Protein AF-E0I5P3-F1 (afdb_monomer_lite)

Secondary structure (DSSP, 8-state):
---------PPP---TTPPP-HHHHHHHHHHHHHHHHHHHHHHB-SEEEEE--EEE-STTEEEE--EEEE-TT-PEEEESSEEEETTEEEE-BTTBEEEE--SGGGTTEEEEEEEE--EEEEETTEEEE-PEEEEEETTT----TTEEEEEEEEEEEE-SSTT--EEEEEEE-TT--B--B-GGGSPP--TTTS----GGG--S----GGGS----GGG-SS----GGGSPPPPGGG--S----GGGS----GGG--S----GGGS----GGG--S----GGGS----GGG-----HHHHHHHHHHHH-EESSSS------S--SS---EEEEEEEEETT--EEEEEEEEESSEEEEEE-TTGGGSS--EEEESSGGG--TTTTTPPTT--EEEEEE-SS-GGG-SBTTS-GGGS-TTTTTS-SEEEEEEEEEE-TTS---HHHHHHHHHHHHHHHSS---EEEEE-S--SSTTHHHHHHHHHTT--HHHHHHHHHHH-HHHHHH-HHHHHHHHHHH-GGGSSSHHHHHHHHHHTT--HHHHHHHHHHHSTTTS-HHHHHHHHTTTS--HHHHHHHHHHHHTT--HHHHHHHHHHH-GGGGG-HHHHHHHHHHHSGGGTSSHHHHHHHHHHTT--HHHHHHHHHHH-TTS-HHHHHHHHHHHHHTTSS----

Organism: NCBI:txid717606

Foldseek 3Di:
DPPPDDDDQDAQDDDPPDDDDPVSVVSNVSSVQQVQLVVQLLWKDWFFADFQAWDDDPQFKIWTAWGWTAFNSRDIQGRWFWAAEPNDIFGADPRTTMDGQLDPVNEQFKWWWKKFWDWDDPDVPDIDTHIYIYTHGPVPDDDDRRIFTRWIWGWHWDDDDSVDTGIDIDTDRPSGDHMDTDPVSPDDCDPVNDPPDDPVNCPDDDDDPVNPPPPDVVNPPDDDDDPVNDPDDDPVPCPDDDDDPVPDPDDDPVVCPDDDDDPVNDPDDDPVVCPDDDDDPVPDDDDPPVNVADDPPQVLQLVVQLVQKDFPPDDDLDDDDPDPDDGQWIWTKKWWAKPVGWIKIWIKIFGLFQWPDKDWPLVVPFPKDKDKFSALLPDAQVSQPDDPPIGTPFIAGHNDPPLRGGGSNDDLVPDDPSVHSRGGIMMIIHMDIDDPPDPPDSVNVVCVSCVRCVSPPNIHMDTDTHNPDDPAQPLVQLLVCVVVVDALLRCLLVSCVSPVPCVAPPVLSSLVSSCVSHVLQPVDLLSSLSSNLSNVRDPVSSLVNSCVVCVPPDDPVVSVLSNCLSDPDPQLVVLLVVCVVVVHALQRSLQVSCVSDVSCVQPLLSSLSNCCSRRVVQNVDLLSVLNSSVSNVDDLVNSLVNSCNNCSVDDSVVSNVSSCVNVCVVVDDPPD

Sequence (672 aa):
MANNVIPTMLKQRYYANQLLNVEDFNRERDFHIAGRELLSRFFVQNGILQGLDVSQGSQNNILISPGAAIDERGSLILLTDRAQLAGNMVLAQSGSVSIDLSEAAYANKIWLLVIQSHDAQVADHALQSCPILTLLDTSSATPDSTQIPLSQITVTSTGTAPDIITITIRLDESVRQASSLQAGRMPELSASQIPALDASKMTSGVLDAARIPVLDVNKMTAGALDVNRIPALDASKIASGVLDAACIPALDANKIASGLLDAAQVPTLDASKIATGTLDIGRLPSIPASQITDLPTSELITYWAANAAIYSNGGAFAASPLAAGERACVIGLLKIVSDQGSTYFSMGMGFPSTVVSFASDQMSKSAMSFHVYSDRTRYNLSLEGGEAGETATSVQFVGLDASLCFSLLIPESELPEECQGKIWSLVTFGMQKVSAAESVSPVGITDIIRNIRDAISPFSYIAHAFPSNVGALNAGLAQRLKAAGQSAQQAAPVLAGHDPQQTAHSTDAFLKTLTQVFPETTSAPSQVAWSLSAANVPPAQASSAIGAFYLDKITMSDFLRFMAGAYPIPAVTARITELQLAGSKAADAALPIKQSNPQFNALPDQLGVVLRVHFDETSNTPPLMAHALHAAEYTKDEVQSALALLFPTTPNETLVDVVSSEYDTQGGEIRQ

Structure (mmCIF, N/CA/C/O backbone):
data_AF-E0I5P3-F1
#
_entry.id   AF-E0I5P3-F1
#
loop_
_atom_site.group_PDB
_atom_site.id
_atom_site.type_symbol
_atom_site.label_atom_id
_atom_site.label_alt_id
_atom_site.label_comp_id
_atom_site.label_asym_id
_atom_site.label_entity_id
_atom_site.label_seq_id
_atom_site.pdbx_PDB_ins_code
_atom_site.Cartn_x
_atom_site.Cartn_y
_atom_site.Cartn_z
_atom_site.occupancy
_atom_site.B_iso_or_equiv
_atom_site.auth_seq_id
_atom_site.auth_comp_id
_atom_site.auth_asym_id
_atom_site.auth_atom_id
_atom_site.pdbx_PDB_model_num
ATOM 1 N N . MET A 1 1 ? -22.468 -3.891 77.692 1.00 35.28 1 MET A N 1
ATOM 2 C CA . MET A 1 1 ? -22.368 -5.364 77.772 1.00 35.28 1 MET A CA 1
ATOM 3 C C . MET A 1 1 ? -23.775 -5.910 77.966 1.00 35.28 1 MET A C 1
ATOM 5 O O . MET A 1 1 ? -24.247 -5.951 79.092 1.00 35.28 1 MET A O 1
ATOM 9 N N . ALA A 1 2 ? -24.491 -6.213 76.882 1.00 40.59 2 ALA A N 1
ATOM 10 C CA . ALA A 1 2 ? -25.819 -6.810 76.991 1.00 40.59 2 ALA A CA 1
ATOM 11 C C . ALA A 1 2 ? -25.655 -8.284 77.385 1.00 40.59 2 ALA A C 1
ATOM 13 O O . ALA A 1 2 ? -24.901 -9.015 76.743 1.00 40.59 2 ALA A O 1
ATOM 14 N N . ASN A 1 3 ? -26.304 -8.686 78.476 1.00 43.06 3 ASN A N 1
ATOM 15 C CA . ASN A 1 3 ? -26.269 -10.039 79.019 1.00 43.06 3 ASN A CA 1
ATOM 16 C C . ASN A 1 3 ? -26.552 -11.079 77.928 1.00 43.06 3 ASN A C 1
ATOM 18 O O . ASN A 1 3 ? -27.680 -11.229 77.465 1.00 43.06 3 ASN A O 1
ATOM 22 N N . ASN A 1 4 ? -25.511 -11.826 77.565 1.00 52.25 4 ASN A N 1
ATOM 23 C CA . ASN A 1 4 ? -25.501 -12.927 76.602 1.00 52.25 4 ASN A CA 1
ATOM 24 C C . ASN A 1 4 ? -26.144 -14.198 77.209 1.00 52.25 4 ASN A C 1
ATOM 26 O O . ASN A 1 4 ? -25.645 -15.308 77.039 1.00 52.25 4 ASN A O 1
ATOM 30 N N . VAL A 1 5 ? -27.196 -14.024 78.014 1.00 61.03 5 VAL A N 1
ATOM 31 C CA . VAL A 1 5 ? -27.882 -15.106 78.721 1.00 61.03 5 VAL A CA 1
ATOM 32 C C . VAL A 1 5 ? -28.985 -15.614 77.805 1.00 61.03 5 VAL A C 1
ATOM 34 O O . VAL A 1 5 ? -29.955 -14.907 77.540 1.00 61.03 5 VAL A O 1
ATOM 37 N N . ILE A 1 6 ? -28.818 -16.836 77.301 1.00 68.81 6 ILE A N 1
ATOM 38 C CA . ILE A 1 6 ? -29.873 -17.546 76.576 1.00 68.81 6 ILE A CA 1
ATOM 39 C C . ILE A 1 6 ? -31.041 -17.742 77.559 1.00 68.81 6 ILE A C 1
ATOM 41 O O . ILE A 1 6 ? -30.833 -18.353 78.610 1.00 68.81 6 ILE A O 1
ATOM 45 N N . PRO A 1 7 ? -32.244 -17.213 77.274 1.00 70.56 7 PRO A N 1
ATOM 46 C CA . PRO A 1 7 ? -33.376 -17.335 78.180 1.00 70.56 7 PRO A CA 1
ATOM 47 C C . PRO A 1 7 ? -33.865 -18.786 78.240 1.00 70.56 7 PRO A C 1
ATOM 49 O O . PRO A 1 7 ? -33.916 -19.487 77.227 1.00 70.56 7 PRO A O 1
ATOM 52 N N . THR A 1 8 ? -34.271 -19.232 79.428 1.00 79.50 8 THR A N 1
ATOM 53 C CA . THR A 1 8 ? -34.952 -20.520 79.592 1.00 79.50 8 THR A CA 1
ATOM 54 C C . THR A 1 8 ? -36.371 -20.410 79.036 1.00 79.50 8 THR A C 1
ATOM 56 O O . THR A 1 8 ? -37.188 -19.673 79.581 1.00 79.50 8 THR A O 1
ATOM 59 N N . MET A 1 9 ? -36.674 -21.153 77.970 1.00 80.62 9 MET A N 1
ATOM 60 C CA . MET A 1 9 ? -38.001 -21.195 77.342 1.00 80.62 9 MET A CA 1
ATOM 61 C C . MET A 1 9 ? -38.670 -22.544 77.629 1.00 80.62 9 MET A C 1
ATOM 63 O O . MET A 1 9 ? -38.164 -23.591 77.224 1.00 80.62 9 MET A O 1
ATOM 67 N N . LEU A 1 10 ? -39.797 -22.536 78.345 1.00 85.94 10 LEU A N 1
ATOM 68 C CA . LEU A 1 10 ? -40.541 -23.746 78.709 1.00 85.94 10 LEU A CA 1
ATOM 69 C C . LEU A 1 10 ? -41.562 -24.092 77.622 1.00 85.94 10 LEU A C 1
ATOM 71 O O . LEU A 1 10 ? -42.454 -23.297 77.357 1.00 85.94 10 LEU A O 1
ATOM 75 N N . LYS A 1 11 ? -41.463 -25.286 77.027 1.00 90.00 11 LYS A N 1
ATOM 76 C CA . LYS A 1 11 ? -42.403 -25.770 76.002 1.00 90.00 11 LYS A CA 1
ATOM 77 C C . LYS A 1 11 ? -43.520 -26.623 76.608 1.00 90.00 11 LYS A C 1
ATOM 79 O O . LYS A 1 11 ? -43.239 -27.472 77.458 1.00 90.00 11 LYS A O 1
ATOM 84 N N . GLN A 1 12 ? -44.758 -26.466 76.132 1.00 92.44 12 GLN A N 1
ATOM 85 C CA . GLN A 1 12 ? -45.869 -27.313 76.560 1.00 92.44 12 GLN A CA 1
ATOM 86 C C . GLN A 1 12 ? -45.784 -28.698 75.903 1.00 92.44 12 GLN A C 1
ATOM 88 O O . GLN A 1 12 ? -45.592 -28.841 74.695 1.00 92.44 12 GLN A O 1
ATOM 93 N N . ARG A 1 13 ? -45.941 -29.758 76.704 1.00 93.06 13 ARG A N 1
ATOM 94 C CA . ARG A 1 13 ? -46.007 -31.135 76.201 1.00 93.06 13 ARG A CA 1
ATOM 95 C C . ARG A 1 13 ? -47.446 -31.629 76.228 1.00 93.06 13 ARG A C 1
ATOM 97 O O . ARG A 1 13 ? -47.986 -31.858 77.304 1.00 93.06 13 ARG A O 1
ATOM 104 N N . TYR A 1 14 ? -48.009 -31.855 75.045 1.00 93.94 14 TYR A N 1
ATOM 105 C CA . TYR A 1 14 ? -49.319 -32.481 74.885 1.00 93.94 14 TYR A CA 1
ATOM 106 C C . TYR A 1 14 ? -49.207 -34.010 74.876 1.00 93.94 14 TYR A C 1
ATOM 108 O O . TYR A 1 14 ? -48.281 -34.572 74.283 1.00 93.94 14 TYR A O 1
ATOM 116 N N . TYR A 1 15 ? -50.148 -34.691 75.526 1.00 93.94 15 TYR A N 1
ATOM 117 C CA . TYR A 1 15 ? -50.265 -36.152 75.526 1.00 93.94 15 TYR A CA 1
ATOM 118 C C . TYR A 1 15 ? -51.722 -36.592 75.355 1.00 93.94 15 TYR A C 1
ATOM 120 O O . TYR A 1 15 ? -52.658 -35.822 75.571 1.00 93.94 15 TYR A O 1
ATOM 128 N N . ALA A 1 16 ? -51.917 -37.839 74.921 1.00 94.88 16 ALA A N 1
ATOM 129 C CA . ALA A 1 16 ? -53.247 -38.381 74.669 1.00 94.88 16 ALA A CA 1
ATOM 130 C C . ALA A 1 16 ? -54.111 -38.332 75.941 1.00 94.88 16 ALA A C 1
ATOM 132 O O . ALA A 1 16 ? -53.656 -38.719 77.017 1.00 94.88 16 ALA A O 1
ATOM 133 N N . ASN A 1 17 ? -55.360 -37.881 75.794 1.00 93.75 17 ASN A N 1
ATOM 134 C CA . ASN A 1 17 ? -56.350 -37.726 76.869 1.00 93.75 17 ASN A CA 1
ATOM 135 C C . ASN A 1 17 ? -55.993 -36.698 77.961 1.00 93.75 17 ASN A C 1
ATOM 137 O O . ASN A 1 17 ? -56.552 -36.749 79.056 1.00 93.75 17 ASN A O 1
ATOM 141 N N . GLN A 1 18 ? -55.089 -35.754 77.687 1.00 93.62 18 GLN A N 1
ATOM 142 C CA . GLN A 1 18 ? -54.841 -34.627 78.585 1.00 93.62 18 GLN A CA 1
ATOM 143 C C . GLN A 1 18 ? -56.079 -33.722 78.698 1.00 93.62 18 GLN A C 1
ATOM 145 O O . GLN A 1 18 ? -56.655 -33.321 77.686 1.00 93.62 18 GLN A O 1
ATOM 150 N N . LEU A 1 19 ? -56.449 -33.345 79.925 1.00 94.62 19 LEU A N 1
ATOM 151 C CA . LEU A 1 19 ? -57.398 -32.255 80.158 1.00 94.62 19 LEU A CA 1
ATOM 152 C C . LEU A 1 19 ? -56.709 -30.919 79.852 1.00 94.62 19 LEU A C 1
ATOM 154 O O . LEU A 1 19 ? -55.716 -30.584 80.496 1.00 94.62 19 LEU A O 1
ATOM 158 N N . LEU A 1 20 ? -57.229 -30.180 78.872 1.00 94.94 20 LEU A N 1
ATOM 159 C CA . LEU A 1 20 ? -56.638 -28.925 78.407 1.00 94.94 20 LEU A CA 1
ATOM 160 C C . LEU A 1 20 ? -57.064 -27.757 79.301 1.00 94.94 20 LEU A C 1
ATOM 162 O O . LEU A 1 20 ? -58.251 -27.444 79.390 1.00 94.94 20 LEU A O 1
ATOM 166 N N . ASN A 1 21 ? -56.090 -27.092 79.923 1.00 94.00 21 ASN A N 1
ATOM 167 C CA . ASN A 1 21 ? -56.300 -25.868 80.692 1.00 94.00 21 ASN A CA 1
ATOM 168 C C . ASN A 1 21 ? -55.816 -24.643 79.911 1.00 94.00 21 ASN A C 1
ATOM 170 O O . ASN A 1 21 ? -54.926 -24.741 79.069 1.00 94.00 21 ASN A O 1
ATOM 174 N N . VAL A 1 22 ? -56.339 -23.461 80.246 1.00 90.19 22 VAL A N 1
ATOM 175 C CA . VAL A 1 22 ? -55.893 -22.180 79.657 1.00 90.19 22 VAL A CA 1
ATOM 176 C C . VAL A 1 22 ? -54.375 -22.001 79.788 1.00 90.19 22 VAL A C 1
ATOM 178 O O . VAL A 1 22 ? -53.714 -21.546 78.859 1.00 90.19 22 VAL A O 1
ATOM 181 N N . GLU A 1 23 ? -53.812 -22.441 80.912 1.00 90.12 23 GLU A N 1
ATOM 182 C CA . GLU A 1 23 ? -52.378 -22.364 81.185 1.00 90.12 23 GLU A CA 1
ATOM 183 C C . GLU A 1 23 ? -51.521 -23.191 80.211 1.00 90.12 23 GLU A C 1
ATOM 185 O O . GLU A 1 23 ? -50.398 -22.799 79.900 1.00 90.12 23 GLU A O 1
ATOM 190 N N . ASP A 1 24 ? -52.046 -24.301 79.676 1.00 91.06 24 ASP A N 1
ATOM 191 C CA . ASP A 1 24 ? -51.332 -25.112 78.683 1.00 91.06 24 ASP A CA 1
ATOM 192 C C . ASP A 1 24 ? -51.140 -24.323 77.375 1.00 91.06 24 ASP A C 1
ATOM 194 O O . ASP A 1 24 ? -50.062 -24.347 76.777 1.00 91.06 24 ASP A O 1
ATOM 198 N N . PHE A 1 25 ? -52.160 -23.559 76.971 1.00 89.81 25 PHE A N 1
ATOM 199 C CA . PHE A 1 25 ? -52.111 -22.699 75.788 1.00 89.81 25 PHE A CA 1
ATOM 200 C C . PHE A 1 25 ? -51.286 -21.432 76.014 1.00 89.81 25 PHE A C 1
ATOM 202 O O . PHE A 1 25 ? -50.556 -21.029 75.111 1.00 89.81 25 PHE A O 1
ATOM 209 N N . ASN A 1 26 ? -51.358 -20.825 77.205 1.00 89.06 26 ASN A N 1
ATOM 210 C CA . ASN A 1 26 ? -50.503 -19.689 77.563 1.00 89.06 26 ASN A CA 1
ATOM 211 C C . ASN A 1 26 ? -49.030 -20.084 77.485 1.00 89.06 26 ASN A C 1
ATOM 213 O O . ASN A 1 26 ? -48.253 -19.401 76.830 1.00 89.06 26 ASN A O 1
ATOM 217 N N . ARG A 1 27 ? -48.660 -21.235 78.059 1.00 90.12 27 ARG A N 1
ATOM 218 C CA . ARG A 1 27 ? -47.280 -21.727 78.014 1.00 90.12 27 ARG A CA 1
ATOM 219 C C . ARG A 1 27 ? -46.803 -21.997 76.590 1.00 90.12 27 ARG A C 1
ATOM 221 O O . ARG A 1 27 ? -45.677 -21.642 76.255 1.00 90.12 27 ARG A O 1
ATOM 228 N N . GLU A 1 28 ? -47.645 -22.590 75.742 1.00 91.44 28 GLU A N 1
ATOM 229 C CA . GLU A 1 28 ? -47.293 -22.813 74.334 1.00 91.44 28 GLU A CA 1
ATOM 230 C C . GLU A 1 28 ? -47.172 -21.492 73.555 1.00 91.44 28 GLU A C 1
ATOM 232 O O . GLU A 1 28 ? -46.229 -21.305 72.785 1.00 91.44 28 GLU A O 1
ATOM 237 N N . ARG A 1 29 ? -48.075 -20.533 73.789 1.00 88.62 29 ARG A N 1
ATOM 238 C CA . ARG A 1 29 ? -47.998 -19.186 73.206 1.00 88.62 29 ARG A CA 1
ATOM 239 C C . ARG A 1 29 ? -46.713 -18.477 73.629 1.00 88.62 29 ARG A C 1
ATOM 241 O O . ARG A 1 29 ? -45.997 -17.963 72.773 1.00 88.62 29 ARG A O 1
ATOM 248 N N . ASP A 1 30 ? -46.414 -18.466 74.922 1.00 88.69 30 ASP A N 1
ATOM 249 C CA . ASP A 1 30 ? -45.259 -17.775 75.489 1.00 88.69 30 ASP A CA 1
ATOM 250 C C . ASP A 1 30 ? -43.949 -18.421 75.008 1.00 88.69 30 ASP A C 1
ATOM 252 O O . ASP A 1 30 ? -42.998 -17.711 74.684 1.00 88.69 30 ASP A O 1
ATOM 256 N N . PHE A 1 31 ? -43.917 -19.752 74.843 1.00 90.31 31 PHE A N 1
ATOM 257 C CA . PHE A 1 31 ? -42.815 -20.460 74.186 1.00 90.31 31 PHE A CA 1
ATOM 258 C C . PHE A 1 31 ? -42.570 -19.944 72.760 1.00 90.31 31 PHE A C 1
ATOM 260 O O . PHE A 1 31 ? -41.432 -19.648 72.390 1.00 90.31 31 PHE A O 1
ATOM 267 N N . HIS A 1 32 ? -43.629 -19.804 71.958 1.00 90.38 32 HIS A N 1
ATOM 268 C CA . HIS A 1 32 ? -43.516 -19.299 70.590 1.00 90.38 32 HIS A CA 1
ATOM 269 C C . HIS A 1 32 ? -43.125 -17.816 70.525 1.00 90.38 32 HIS A C 1
ATOM 271 O O . HIS A 1 32 ? -42.325 -17.441 69.664 1.00 90.38 32 HIS A O 1
ATOM 277 N N . ILE A 1 33 ? -43.651 -16.981 71.426 1.00 87.88 33 ILE A N 1
ATOM 278 C CA . ILE A 1 33 ? -43.295 -15.558 71.522 1.00 87.88 33 ILE A CA 1
ATOM 279 C C . ILE A 1 33 ? -41.819 -15.416 71.896 1.00 87.88 33 ILE A C 1
ATOM 281 O O . ILE A 1 33 ? -41.066 -14.808 71.136 1.00 87.88 33 ILE A O 1
ATOM 285 N N . ALA A 1 34 ? -41.389 -16.048 72.991 1.00 87.81 34 ALA A N 1
ATOM 286 C CA . ALA A 1 34 ? -40.010 -15.981 73.467 1.00 87.81 34 ALA A CA 1
ATOM 287 C C . ALA A 1 34 ? -39.019 -16.531 72.429 1.00 87.81 34 ALA A C 1
ATOM 289 O O . ALA A 1 34 ? -37.944 -15.964 72.233 1.00 87.81 34 ALA A O 1
ATOM 290 N N . GLY A 1 35 ? -39.392 -17.600 71.714 1.00 88.31 35 GLY A N 1
ATOM 291 C CA . GLY A 1 35 ? -38.584 -18.150 70.627 1.00 88.31 35 GLY A CA 1
ATOM 292 C C . GLY A 1 35 ? -38.392 -17.163 69.473 1.00 88.31 35 GLY A C 1
ATOM 293 O O . GLY A 1 35 ? -37.273 -16.993 68.988 1.00 88.31 35 GLY A O 1
ATOM 294 N N . ARG A 1 36 ? -39.462 -16.478 69.050 1.00 88.56 36 ARG A N 1
ATOM 295 C CA . ARG A 1 36 ? -39.398 -15.457 67.992 1.00 88.56 36 ARG A CA 1
ATOM 296 C C . ARG A 1 36 ? -38.585 -14.241 68.430 1.00 88.56 36 ARG A C 1
ATOM 298 O O . ARG A 1 36 ? -37.727 -13.793 67.680 1.00 88.56 36 ARG A O 1
ATOM 305 N N . GLU A 1 37 ? -38.833 -13.735 69.631 1.00 88.81 37 GLU A N 1
ATOM 306 C CA . GLU A 1 37 ? -38.111 -12.601 70.213 1.00 88.81 37 GLU A CA 1
ATOM 307 C C . GLU A 1 37 ? -36.611 -12.879 70.312 1.00 88.81 37 GLU A C 1
ATOM 309 O O . GLU A 1 37 ? -35.794 -12.070 69.872 1.00 88.81 37 GLU A O 1
ATOM 314 N N . LEU A 1 38 ? -36.236 -14.069 70.792 1.00 86.31 38 LEU A N 1
ATOM 315 C CA . LEU A 1 38 ? -34.843 -14.493 70.858 1.00 86.31 38 LEU A CA 1
ATOM 316 C C . LEU A 1 38 ? -34.177 -14.481 69.476 1.00 86.31 38 LEU A C 1
ATOM 318 O O . LEU A 1 38 ? -33.084 -13.933 69.337 1.00 86.31 38 LEU A O 1
ATOM 322 N N . LEU A 1 39 ? -34.826 -15.056 68.457 1.00 86.50 39 LEU A N 1
ATOM 323 C CA . LEU A 1 39 ? -34.305 -15.065 67.086 1.00 86.50 39 LEU A CA 1
ATOM 324 C C . LEU A 1 39 ? -34.120 -13.647 66.548 1.00 86.50 39 LEU A C 1
ATOM 326 O O . LEU A 1 39 ? -33.058 -13.330 66.013 1.00 86.50 39 LEU A O 1
ATOM 330 N N . SER A 1 40 ? -35.112 -12.780 66.731 1.00 87.50 40 SER A N 1
ATOM 331 C CA . SER A 1 40 ? -35.027 -11.397 66.277 1.00 87.50 40 SER A CA 1
ATOM 332 C C . SER A 1 40 ? -33.854 -10.650 66.915 1.00 87.50 40 SER A C 1
ATOM 334 O O . SER A 1 40 ? -33.072 -10.024 66.201 1.00 87.50 40 SER A O 1
ATOM 336 N N . ARG A 1 41 ? -33.657 -10.787 68.235 1.00 83.62 41 ARG A N 1
ATOM 337 C CA . ARG A 1 41 ? -32.530 -10.167 68.961 1.00 83.62 41 ARG A CA 1
ATOM 338 C C . ARG A 1 41 ? -31.160 -10.645 68.490 1.00 83.62 41 ARG A C 1
ATOM 340 O O . ARG A 1 41 ? -30.180 -9.935 68.693 1.00 83.62 41 ARG A O 1
ATOM 347 N N . PHE A 1 42 ? -31.060 -11.853 67.932 1.00 82.88 42 PHE A N 1
ATOM 348 C CA . PHE A 1 42 ? -29.789 -12.393 67.444 1.00 82.88 42 PHE A CA 1
ATOM 349 C C . PHE A 1 42 ? -29.370 -11.817 66.092 1.00 82.88 42 PHE A C 1
ATOM 351 O O . PHE A 1 42 ? -28.176 -11.743 65.819 1.00 82.88 42 PHE A O 1
ATOM 358 N N . PHE A 1 43 ? -30.321 -11.435 65.239 1.00 82.69 43 PHE A N 1
ATOM 359 C CA . PHE A 1 43 ? -30.017 -10.992 63.876 1.00 82.69 43 PHE A CA 1
ATOM 360 C C . PHE A 1 43 ? -30.158 -9.490 63.684 1.00 82.69 43 PHE A C 1
ATOM 362 O O . PHE A 1 43 ? -29.460 -8.919 62.849 1.00 82.69 43 PHE A O 1
ATOM 369 N N . VAL A 1 44 ? -31.036 -8.850 64.449 1.00 87.12 44 VAL A N 1
ATOM 370 C CA . VAL A 1 44 ? -31.497 -7.490 64.197 1.00 87.12 44 VAL A CA 1
ATOM 371 C C . VAL A 1 44 ? -31.257 -6.636 65.443 1.00 87.12 44 VAL A C 1
ATOM 373 O O . VAL A 1 44 ? -31.478 -7.076 66.571 1.00 87.12 44 VAL A O 1
ATOM 376 N N . GLN A 1 45 ? -30.731 -5.427 65.258 1.00 87.69 45 GLN A N 1
ATOM 377 C CA . GLN A 1 45 ? -30.611 -4.430 66.324 1.00 87.69 45 GLN A CA 1
ATOM 378 C C . GLN A 1 45 ? -31.959 -3.742 66.558 1.00 87.69 45 GLN A C 1
ATOM 380 O O . GLN A 1 45 ? -32.765 -3.619 65.634 1.00 87.69 45 GLN A O 1
ATOM 385 N N . ASN A 1 46 ? -32.198 -3.271 67.781 1.00 88.69 46 ASN A N 1
ATOM 386 C CA . ASN A 1 46 ? -33.379 -2.469 68.083 1.00 88.69 46 ASN A CA 1
ATOM 387 C C . ASN A 1 46 ? -33.451 -1.221 67.183 1.00 88.69 46 ASN A C 1
ATOM 389 O O . ASN A 1 46 ? -32.430 -0.687 66.743 1.00 88.69 46 ASN A O 1
ATOM 393 N N . GLY A 1 47 ? -34.665 -0.776 66.879 1.00 90.56 47 GLY A N 1
ATOM 394 C CA . GLY A 1 47 ? -34.902 0.389 66.036 1.00 90.56 47 GLY A CA 1
ATOM 395 C C . GLY A 1 47 ? -36.066 0.217 65.070 1.00 90.56 47 GLY A C 1
ATOM 396 O O . GLY A 1 47 ? -36.814 -0.760 65.103 1.00 90.56 47 GLY A O 1
ATOM 397 N N . ILE A 1 48 ? -36.215 1.198 64.192 1.00 92.19 48 ILE A N 1
ATOM 398 C CA . ILE A 1 48 ? -37.273 1.274 63.189 1.00 92.19 48 ILE A CA 1
ATOM 399 C C . ILE A 1 48 ? -36.915 0.358 62.015 1.00 92.19 48 ILE A C 1
ATOM 401 O O . ILE A 1 48 ? -35.840 0.484 61.430 1.00 92.19 48 ILE A O 1
ATOM 405 N N . LEU A 1 49 ? -37.818 -0.562 61.673 1.00 90.50 49 LEU A N 1
ATOM 406 C CA . LEU A 1 49 ? -37.687 -1.442 60.509 1.00 90.50 49 LEU A CA 1
ATOM 407 C C . LEU A 1 49 ? -38.181 -0.734 59.245 1.00 90.50 49 LEU A C 1
ATOM 409 O O . LEU A 1 49 ? -37.533 -0.802 58.204 1.00 90.50 49 LEU A O 1
ATOM 413 N N . GLN A 1 50 ? -39.333 -0.064 59.337 1.00 90.94 50 GLN A N 1
ATOM 414 C CA . GLN A 1 50 ? -39.954 0.656 58.226 1.00 90.94 50 GLN A CA 1
ATOM 415 C C . GLN A 1 50 ? -41.025 1.633 58.737 1.00 90.94 50 GLN A C 1
ATOM 417 O O . GLN A 1 50 ? -41.760 1.297 59.665 1.00 90.94 50 GLN A O 1
ATOM 422 N N . GLY A 1 51 ? -41.173 2.792 58.088 1.00 89.56 51 GLY A N 1
ATOM 423 C CA . GLY A 1 51 ? -42.223 3.773 58.402 1.00 89.56 51 GLY A CA 1
ATOM 424 C C . GLY A 1 51 ? -42.019 4.444 59.762 1.00 89.56 51 GLY A C 1
ATOM 425 O O . GLY A 1 51 ? -40.879 4.665 60.169 1.00 89.56 51 GLY A O 1
ATOM 426 N N . LEU A 1 52 ? -43.112 4.744 60.477 1.00 90.56 52 LEU A N 1
ATOM 427 C CA . LEU A 1 52 ? -43.092 5.486 61.752 1.00 90.56 52 LEU A CA 1
ATOM 428 C C . LEU A 1 52 ? -42.481 6.890 61.619 1.00 90.56 52 LEU A C 1
ATOM 430 O O . LEU A 1 52 ? -41.759 7.362 62.498 1.00 90.56 52 LEU A O 1
ATOM 434 N N . ASP A 1 53 ? -42.732 7.536 60.487 1.00 89.50 53 ASP A N 1
ATOM 435 C CA . ASP A 1 53 ? -42.294 8.900 60.217 1.00 89.50 53 ASP A CA 1
ATOM 436 C C . ASP A 1 53 ? -43.203 9.878 60.960 1.00 89.50 53 ASP A C 1
ATOM 438 O O . ASP A 1 53 ? -44.429 9.727 60.954 1.00 89.50 53 ASP A O 1
ATOM 442 N N . VAL A 1 54 ? -42.603 10.883 61.597 1.00 89.19 54 VAL A N 1
ATOM 443 C CA . VAL A 1 54 ? -43.323 11.911 62.352 1.00 89.19 54 VAL A CA 1
ATOM 444 C C . VAL A 1 54 ? -43.356 13.177 61.512 1.00 89.19 54 VAL A C 1
ATOM 446 O O . VAL A 1 54 ? -42.320 13.709 61.137 1.00 89.19 54 VAL A O 1
ATOM 449 N N . SER A 1 55 ? -44.549 13.678 61.224 1.00 88.25 55 SER A N 1
ATOM 450 C CA . SER A 1 55 ? -44.758 14.901 60.448 1.00 88.25 55 SER A CA 1
ATOM 451 C C . SER A 1 55 ? -45.669 15.865 61.199 1.00 88.25 55 SER A C 1
ATOM 453 O O . SER A 1 55 ? -46.448 15.465 62.063 1.00 88.25 55 SER A O 1
ATOM 455 N N . GLN A 1 56 ? -45.564 17.158 60.902 1.00 83.25 56 GLN A N 1
ATOM 456 C CA . GLN A 1 56 ? -46.450 18.154 61.496 1.00 83.25 56 GLN A CA 1
ATOM 457 C C . GLN A 1 56 ? -47.805 18.141 60.771 1.00 83.25 56 GLN A C 1
ATOM 459 O O . GLN A 1 56 ? -47.855 18.202 59.543 1.00 83.25 56 GLN A O 1
ATOM 464 N N . GLY A 1 57 ? -48.895 18.047 61.535 1.00 79.62 57 GLY A N 1
ATOM 465 C CA . GLY A 1 57 ? -50.270 18.109 61.040 1.00 79.62 57 GLY A CA 1
ATOM 466 C C . GLY A 1 57 ? -50.825 19.537 61.032 1.00 79.62 57 GLY A C 1
ATOM 467 O O . GLY A 1 57 ? -50.137 20.492 60.674 1.00 79.62 57 GLY A O 1
ATOM 468 N N . SER A 1 58 ? -52.090 19.700 61.438 1.00 74.81 58 SER A N 1
ATOM 469 C CA . SER A 1 58 ? -52.668 21.019 61.746 1.00 74.81 58 SER A CA 1
ATOM 470 C C . SER A 1 58 ? -51.874 21.725 62.861 1.00 74.81 58 SER A C 1
ATOM 472 O O . SER A 1 58 ? -51.059 21.094 63.525 1.00 74.81 58 SER A O 1
ATOM 474 N N . GLN A 1 59 ? -52.096 23.031 63.072 1.00 68.31 59 GLN A N 1
ATOM 475 C CA . GLN A 1 59 ? -51.225 23.920 63.873 1.00 68.31 59 GLN A CA 1
ATOM 476 C C . GLN A 1 59 ? -50.726 23.352 65.223 1.00 68.31 59 GLN A C 1
ATOM 478 O O . GLN A 1 59 ? -49.604 23.670 65.608 1.00 68.31 59 GLN A O 1
ATOM 483 N N . ASN A 1 60 ? -51.487 22.473 65.888 1.00 78.62 60 ASN A N 1
ATOM 484 C CA . ASN A 1 60 ? -51.151 21.916 67.203 1.00 78.62 60 ASN A CA 1
ATOM 485 C C . ASN A 1 60 ? -50.944 20.386 67.219 1.00 78.62 60 ASN A C 1
ATOM 487 O O . ASN A 1 60 ? -50.734 19.821 68.291 1.00 78.62 60 ASN A O 1
ATOM 491 N N . ASN A 1 61 ? -50.981 19.713 66.063 1.00 84.62 61 ASN A N 1
ATOM 492 C CA . ASN A 1 61 ? -50.953 18.251 65.986 1.00 84.62 61 ASN A CA 1
ATOM 493 C C . ASN A 1 61 ? -49.691 17.724 65.299 1.00 84.62 61 ASN A C 1
ATOM 495 O O . ASN A 1 61 ? -49.171 18.320 64.354 1.00 84.62 61 ASN A O 1
ATOM 499 N N . ILE A 1 62 ? -49.258 16.537 65.715 1.00 88.44 62 ILE A N 1
ATOM 500 C CA . ILE A 1 62 ? -48.264 15.723 65.004 1.00 88.44 62 ILE A CA 1
ATOM 501 C C . ILE A 1 62 ? -48.921 14.456 64.464 1.00 88.44 62 ILE A C 1
ATOM 503 O O . ILE A 1 62 ? -49.829 13.907 65.085 1.00 88.44 62 ILE A O 1
ATOM 507 N N . LEU A 1 63 ? -48.460 13.998 63.307 1.00 88.94 63 LEU A N 1
ATOM 508 C CA . LEU A 1 63 ? -48.955 12.827 62.597 1.00 88.94 63 LEU A CA 1
ATOM 509 C C . LEU A 1 63 ? -47.845 11.784 62.512 1.00 88.94 63 LEU A C 1
ATOM 511 O O . LEU A 1 63 ? -46.732 12.105 62.101 1.00 88.94 63 LEU A O 1
ATOM 515 N N . ILE A 1 64 ? -48.164 10.540 62.853 1.00 91.19 64 ILE A N 1
ATOM 516 C CA . ILE A 1 64 ? -47.235 9.409 62.790 1.00 91.19 64 ILE A CA 1
ATOM 517 C C . ILE A 1 64 ? -47.718 8.442 61.714 1.00 91.19 64 ILE A C 1
ATOM 519 O O . ILE A 1 64 ? -48.868 7.991 61.766 1.00 91.19 64 ILE A O 1
ATOM 523 N N . SER A 1 65 ? -46.854 8.128 60.747 1.00 91.56 65 SER A N 1
ATOM 524 C CA . SER A 1 65 ? -47.168 7.161 59.693 1.00 91.56 65 SER A CA 1
ATOM 525 C C . SER A 1 65 ? -47.177 5.719 60.231 1.00 91.56 65 SER A C 1
ATOM 527 O O . SER A 1 65 ? -46.461 5.410 61.189 1.00 91.56 65 SER A O 1
ATOM 529 N N . PRO A 1 66 ? -47.959 4.800 59.636 1.00 91.06 66 PRO A N 1
ATOM 530 C CA . PRO A 1 66 ? -47.934 3.391 59.995 1.00 91.06 66 PRO A CA 1
ATOM 531 C C . PRO A 1 66 ? -46.549 2.810 59.736 1.00 91.06 66 PRO A C 1
ATOM 533 O O . PRO A 1 66 ? -45.840 3.214 58.811 1.00 91.06 66 PRO A O 1
ATOM 536 N N . GLY A 1 67 ? -46.157 1.835 60.539 1.00 91.69 67 GLY A N 1
ATOM 537 C CA . GLY A 1 67 ? -44.839 1.247 60.415 1.00 91.69 67 GLY A CA 1
ATOM 538 C C . GLY A 1 67 ? -44.550 0.194 61.463 1.00 91.69 67 GLY A C 1
ATOM 539 O O . GLY A 1 67 ? -45.400 -0.178 62.275 1.00 91.69 67 GLY A O 1
ATOM 540 N N . ALA A 1 68 ? -43.321 -0.298 61.412 1.00 91.69 68 ALA A N 1
ATOM 541 C CA . ALA A 1 68 ? -42.831 -1.357 62.264 1.00 91.69 68 ALA A CA 1
ATOM 542 C C . ALA A 1 68 ? -41.497 -0.962 62.897 1.00 91.69 68 ALA A C 1
ATOM 544 O O . ALA A 1 68 ? -40.604 -0.428 62.235 1.00 91.69 68 ALA A O 1
ATOM 545 N N . ALA A 1 69 ? -41.346 -1.286 64.173 1.00 92.31 69 ALA A N 1
ATOM 546 C CA . ALA A 1 69 ? -40.091 -1.191 64.902 1.00 92.31 69 ALA A CA 1
ATOM 547 C C . ALA A 1 69 ? -39.858 -2.466 65.706 1.00 92.31 69 ALA A C 1
ATOM 549 O O . ALA A 1 69 ? -40.757 -3.290 65.875 1.00 92.31 69 ALA A O 1
ATOM 550 N N . ILE A 1 70 ? -38.639 -2.631 66.195 1.00 92.25 70 ILE A N 1
ATOM 551 C CA . ILE A 1 70 ? -38.266 -3.733 67.066 1.00 92.25 70 ILE A CA 1
ATOM 552 C C . ILE A 1 70 ? -37.530 -3.203 68.290 1.00 92.25 70 ILE A C 1
ATOM 554 O O . ILE A 1 70 ? -36.642 -2.361 68.162 1.00 92.25 70 ILE A O 1
ATOM 558 N N . ASP A 1 71 ? -37.922 -3.659 69.475 1.00 90.00 71 ASP A N 1
ATOM 559 C CA . ASP A 1 71 ? -37.303 -3.234 70.734 1.00 90.00 71 ASP A CA 1
ATOM 560 C C . ASP A 1 71 ? -36.062 -4.075 71.106 1.00 90.00 71 ASP A C 1
ATOM 562 O O . ASP A 1 71 ? -35.681 -5.010 70.396 1.00 90.00 71 ASP A O 1
ATOM 566 N N . GLU A 1 72 ? -35.398 -3.768 72.229 1.00 87.00 72 GLU A N 1
ATOM 567 C CA . GLU A 1 72 ? -34.223 -4.539 72.685 1.00 87.00 72 GLU A CA 1
ATOM 568 C C . GLU A 1 72 ? -34.548 -5.981 73.104 1.00 87.00 72 GLU A C 1
ATOM 570 O O . GLU A 1 72 ? -33.649 -6.833 73.187 1.00 87.00 72 GLU A O 1
ATOM 575 N N . ARG A 1 73 ? -35.826 -6.275 73.374 1.00 85.81 73 ARG A N 1
ATOM 576 C CA . ARG A 1 73 ? -36.326 -7.625 73.655 1.00 85.81 73 ARG A CA 1
ATOM 577 C C . ARG A 1 73 ? -36.637 -8.391 72.371 1.00 85.81 73 ARG A C 1
ATOM 579 O O . ARG A 1 73 ? -36.902 -9.583 72.451 1.00 85.81 73 ARG A O 1
ATOM 586 N N . GLY A 1 74 ? -36.533 -7.773 71.196 1.00 86.81 74 GLY A N 1
ATOM 587 C CA . GLY A 1 74 ? -36.891 -8.399 69.924 1.00 86.81 74 GLY A CA 1
ATOM 588 C C . GLY A 1 74 ? -38.397 -8.479 69.695 1.00 86.81 74 GLY A C 1
ATOM 589 O O . GLY A 1 74 ? -38.829 -9.190 68.781 1.00 86.81 74 GLY A O 1
ATOM 590 N N . SER A 1 75 ? -39.189 -7.787 70.515 1.00 89.44 75 SER A N 1
ATOM 591 C CA . SER A 1 75 ? -40.632 -7.697 70.352 1.00 89.44 75 SER A CA 1
ATOM 592 C C . SER A 1 75 ? -40.936 -6.739 69.203 1.00 89.44 75 SER A C 1
ATOM 594 O O . SER A 1 75 ? -40.378 -5.643 69.101 1.00 89.44 75 SER A O 1
ATOM 596 N N . LEU A 1 76 ? -41.817 -7.176 68.305 1.00 90.12 76 LEU A N 1
ATOM 597 C CA . LEU A 1 76 ? -42.227 -6.393 67.147 1.00 90.12 76 LEU A CA 1
ATOM 598 C C . LEU A 1 76 ? -43.282 -5.368 67.571 1.00 90.12 76 LEU A C 1
ATOM 600 O O . LEU A 1 76 ? -44.323 -5.726 68.118 1.00 90.12 76 LEU A O 1
ATOM 604 N N . ILE A 1 77 ? -43.017 -4.102 67.284 1.00 91.75 77 ILE A N 1
ATOM 605 C CA . ILE A 1 77 ? -43.921 -2.979 67.497 1.00 91.75 77 ILE A CA 1
ATOM 606 C C . ILE A 1 77 ? -44.579 -2.672 66.154 1.00 91.75 77 ILE A C 1
ATOM 608 O O . ILE A 1 77 ? -43.887 -2.294 65.211 1.00 91.75 77 ILE A O 1
ATOM 612 N N . LEU A 1 78 ? -45.898 -2.835 66.058 1.00 90.94 78 LEU A N 1
ATOM 613 C CA . LEU A 1 78 ? -46.658 -2.590 64.832 1.00 90.94 78 LEU A CA 1
ATOM 614 C C . LEU A 1 78 ? -47.642 -1.444 65.038 1.00 90.94 78 LEU A C 1
ATOM 616 O O . LEU A 1 78 ? -48.654 -1.601 65.716 1.00 90.94 78 LEU A O 1
ATOM 620 N N . LEU A 1 79 ? -47.373 -0.307 64.401 1.00 90.06 79 LEU A N 1
ATOM 621 C CA . LEU A 1 79 ? -48.327 0.788 64.308 1.00 90.06 79 LEU A CA 1
ATOM 622 C C . LEU A 1 79 ? -49.083 0.659 62.988 1.00 90.06 79 LEU A C 1
ATOM 624 O O . LEU A 1 79 ? -48.507 0.854 61.920 1.00 90.06 79 LEU A O 1
ATOM 628 N N . THR A 1 80 ? -50.365 0.308 63.059 1.00 86.38 80 THR A N 1
ATOM 629 C CA . THR A 1 80 ? -51.223 0.152 61.874 1.00 86.38 80 THR A CA 1
ATOM 630 C C . THR A 1 80 ? -52.354 1.171 61.894 1.00 86.38 80 THR A C 1
ATOM 632 O O . THR A 1 80 ? -52.252 2.208 61.249 1.00 86.38 80 THR A O 1
ATOM 635 N N . ASP A 1 81 ? -53.406 0.910 62.665 1.00 85.12 81 ASP A N 1
ATOM 636 C CA . ASP A 1 81 ? -54.625 1.721 62.709 1.00 85.12 81 ASP A CA 1
ATOM 637 C C . ASP A 1 81 ? -54.933 2.307 64.095 1.00 85.12 81 ASP A C 1
ATOM 639 O O . ASP A 1 81 ? -55.893 3.064 64.238 1.00 85.12 81 ASP A O 1
ATOM 643 N N . ARG A 1 82 ? -54.147 1.968 65.123 1.00 86.62 82 ARG A N 1
ATOM 644 C CA . ARG A 1 82 ? -54.398 2.366 66.513 1.00 86.62 82 ARG A CA 1
ATOM 645 C C . ARG A 1 82 ? -53.128 2.427 67.352 1.00 86.62 82 ARG A C 1
ATOM 647 O O . ARG A 1 82 ? -52.180 1.686 67.105 1.00 86.62 82 ARG A O 1
ATOM 654 N N . ALA A 1 83 ? -53.154 3.270 68.374 1.00 89.44 83 ALA A N 1
ATOM 655 C CA . ALA A 1 83 ? -52.148 3.351 69.426 1.00 89.44 83 ALA A CA 1
ATOM 656 C C . ALA A 1 83 ? -52.796 3.764 70.752 1.00 89.44 83 ALA A C 1
ATOM 658 O O . ALA A 1 83 ? -53.919 4.264 70.767 1.00 89.44 83 ALA A O 1
ATOM 659 N N . GLN A 1 84 ? -52.093 3.593 71.868 1.00 88.94 84 GLN A N 1
ATOM 660 C CA . GLN A 1 84 ? -52.521 4.103 73.170 1.00 88.94 84 GLN A CA 1
ATOM 661 C C . GLN A 1 84 ? -51.666 5.308 73.577 1.00 88.94 8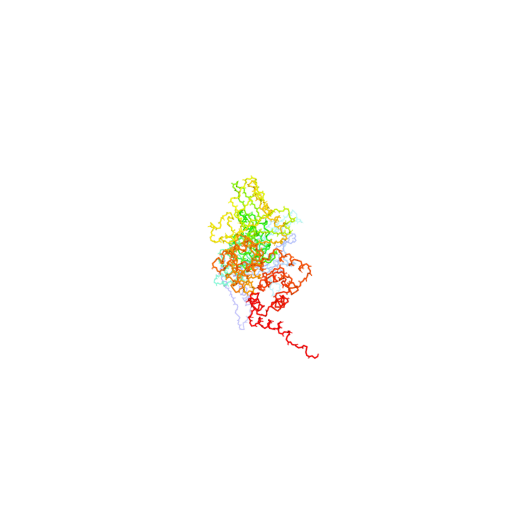4 GLN A C 1
ATOM 663 O O . GLN A 1 84 ? -50.443 5.228 73.552 1.00 88.94 84 GLN A O 1
ATOM 668 N N . LEU A 1 85 ? -52.299 6.410 73.981 1.00 85.81 85 LEU A N 1
ATOM 669 C CA . LEU A 1 85 ? -51.649 7.631 74.463 1.00 85.81 85 LEU A CA 1
ATOM 670 C C . LEU A 1 85 ? -52.254 8.014 75.820 1.00 85.81 85 LEU A C 1
ATOM 672 O O . LEU A 1 85 ? -53.470 8.157 75.933 1.00 85.81 85 LEU A O 1
ATOM 676 N N . ALA A 1 86 ? -51.421 8.161 76.856 1.00 78.69 86 ALA A N 1
ATOM 677 C CA . ALA A 1 86 ? -51.853 8.523 78.217 1.00 78.69 86 ALA A CA 1
ATOM 678 C C . ALA A 1 86 ? -53.013 7.658 78.775 1.00 78.69 86 ALA A C 1
ATOM 680 O O . ALA A 1 86 ? -53.864 8.134 79.522 1.00 78.69 86 ALA A O 1
ATOM 681 N N . GLY A 1 87 ? -53.063 6.376 78.393 1.00 77.06 87 GLY A N 1
ATOM 682 C CA . GLY A 1 87 ? -54.115 5.434 78.792 1.00 77.06 87 GLY A CA 1
ATOM 683 C C . GLY A 1 87 ? -55.328 5.379 77.853 1.00 77.06 87 GLY A C 1
ATOM 684 O O . GLY A 1 87 ? -56.053 4.386 77.884 1.00 77.06 87 GLY A O 1
ATOM 685 N N . ASN A 1 88 ? -55.502 6.359 76.962 1.00 82.81 88 ASN A N 1
ATOM 686 C CA . ASN A 1 88 ? -56.611 6.429 76.008 1.00 82.81 88 ASN A CA 1
ATOM 687 C C . ASN A 1 88 ? -56.228 5.840 74.643 1.00 82.81 88 ASN A C 1
ATOM 689 O O . ASN A 1 88 ? -55.099 5.991 74.182 1.00 82.81 88 ASN A O 1
ATOM 693 N N . MET A 1 89 ? -57.177 5.182 73.974 1.00 81.94 89 MET A N 1
ATOM 694 C CA . MET A 1 89 ? -56.968 4.634 72.631 1.00 81.94 89 MET A CA 1
ATOM 695 C C . MET A 1 89 ? -57.151 5.725 71.567 1.00 81.94 89 MET A C 1
ATOM 697 O O . MET A 1 89 ? -58.182 6.393 71.526 1.00 81.94 89 MET A O 1
ATOM 701 N N . VAL A 1 90 ? -56.161 5.870 70.690 1.00 84.69 90 VAL A N 1
ATOM 702 C CA . VAL A 1 90 ? -56.139 6.804 69.562 1.00 84.69 90 VAL A CA 1
ATOM 703 C C . VAL A 1 90 ? -56.198 6.000 68.267 1.00 84.69 90 VAL A C 1
ATOM 705 O O . VAL A 1 90 ? -55.347 5.145 68.020 1.00 84.69 90 VAL A O 1
ATOM 708 N N . LEU A 1 91 ? -57.206 6.268 67.439 1.00 83.81 91 LEU A N 1
ATOM 709 C CA . LEU A 1 91 ? -57.366 5.644 66.124 1.00 83.81 91 LEU A CA 1
ATOM 710 C C . LEU A 1 91 ? -56.690 6.494 65.044 1.00 83.81 91 LEU A C 1
ATOM 712 O O . LEU A 1 91 ? -56.750 7.725 65.080 1.00 83.81 91 LEU A O 1
ATOM 716 N N . ALA A 1 92 ? -56.072 5.835 64.069 1.00 82.31 92 ALA A N 1
ATOM 717 C CA . ALA A 1 92 ? -55.484 6.486 62.912 1.00 82.31 92 ALA A CA 1
ATOM 718 C C . ALA A 1 92 ? -56.579 7.129 62.048 1.00 82.31 92 ALA A C 1
ATOM 720 O O . ALA A 1 92 ? -57.573 6.494 61.692 1.00 82.31 92 ALA A O 1
ATOM 721 N N . GLN A 1 93 ? -56.378 8.390 61.675 1.00 76.25 93 GLN A N 1
ATOM 722 C CA . GLN A 1 93 ? -57.248 9.138 60.772 1.00 76.25 93 GLN A CA 1
ATOM 723 C C . GLN A 1 93 ? -56.497 9.365 59.461 1.00 76.25 93 GLN A C 1
ATOM 725 O O . GLN A 1 93 ? -55.335 9.765 59.468 1.00 76.25 93 GLN A O 1
ATOM 730 N N . SER A 1 94 ? -57.131 9.061 58.324 1.00 73.75 94 SER A N 1
ATOM 731 C CA . SER A 1 94 ? -56.499 9.144 56.993 1.00 73.75 94 SER A CA 1
ATOM 732 C C . SER A 1 94 ? -55.165 8.387 56.882 1.00 73.75 94 SER A C 1
ATOM 734 O O . SER A 1 94 ? -54.283 8.784 56.126 1.00 73.75 94 SER A O 1
ATOM 736 N N . GLY A 1 95 ? -55.018 7.292 57.635 1.00 78.94 95 GLY A N 1
ATOM 737 C CA . GLY A 1 95 ? -53.825 6.450 57.611 1.00 78.94 95 GLY A CA 1
ATOM 738 C C . GLY A 1 95 ? -52.682 6.894 58.524 1.00 78.94 95 GLY A C 1
ATOM 739 O O . GLY A 1 95 ? -51.654 6.245 58.465 1.00 78.94 95 GLY A O 1
ATOM 740 N N . SER A 1 96 ? -52.842 7.913 59.378 1.00 84.81 96 SER A N 1
ATOM 741 C CA . SER A 1 96 ? -51.821 8.320 60.363 1.00 84.81 96 SER A CA 1
ATOM 742 C C . SER A 1 96 ? -52.417 8.499 61.759 1.00 84.81 96 SER A C 1
ATOM 744 O O . SER A 1 96 ? -53.572 8.897 61.907 1.00 84.81 96 SER A O 1
ATOM 746 N N . VAL A 1 97 ? -51.630 8.237 62.803 1.00 86.44 97 VAL A N 1
ATOM 747 C CA . VAL A 1 97 ? -52.036 8.506 64.193 1.00 86.44 97 VAL A CA 1
ATOM 748 C C . VAL A 1 97 ? -51.714 9.956 64.540 1.00 86.44 97 VAL A C 1
ATOM 750 O O . VAL A 1 97 ? -50.570 10.381 64.396 1.00 86.44 97 VAL A O 1
ATOM 753 N N . SER A 1 98 ? -52.721 10.715 64.979 1.00 86.62 98 SER A N 1
ATOM 754 C CA . SER A 1 98 ? -52.577 12.127 65.350 1.00 86.62 98 SER A CA 1
ATOM 755 C C . SER A 1 98 ? -52.446 12.285 66.863 1.00 86.62 98 SER A C 1
ATOM 757 O O . SER A 1 98 ? -53.274 11.759 67.602 1.00 86.62 98 SER A O 1
ATOM 759 N N . ILE A 1 99 ? -51.461 13.059 67.318 1.00 86.06 99 ILE A N 1
ATOM 760 C CA . ILE A 1 99 ? -51.316 13.480 68.719 1.00 86.06 99 ILE A CA 1
ATOM 761 C C . ILE A 1 99 ? -51.549 14.988 68.790 1.00 86.06 99 ILE A C 1
ATOM 763 O O . ILE A 1 99 ? -50.913 15.738 68.049 1.00 86.06 99 ILE A O 1
ATOM 767 N N . ASP A 1 100 ? -52.457 15.410 69.666 1.00 84.00 100 ASP A N 1
ATOM 768 C CA . ASP A 1 100 ? -52.738 16.819 69.952 1.00 84.00 100 ASP A CA 1
ATOM 769 C C . ASP A 1 100 ? -51.829 17.312 71.087 1.00 84.00 100 ASP A C 1
ATOM 771 O O . ASP A 1 100 ? -51.745 16.686 72.144 1.00 84.00 100 ASP A O 1
ATOM 775 N N . LEU A 1 101 ? -51.120 18.415 70.849 1.00 81.56 101 LEU A N 1
ATOM 776 C CA . LEU A 1 101 ? -50.190 19.042 71.792 1.00 81.56 101 LEU A CA 1
ATOM 777 C C . LEU A 1 101 ? -50.740 20.366 72.355 1.00 81.56 101 LEU A C 1
ATOM 779 O O . LEU A 1 101 ? -49.971 21.181 72.865 1.00 81.56 101 LEU A O 1
ATOM 783 N N . SER A 1 102 ? -52.052 20.604 72.252 1.00 74.88 102 SER A N 1
ATOM 784 C CA . SER A 1 102 ? -52.714 21.843 72.685 1.00 74.88 102 SER A CA 1
ATOM 785 C C . SER A 1 102 ? -52.812 22.037 74.203 1.00 74.88 102 SER A C 1
ATOM 787 O O . SER A 1 102 ? -53.034 23.161 74.660 1.00 74.88 102 SER A O 1
ATOM 789 N N . GLU A 1 103 ? -52.614 20.989 75.008 1.00 74.81 103 GLU A N 1
ATOM 790 C CA . GLU A 1 103 ? -52.657 21.108 76.467 1.00 74.81 103 GLU A CA 1
ATOM 791 C C . GLU A 1 103 ? -51.473 21.920 77.018 1.00 74.81 103 GLU A C 1
ATOM 793 O O . GLU A 1 103 ? -50.315 21.722 76.644 1.00 74.81 103 GLU A O 1
ATOM 798 N N . ALA A 1 104 ? -51.742 22.787 78.003 1.00 68.88 104 ALA A N 1
ATOM 799 C CA . ALA A 1 104 ? -50.726 23.635 78.639 1.00 68.88 104 ALA A CA 1
ATOM 800 C C . ALA A 1 104 ? -49.554 22.844 79.256 1.00 68.88 104 ALA A C 1
ATOM 802 O O . ALA A 1 104 ? -48.469 23.395 79.437 1.00 68.88 104 ALA A O 1
ATOM 803 N N . ALA A 1 105 ? -49.753 21.555 79.554 1.00 73.81 105 ALA A N 1
ATOM 804 C CA . ALA A 1 105 ? -48.719 20.662 80.066 1.00 73.81 105 ALA A CA 1
ATOM 805 C C . ALA A 1 105 ? -47.558 20.448 79.078 1.00 73.81 105 ALA A C 1
ATOM 807 O O . ALA A 1 105 ? -46.428 20.231 79.521 1.00 73.81 105 ALA A O 1
ATOM 808 N N . TYR A 1 106 ? -47.814 20.541 77.767 1.00 78.19 106 TYR A N 1
ATOM 809 C CA . TYR A 1 106 ? -46.819 20.305 76.717 1.00 78.19 106 TYR A CA 1
ATOM 810 C C . TYR A 1 106 ? -46.039 21.561 76.311 1.00 78.19 106 TYR A C 1
ATOM 812 O O . TYR A 1 106 ? -44.989 21.447 75.676 1.00 78.19 106 TYR A O 1
ATOM 820 N N . ALA A 1 107 ? -46.518 22.748 76.687 1.00 78.88 107 ALA A N 1
ATOM 821 C CA . ALA A 1 107 ? -45.969 24.027 76.256 1.00 78.88 107 ALA A CA 1
ATOM 822 C C . ALA A 1 107 ? -44.564 24.322 76.821 1.00 78.88 107 ALA A C 1
ATOM 824 O O . ALA A 1 107 ? -44.271 24.066 77.988 1.00 78.88 107 ALA A O 1
ATOM 825 N N . ASN A 1 108 ? -43.717 24.948 75.994 1.00 79.75 108 ASN A N 1
ATOM 826 C CA . ASN A 1 108 ? -42.359 25.417 76.316 1.00 79.75 108 ASN A CA 1
ATOM 827 C C . ASN A 1 108 ? -41.414 24.322 76.831 1.00 79.75 108 ASN A C 1
ATOM 829 O O . ASN A 1 108 ? -40.555 24.576 77.677 1.00 79.75 108 ASN A O 1
ATOM 833 N N . LYS A 1 109 ? -41.572 23.106 76.305 1.00 83.50 109 LYS A N 1
ATOM 834 C CA . LYS A 1 109 ? -40.777 21.929 76.659 1.00 83.50 109 LYS A CA 1
ATOM 835 C C . LYS A 1 109 ? -40.298 21.183 75.419 1.00 83.50 109 LYS A C 1
ATOM 837 O O . LYS A 1 109 ? -40.839 21.336 74.321 1.00 83.50 109 LYS A O 1
ATOM 842 N N . ILE A 1 110 ? -39.263 20.375 75.623 1.00 85.44 110 ILE A N 1
ATOM 843 C CA . ILE A 1 110 ? -38.744 19.433 74.637 1.00 85.44 110 ILE A CA 1
ATOM 844 C C . ILE A 1 110 ? -39.208 18.039 75.052 1.00 85.44 110 ILE A C 1
ATOM 846 O O . ILE A 1 110 ? -38.918 17.576 76.156 1.00 85.44 110 ILE A O 1
ATOM 850 N N . TRP A 1 111 ? -39.930 17.385 74.154 1.00 87.31 111 TRP A N 1
ATOM 851 C CA . TRP A 1 111 ? -40.474 16.051 74.349 1.00 87.31 111 TRP A CA 1
ATOM 852 C C . TRP A 1 111 ? -39.785 15.070 73.415 1.00 87.31 111 TRP A C 1
ATOM 854 O O . TRP A 1 111 ? -39.550 15.376 72.251 1.00 87.31 111 TRP A O 1
ATOM 864 N N . LEU A 1 112 ? -39.494 13.872 73.898 1.00 89.19 112 LEU A N 1
ATOM 865 C CA . LEU A 1 112 ? -39.069 12.756 73.072 1.00 89.19 112 LEU A CA 1
ATOM 866 C C . LEU A 1 112 ? -40.257 11.820 72.890 1.00 89.19 112 LEU A C 1
ATOM 868 O O . LEU A 1 112 ? -40.756 11.242 73.857 1.00 89.19 112 LEU A O 1
ATOM 872 N N . LEU A 1 113 ? -40.722 11.693 71.650 1.00 90.12 113 LEU A N 1
ATOM 873 C CA . LEU A 1 113 ? -41.764 10.742 71.300 1.00 90.12 113 LEU A CA 1
ATOM 874 C C . LEU A 1 113 ? -41.149 9.354 71.189 1.00 90.12 113 LEU A C 1
ATOM 876 O O . LEU A 1 113 ? -40.270 9.123 70.355 1.00 90.12 113 LEU A O 1
ATOM 880 N N . VAL A 1 114 ? -41.651 8.434 72.003 1.00 91.94 114 VAL A N 1
ATOM 881 C CA . VAL A 1 114 ? -41.252 7.030 71.986 1.00 91.94 114 VAL A CA 1
ATOM 882 C C . VAL A 1 114 ? -42.447 6.121 71.737 1.00 91.94 114 VAL A C 1
ATOM 884 O O . VAL A 1 114 ? -43.578 6.440 72.114 1.00 91.94 114 VAL A O 1
ATOM 887 N N . ILE A 1 115 ? -42.182 4.972 71.120 1.00 92.38 115 ILE A N 1
ATOM 888 C CA . ILE A 1 115 ? -43.162 3.909 70.898 1.00 92.38 115 ILE A CA 1
ATOM 889 C C . ILE A 1 115 ? -42.734 2.623 71.610 1.00 92.38 115 ILE A C 1
ATOM 891 O O . ILE A 1 115 ? -41.553 2.275 71.613 1.00 92.38 115 ILE A O 1
ATOM 895 N N . GLN A 1 116 ? -43.695 1.919 72.205 1.00 92.38 116 GLN A N 1
ATOM 896 C CA . GLN A 1 116 ? -43.485 0.672 72.938 1.00 92.38 116 GLN A CA 1
ATOM 897 C C . GLN A 1 116 ? -44.484 -0.405 72.499 1.00 92.38 116 GLN A C 1
ATOM 899 O O . GLN A 1 116 ? -45.630 -0.106 72.152 1.00 92.38 116 GLN A O 1
ATOM 904 N N . SER A 1 117 ? -44.052 -1.668 72.537 1.00 90.00 117 SER A N 1
ATOM 905 C CA . SER A 1 117 ? -44.907 -2.828 72.277 1.00 90.00 117 SER A CA 1
ATOM 906 C C . SER A 1 117 ? -46.024 -2.934 73.321 1.00 90.00 117 SER A C 1
ATOM 908 O O . SER A 1 117 ? -45.792 -2.884 74.530 1.00 90.00 117 SER A O 1
ATOM 910 N N . HIS A 1 118 ? -47.259 -3.074 72.847 1.00 89.75 118 HIS A N 1
ATOM 911 C CA . HIS A 1 118 ? -48.419 -3.342 73.684 1.00 89.75 118 HIS A CA 1
ATOM 912 C C . HIS A 1 118 ? -49.514 -3.999 72.844 1.00 89.75 118 HIS A C 1
ATOM 914 O O . HIS A 1 118 ? -49.672 -3.690 71.660 1.00 89.75 118 HIS A O 1
ATOM 920 N N . ASP A 1 119 ? -50.265 -4.895 73.475 1.00 84.75 119 ASP A N 1
ATOM 921 C CA . ASP A 1 119 ? -51.417 -5.562 72.885 1.00 84.75 119 ASP A CA 1
ATOM 922 C C . ASP A 1 119 ? -52.657 -5.177 73.687 1.00 84.75 119 ASP A C 1
ATOM 924 O O . ASP A 1 119 ? -52.689 -5.332 74.910 1.00 84.75 119 ASP A O 1
ATOM 928 N N . ALA A 1 120 ? -53.686 -4.701 72.991 1.00 82.06 120 ALA A N 1
ATOM 929 C CA . ALA A 1 120 ? -54.969 -4.371 73.591 1.00 82.06 120 ALA A CA 1
ATOM 930 C C . ALA A 1 120 ? -56.016 -5.413 73.192 1.00 82.06 120 ALA A C 1
ATOM 932 O O . ALA A 1 120 ? -56.039 -5.912 72.063 1.00 82.06 120 ALA A O 1
ATOM 933 N N . GLN A 1 121 ? -56.916 -5.731 74.119 1.00 79.94 121 GLN A N 1
ATOM 934 C CA . GLN A 1 121 ? -58.073 -6.563 73.816 1.00 79.94 121 GLN A CA 1
ATOM 935 C C . GLN A 1 121 ? -59.114 -5.725 73.063 1.00 79.94 121 GLN A C 1
ATOM 937 O O . GLN A 1 121 ? -59.566 -4.697 73.563 1.00 79.94 121 GLN A O 1
ATOM 942 N N . VAL A 1 122 ? -59.481 -6.155 71.855 1.00 71.69 122 VAL A N 1
ATOM 943 C CA . VAL A 1 122 ? -60.383 -5.404 70.956 1.00 71.69 122 VAL A CA 1
ATOM 944 C C . VAL A 1 122 ? -61.801 -5.982 70.949 1.00 71.69 122 VAL A C 1
ATOM 946 O O . VAL A 1 122 ? -62.763 -5.251 70.730 1.00 71.69 122 VAL A O 1
ATOM 949 N N . ALA A 1 123 ? -61.942 -7.279 71.225 1.00 74.62 123 ALA A N 1
ATOM 950 C CA . ALA A 1 123 ? -63.218 -7.971 71.394 1.00 74.62 123 ALA A CA 1
ATOM 951 C C . ALA A 1 123 ? -63.059 -9.131 72.391 1.00 74.62 123 ALA A C 1
ATOM 953 O O . ALA A 1 123 ? -61.936 -9.454 72.800 1.00 74.62 123 ALA A O 1
ATOM 954 N N . ASP A 1 124 ? -64.162 -9.778 72.777 1.00 68.12 124 ASP A N 1
ATOM 955 C CA . ASP A 1 124 ? -64.102 -11.005 73.576 1.00 68.12 124 ASP A CA 1
ATOM 956 C C . ASP A 1 124 ? -63.200 -12.028 72.873 1.00 68.12 124 ASP A C 1
ATOM 958 O O . ASP A 1 124 ? -63.449 -12.439 71.741 1.00 68.12 124 ASP A O 1
ATOM 962 N N . HIS A 1 125 ? -62.113 -12.398 73.555 1.00 75.06 125 HIS A N 1
ATOM 963 C CA . HIS A 1 125 ? -61.115 -13.365 73.093 1.00 75.06 125 HIS A CA 1
ATOM 964 C C . HIS A 1 125 ? -60.250 -12.943 71.883 1.00 75.06 125 HIS A C 1
ATOM 966 O O . HIS A 1 125 ? -59.625 -13.807 71.268 1.00 75.06 125 HIS A O 1
ATOM 972 N N . ALA A 1 126 ? -60.138 -11.643 71.568 1.00 78.50 126 ALA A N 1
ATOM 973 C CA . ALA A 1 126 ? -59.257 -11.138 70.505 1.00 78.50 126 ALA A CA 1
ATOM 974 C C . ALA A 1 126 ? -58.273 -10.064 71.007 1.00 78.50 126 ALA A C 1
ATOM 976 O O . ALA A 1 126 ? -58.679 -8.974 71.417 1.00 78.50 126 ALA A O 1
ATOM 977 N N . LEU A 1 127 ? -56.972 -10.368 70.928 1.00 78.44 127 LEU A N 1
ATOM 978 C CA . LEU A 1 127 ? -55.878 -9.411 71.126 1.00 78.44 127 LEU A CA 1
ATOM 979 C C . LEU A 1 127 ? -55.431 -8.851 69.775 1.00 78.44 127 LEU A C 1
ATOM 981 O O . LEU A 1 127 ? -55.275 -9.601 68.810 1.00 78.44 127 LEU A O 1
ATOM 985 N N . GLN A 1 128 ? -55.192 -7.546 69.723 1.00 81.62 128 GLN A N 1
ATOM 986 C CA . GLN A 1 128 ? -54.613 -6.872 68.568 1.00 81.62 128 GLN A CA 1
ATOM 987 C C . GLN A 1 128 ? -53.462 -5.982 69.034 1.00 81.62 128 GLN A C 1
ATOM 989 O O . GLN A 1 128 ? -53.523 -5.397 70.118 1.00 81.62 128 GLN A O 1
ATOM 994 N N . SER A 1 129 ? -52.433 -5.854 68.195 1.00 82.75 129 SER A N 1
ATOM 995 C CA . SER A 1 129 ? -51.327 -4.941 68.472 1.00 82.75 129 SER A CA 1
ATOM 996 C C . SER A 1 129 ? -51.844 -3.505 68.555 1.00 82.75 129 SER A C 1
ATOM 998 O O . SER A 1 129 ? -52.524 -3.021 67.649 1.00 82.75 129 SER A O 1
ATOM 1000 N N . CYS A 1 130 ? -51.563 -2.852 69.676 1.00 87.94 130 CYS A N 1
ATOM 1001 C CA . CYS A 1 130 ? -51.968 -1.489 69.980 1.00 87.94 130 CYS A CA 1
ATOM 1002 C C . CYS A 1 130 ? -50.814 -0.821 70.735 1.00 87.94 130 CYS A C 1
ATOM 1004 O O . CYS A 1 130 ? -50.861 -0.738 71.963 1.00 87.94 130 CYS A O 1
ATOM 1006 N N . PRO A 1 131 ? -49.752 -0.395 70.031 1.00 92.00 131 PRO A N 1
ATOM 1007 C CA . PRO A 1 131 ? -48.544 0.115 70.665 1.00 92.00 131 PRO A CA 1
ATOM 1008 C C . PRO A 1 131 ? -48.826 1.354 71.520 1.00 92.00 131 PRO A C 1
ATOM 1010 O O . PRO A 1 131 ? -49.709 2.157 71.211 1.00 92.00 131 PRO A O 1
ATOM 1013 N N . ILE A 1 132 ? -48.049 1.523 72.588 1.00 91.62 132 ILE A N 1
ATOM 1014 C CA . ILE A 1 132 ? -48.140 2.696 73.461 1.00 91.62 132 ILE A CA 1
ATOM 1015 C C . ILE A 1 132 ? -47.221 3.784 72.911 1.00 91.62 132 ILE A C 1
ATOM 1017 O O . ILE A 1 132 ? -46.030 3.553 72.699 1.00 91.62 132 ILE A O 1
ATOM 1021 N N . LEU A 1 133 ? -47.771 4.977 72.716 1.00 91.19 133 LEU A N 1
ATOM 1022 C CA . LEU A 1 133 ? -47.037 6.198 72.414 1.00 91.19 133 LEU A CA 1
ATOM 1023 C C . LEU A 1 133 ? -46.888 6.998 73.706 1.00 91.19 133 LEU A C 1
ATOM 1025 O O . LEU A 1 133 ? -47.863 7.234 74.418 1.00 91.19 133 LEU A O 1
ATOM 1029 N N . THR A 1 134 ? -45.663 7.405 74.024 1.00 90.06 134 THR A N 1
ATOM 1030 C CA . THR A 1 134 ? -45.369 8.213 75.214 1.00 90.06 134 THR A CA 1
ATOM 1031 C C . THR A 1 134 ? -44.538 9.425 74.821 1.00 90.06 134 THR A C 1
ATOM 1033 O O . THR A 1 134 ? -43.598 9.315 74.035 1.00 90.06 134 THR A O 1
ATOM 1036 N N . LEU A 1 135 ? -44.886 10.586 75.374 1.00 87.69 135 LEU A N 1
ATOM 1037 C CA . LEU A 1 135 ? -44.084 11.802 75.289 1.00 87.69 135 LEU A CA 1
ATOM 1038 C C . LEU A 1 135 ? -43.266 11.913 76.575 1.00 87.69 135 LEU A C 1
ATOM 1040 O O . LEU A 1 135 ? -43.819 12.168 77.644 1.00 87.69 135 LEU A O 1
ATOM 1044 N N . LEU A 1 136 ? -41.957 11.692 76.479 1.00 86.50 136 LEU A N 1
ATOM 1045 C CA . LEU A 1 136 ? -41.032 11.804 77.606 1.00 86.50 136 LEU A CA 1
ATOM 1046 C C . LEU A 1 136 ? -40.435 13.208 77.657 1.00 86.50 136 LEU A C 1
ATOM 1048 O O . LEU A 1 136 ? -39.945 13.708 76.648 1.00 86.50 136 LEU A O 1
ATOM 1052 N N . ASP A 1 137 ? -40.445 13.847 78.825 1.00 84.81 137 ASP A N 1
ATOM 1053 C CA . ASP A 1 137 ? -39.761 15.128 79.011 1.00 84.81 137 ASP A CA 1
ATOM 1054 C C . ASP A 1 137 ? -38.248 14.867 79.080 1.00 84.81 137 ASP A C 1
ATOM 1056 O O . ASP A 1 137 ? -37.757 14.264 80.043 1.00 84.81 137 ASP A O 1
ATOM 1060 N N . THR A 1 138 ? -37.509 15.332 78.064 1.00 76.69 138 THR A N 1
ATOM 1061 C CA . THR A 1 138 ? -36.066 15.064 77.903 1.00 76.69 138 THR A CA 1
ATOM 1062 C C . THR A 1 138 ? -35.213 15.617 79.044 1.00 76.69 138 THR A C 1
ATOM 1064 O O . THR A 1 138 ? -34.045 15.260 79.166 1.00 76.69 138 THR A O 1
ATOM 1067 N N . SER A 1 139 ? -35.771 16.498 79.882 1.00 71.62 139 SER A N 1
ATOM 1068 C CA . SER A 1 139 ? -35.092 17.016 81.073 1.00 71.62 139 SER A CA 1
ATOM 1069 C C . SER A 1 139 ? -35.148 16.071 82.282 1.00 71.62 139 SER A C 1
ATOM 1071 O O . SER A 1 139 ? -34.376 16.249 83.223 1.00 71.62 139 SER A O 1
ATOM 1073 N N . SER A 1 140 ? -36.041 15.073 82.270 1.00 70.25 140 SER A N 1
ATOM 1074 C CA . SER A 1 140 ? -36.373 14.261 83.453 1.00 70.25 140 SER A CA 1
ATOM 1075 C C . SER A 1 140 ? -36.329 12.748 83.238 1.00 70.25 140 SER A C 1
ATOM 1077 O O . SER A 1 140 ? -36.170 12.012 84.211 1.00 70.25 140 SER A O 1
ATOM 1079 N N . ALA A 1 141 ? -36.443 12.274 81.995 1.00 73.75 141 ALA A N 1
ATOM 1080 C CA . ALA A 1 141 ? -36.502 10.851 81.683 1.00 73.75 141 ALA A CA 1
ATOM 1081 C C . ALA A 1 141 ? -35.747 10.518 80.390 1.00 73.75 141 ALA A C 1
ATOM 1083 O O . ALA A 1 141 ? -35.745 11.291 79.431 1.00 73.75 141 ALA A O 1
ATOM 1084 N N . THR A 1 142 ? -35.136 9.336 80.363 1.00 80.25 142 THR A N 1
ATOM 1085 C CA . THR A 1 142 ? -34.541 8.724 79.168 1.00 80.25 142 THR A CA 1
ATOM 1086 C C . THR A 1 142 ? -35.398 7.539 78.719 1.00 80.25 142 THR A C 1
ATOM 1088 O O . THR A 1 142 ? -36.013 6.918 79.583 1.00 80.25 142 THR A O 1
ATOM 1091 N N . PRO A 1 143 ? -35.428 7.188 77.420 1.00 82.50 143 PRO A N 1
ATOM 1092 C CA . PRO A 1 143 ? -36.142 6.006 76.942 1.00 82.50 143 PRO A CA 1
ATOM 1093 C C . PRO A 1 143 ? -35.675 4.722 77.632 1.00 82.50 143 PRO A C 1
ATOM 1095 O O . PRO A 1 143 ? -34.472 4.488 77.774 1.00 82.50 143 PRO A O 1
ATOM 1098 N N . ASP A 1 144 ? -36.631 3.879 78.009 1.00 83.06 144 ASP A N 1
ATOM 1099 C CA . ASP A 1 144 ? -36.361 2.540 78.532 1.00 83.06 144 ASP A CA 1
ATOM 1100 C C . ASP A 1 144 ? -35.948 1.577 77.401 1.00 83.06 144 ASP A C 1
ATOM 1102 O O . ASP A 1 144 ? -36.213 1.817 76.226 1.00 83.06 144 ASP A O 1
ATOM 1106 N N . SER A 1 145 ? -35.382 0.412 77.739 1.00 81.69 145 SER A N 1
ATOM 1107 C CA . SER A 1 145 ? -34.947 -0.611 76.760 1.00 81.69 145 SER A CA 1
ATOM 1108 C C . SER A 1 145 ? -36.052 -1.151 75.836 1.00 81.69 145 SER A C 1
ATOM 1110 O O . SER A 1 145 ? -35.780 -1.773 74.809 1.00 81.69 145 SER A O 1
ATOM 1112 N N . THR A 1 146 ? -37.318 -0.934 76.186 1.00 85.31 146 THR A N 1
ATOM 1113 C CA . THR A 1 146 ? -38.488 -1.350 75.394 1.00 85.31 146 THR A CA 1
ATOM 1114 C C . THR A 1 146 ? -39.080 -0.233 74.535 1.00 85.31 146 THR A C 1
ATOM 1116 O O . THR A 1 146 ? -40.089 -0.443 73.866 1.00 85.31 146 THR A O 1
ATOM 1119 N N . GLN A 1 147 ? -38.501 0.965 74.591 1.00 89.69 147 GLN A N 1
ATOM 1120 C CA . GLN A 1 147 ? -39.015 2.164 73.943 1.00 89.69 147 GLN A CA 1
ATOM 1121 C C . GLN A 1 147 ? -38.107 2.578 72.786 1.00 89.69 147 GLN A C 1
ATOM 1123 O O . GLN A 1 147 ? -36.901 2.734 72.955 1.00 89.69 147 GLN A O 1
ATOM 1128 N N . ILE A 1 148 ? -38.696 2.781 71.607 1.00 91.12 148 ILE A N 1
ATOM 1129 C CA . ILE A 1 148 ? -37.978 3.233 70.412 1.00 91.12 148 ILE A CA 1
ATOM 1130 C C . ILE A 1 148 ? -38.263 4.719 70.172 1.00 91.12 148 ILE A C 1
ATOM 1132 O O . ILE A 1 148 ? -39.435 5.085 70.038 1.00 91.12 148 ILE A O 1
ATOM 1136 N N . PRO A 1 149 ? -37.233 5.584 70.113 1.00 90.31 149 PRO A N 1
ATOM 1137 C CA . PRO A 1 149 ? -37.413 7.001 69.822 1.00 90.31 149 PRO A CA 1
ATOM 1138 C C . PRO A 1 149 ? -37.819 7.221 68.360 1.00 90.31 149 PRO A C 1
ATOM 1140 O O . PRO A 1 149 ? -37.214 6.670 67.439 1.00 90.31 149 PRO A O 1
ATOM 1143 N N . LEU A 1 150 ? -38.847 8.046 68.154 1.00 88.75 150 LEU A N 1
ATOM 1144 C CA . LEU A 1 150 ? -39.393 8.382 66.836 1.00 88.75 150 LEU A CA 1
ATOM 1145 C C . LEU A 1 150 ? -39.069 9.813 66.403 1.00 88.75 150 LEU A C 1
ATOM 1147 O O . LEU A 1 150 ? -38.766 10.042 65.240 1.00 88.75 150 LEU A O 1
ATOM 1151 N N . SER A 1 151 ? -39.148 10.790 67.307 1.00 89.31 151 SER A N 1
ATOM 1152 C CA . SER A 1 151 ? -38.756 12.176 67.026 1.00 89.31 151 SER A CA 1
ATOM 1153 C C . SER A 1 151 ? -38.639 12.970 68.322 1.00 89.31 151 SER A C 1
ATOM 1155 O O . SER A 1 151 ? -39.366 12.714 69.286 1.00 89.31 151 SER A O 1
ATOM 1157 N N . GLN A 1 152 ? -37.739 13.948 68.340 1.00 88.44 152 GLN A N 1
ATOM 1158 C CA . GLN A 1 152 ? -37.695 14.966 69.376 1.00 88.44 152 GLN A CA 1
ATOM 1159 C C . GLN A 1 152 ? -38.532 16.168 68.929 1.00 88.44 152 GLN A C 1
ATOM 1161 O O . GLN A 1 152 ? -38.358 16.716 67.844 1.00 88.44 152 GLN A O 1
ATOM 1166 N N . ILE A 1 153 ? -39.459 16.575 69.785 1.00 87.62 153 ILE A N 1
ATOM 1167 C CA . ILE A 1 153 ? -40.497 17.554 69.502 1.00 87.62 153 ILE A CA 1
ATOM 1168 C C . ILE A 1 153 ? -40.274 18.747 70.422 1.00 87.62 153 ILE A C 1
ATOM 1170 O O . ILE A 1 153 ? -40.398 18.645 71.642 1.00 87.62 153 ILE A O 1
ATOM 1174 N N . THR A 1 154 ? -39.956 19.899 69.843 1.00 85.00 154 THR A N 1
ATOM 1175 C CA . THR A 1 154 ? -39.888 21.160 70.589 1.00 85.00 154 THR A CA 1
ATOM 1176 C C . THR A 1 154 ? -41.201 21.900 70.422 1.00 85.00 154 THR A C 1
ATOM 1178 O O . THR A 1 154 ? -41.571 22.240 69.297 1.00 85.00 154 THR A O 1
ATOM 1181 N N . VAL A 1 155 ? -41.884 22.158 71.535 1.00 83.50 155 VAL A N 1
ATOM 1182 C CA . VAL A 1 155 ? -43.176 22.848 71.562 1.00 83.50 155 VAL A CA 1
ATOM 1183 C C . VAL A 1 155 ? -42.970 24.224 72.184 1.00 83.50 155 VAL A C 1
ATOM 1185 O O . VAL A 1 155 ? -42.681 24.328 73.376 1.00 83.50 155 VAL A O 1
ATOM 1188 N N . THR A 1 156 ? -43.120 25.295 71.405 1.00 80.25 156 THR A N 1
ATOM 1189 C CA . THR A 1 156 ? -43.079 26.673 71.922 1.00 80.25 156 THR A CA 1
ATOM 1190 C C . THR A 1 156 ? -44.458 27.312 71.851 1.00 80.25 156 THR A C 1
ATOM 1192 O O . THR A 1 156 ? -45.092 27.322 70.797 1.00 80.25 156 THR A O 1
ATOM 1195 N N . SER A 1 157 ? -44.930 27.855 72.974 1.00 75.56 157 SER A N 1
ATOM 1196 C CA . SER A 1 157 ? -46.199 28.580 73.041 1.00 75.56 157 SER A CA 1
ATOM 1197 C C . SER A 1 157 ? -45.939 30.083 72.988 1.00 75.56 157 SER A C 1
ATOM 1199 O O . SER A 1 157 ? -45.229 30.618 73.842 1.00 75.56 157 SER A O 1
ATOM 1201 N N . THR A 1 158 ? -46.544 30.781 72.034 1.00 63.31 158 THR A N 1
ATOM 1202 C CA . THR A 1 158 ? -46.479 32.248 71.935 1.00 63.31 158 THR A CA 1
ATOM 1203 C C . THR A 1 158 ? -47.880 32.841 72.074 1.00 63.31 158 THR A C 1
ATOM 1205 O O . THR A 1 158 ? -48.723 32.629 71.205 1.00 63.31 158 THR A O 1
ATOM 1208 N N . GLY A 1 159 ? -48.128 33.548 73.185 1.00 61.22 159 GLY A N 1
ATOM 1209 C CA . GLY A 1 159 ? -49.401 34.211 73.509 1.00 61.22 159 GLY A CA 1
ATOM 1210 C C . GLY A 1 159 ? -49.582 34.428 75.020 1.00 61.22 159 GLY A C 1
ATOM 1211 O O . GLY A 1 159 ? -49.093 33.637 75.819 1.00 61.22 159 GLY A O 1
ATOM 1212 N N . THR A 1 160 ? -50.252 35.511 75.426 1.00 52.16 160 THR A N 1
ATOM 1213 C CA . THR A 1 160 ? -50.487 35.882 76.843 1.00 52.16 160 THR A CA 1
ATOM 1214 C C . THR A 1 160 ? -51.947 35.732 77.295 1.00 52.16 160 THR A C 1
ATOM 1216 O O . THR A 1 160 ? -52.257 36.031 78.446 1.00 52.16 160 THR A O 1
ATOM 1219 N N . ALA A 1 161 ? -52.842 35.241 76.429 1.00 53.22 161 ALA A N 1
ATOM 1220 C CA . ALA A 1 161 ? -54.246 34.969 76.744 1.00 53.22 161 ALA A CA 1
ATOM 1221 C C . ALA A 1 161 ? -54.647 33.551 76.280 1.00 53.22 161 ALA A C 1
ATOM 1223 O O . ALA A 1 161 ? -54.189 33.125 75.217 1.00 53.22 161 ALA A O 1
ATOM 1224 N N . PRO A 1 162 ? -55.500 32.832 77.037 1.00 55.75 162 PRO A N 1
ATOM 1225 C CA . PRO A 1 162 ? -55.799 31.412 76.815 1.00 55.75 162 PRO A CA 1
ATOM 1226 C C . PRO A 1 162 ? -56.453 31.075 75.460 1.00 55.75 162 PRO A C 1
ATOM 1228 O O . PRO A 1 162 ? -56.343 29.933 75.031 1.00 55.75 162 PRO A O 1
ATOM 1231 N N . ASP A 1 163 ? -57.038 32.051 74.752 1.00 55.44 163 ASP A N 1
ATOM 1232 C CA . ASP A 1 163 ? -57.716 31.835 73.458 1.00 55.44 163 ASP A CA 1
ATOM 1233 C C . ASP A 1 163 ? -56.841 32.118 72.214 1.00 55.44 163 ASP A C 1
ATOM 1235 O O . ASP A 1 163 ? -57.291 31.921 71.087 1.00 55.44 163 ASP A O 1
ATOM 1239 N N . ILE A 1 164 ? -55.595 32.595 72.374 1.00 54.28 164 ILE A N 1
ATOM 1240 C CA . ILE A 1 164 ? -54.684 32.919 71.252 1.00 54.28 164 ILE A CA 1
ATOM 1241 C C . ILE A 1 164 ? -53.259 32.453 71.586 1.00 54.28 164 ILE A C 1
ATOM 1243 O O . ILE A 1 164 ? -52.312 33.239 71.641 1.00 54.28 164 ILE A O 1
ATOM 1247 N N . ILE A 1 165 ? -53.098 31.161 71.863 1.00 60.47 165 ILE A N 1
ATOM 1248 C CA . ILE A 1 165 ? -51.779 30.542 72.013 1.00 60.47 165 ILE A CA 1
ATOM 1249 C C . ILE A 1 165 ? -51.408 29.917 70.668 1.00 60.47 165 ILE A C 1
ATOM 1251 O O . ILE A 1 165 ? -52.003 28.926 70.257 1.00 60.47 165 ILE A O 1
ATOM 1255 N N . THR A 1 166 ? -50.429 30.494 69.967 1.00 62.53 166 THR A N 1
ATOM 1256 C CA . THR A 1 166 ? -49.868 29.859 68.763 1.00 62.53 166 THR A CA 1
ATOM 1257 C C . THR A 1 166 ? -48.777 28.889 69.194 1.00 62.53 166 THR A C 1
ATOM 1259 O O . THR A 1 166 ? -47.792 29.316 69.807 1.00 62.53 166 THR A O 1
ATOM 1262 N N . ILE A 1 167 ? -48.953 27.603 68.886 1.00 70.50 167 ILE A N 1
ATOM 1263 C CA . ILE A 1 167 ? -47.971 26.553 69.151 1.00 70.50 167 ILE A CA 1
ATOM 1264 C C . ILE A 1 167 ? -47.093 26.390 67.915 1.00 70.50 167 ILE A C 1
ATOM 1266 O O . ILE A 1 167 ? -47.583 26.154 66.815 1.00 70.50 167 ILE A O 1
ATOM 1270 N N . THR A 1 168 ? -45.780 26.528 68.081 1.00 72.88 168 THR A N 1
ATOM 1271 C CA . THR A 1 168 ? -44.824 26.149 67.036 1.00 72.88 168 THR A CA 1
ATOM 1272 C C . THR A 1 168 ? -44.198 24.817 67.411 1.00 72.88 168 THR A C 1
ATOM 1274 O O . THR A 1 168 ? -43.616 24.681 68.487 1.00 72.88 168 THR A O 1
ATOM 1277 N N . ILE A 1 169 ? -44.320 23.844 66.511 1.00 78.44 169 ILE A N 1
ATOM 1278 C CA . ILE A 1 169 ? -43.733 22.515 66.650 1.00 78.44 169 ILE A CA 1
ATOM 1279 C C . ILE A 1 169 ? -42.483 22.467 65.776 1.00 78.44 169 ILE A C 1
ATOM 1281 O O . ILE A 1 169 ? -42.539 22.767 64.585 1.00 78.44 169 ILE A O 1
ATOM 1285 N N . ARG A 1 170 ? -41.347 22.089 66.358 1.00 80.31 170 ARG A N 1
ATOM 1286 C CA . ARG A 1 170 ? -40.159 21.694 65.591 1.00 80.31 170 ARG A CA 1
ATOM 1287 C C . ARG A 1 170 ? -39.883 20.221 65.827 1.00 80.31 170 ARG A C 1
ATOM 1289 O O . ARG A 1 170 ? -39.803 19.803 66.979 1.00 80.31 170 ARG A O 1
ATOM 1296 N N . LEU A 1 171 ? -39.742 19.477 64.735 1.00 84.62 171 LEU A N 1
ATOM 1297 C CA . LEU A 1 171 ? -39.423 18.056 64.736 1.00 84.62 171 LEU A CA 1
ATOM 1298 C C . LEU A 1 171 ? -37.939 17.880 64.429 1.00 84.62 171 LEU A C 1
ATOM 1300 O O . LEU A 1 171 ? -37.424 18.464 63.476 1.00 84.62 171 LEU A O 1
ATOM 1304 N N . ASP A 1 172 ? -37.271 17.079 65.243 1.00 84.25 172 ASP A N 1
ATOM 1305 C CA . ASP A 1 172 ? -35.920 16.602 64.998 1.00 84.25 172 ASP A CA 1
ATOM 1306 C C . ASP A 1 172 ? -35.972 15.075 64.860 1.00 84.25 172 ASP A C 1
ATOM 1308 O O . ASP A 1 172 ? -36.369 14.351 65.778 1.00 84.25 172 ASP A O 1
ATOM 1312 N N . GLU A 1 173 ? -35.644 14.591 63.664 1.00 82.88 173 GLU A N 1
ATOM 1313 C CA . GLU A 1 173 ? -35.621 13.168 63.319 1.00 82.88 173 GLU A CA 1
ATOM 1314 C C . GLU A 1 173 ? -34.240 12.529 63.528 1.00 82.88 173 GLU A C 1
ATOM 1316 O O . GLU A 1 173 ? -34.094 11.325 63.339 1.00 82.88 173 GLU A O 1
ATOM 1321 N N . SER A 1 174 ? -33.222 13.287 63.957 1.00 85.06 174 SER A N 1
ATOM 1322 C CA . SER A 1 174 ? -31.871 12.752 64.200 1.00 85.06 174 SER A CA 1
ATOM 1323 C C . SER A 1 174 ? -31.825 11.687 65.301 1.00 85.06 174 SER A C 1
ATOM 1325 O O . SER A 1 174 ? -30.921 10.854 65.324 1.00 85.06 174 SER A O 1
ATOM 1327 N N . VAL A 1 175 ? -32.828 11.675 66.182 1.00 83.50 175 VAL A N 1
ATOM 1328 C CA . VAL A 1 175 ? -33.003 10.665 67.234 1.00 83.50 175 VAL A CA 1
ATOM 1329 C C . VAL A 1 175 ? -33.527 9.323 66.709 1.00 83.50 175 VAL A C 1
ATOM 1331 O O . VAL A 1 175 ? -33.556 8.353 67.466 1.00 83.50 175 VAL A O 1
ATOM 1334 N N . ARG A 1 176 ? -33.952 9.239 65.438 1.00 86.94 176 ARG A N 1
ATOM 1335 C CA . ARG A 1 176 ? -34.469 8.001 64.842 1.00 86.94 176 ARG A CA 1
ATOM 1336 C C . ARG A 1 176 ? -33.346 7.002 64.638 1.00 86.94 176 ARG A C 1
ATOM 1338 O O . ARG A 1 176 ? -32.426 7.209 63.849 1.00 86.94 176 ARG A O 1
ATOM 1345 N N . GLN A 1 177 ? -33.475 5.862 65.300 1.00 86.00 177 GLN A N 1
ATOM 1346 C CA . GLN A 1 177 ? -32.564 4.743 65.126 1.00 86.00 177 GLN A CA 1
ATOM 1347 C C . GLN A 1 177 ? -33.151 3.758 64.113 1.00 86.00 177 GLN A C 1
ATOM 1349 O O . GLN A 1 177 ? -34.109 3.047 64.415 1.00 86.00 177 GLN A O 1
ATOM 1354 N N . ALA A 1 178 ? -32.576 3.702 62.910 1.00 87.06 178 ALA A N 1
ATOM 1355 C CA . ALA A 1 178 ? -32.886 2.645 61.955 1.00 87.06 178 ALA A CA 1
ATOM 1356 C C . ALA A 1 178 ? -32.337 1.306 62.461 1.00 87.06 178 ALA A C 1
ATOM 1358 O O . ALA A 1 178 ? -31.206 1.219 62.948 1.00 87.06 178 ALA A O 1
ATOM 1359 N N . SER A 1 179 ? -33.139 0.256 62.333 1.00 86.38 179 SER A N 1
ATOM 1360 C CA . SER A 1 179 ? -32.712 -1.092 62.669 1.00 86.38 179 SER A CA 1
ATOM 1361 C C . SER A 1 179 ? -31.684 -1.594 61.648 1.00 86.38 179 SER A C 1
ATOM 1363 O O . SER A 1 179 ? -31.819 -1.374 60.443 1.00 86.38 179 SER A O 1
ATOM 1365 N N . SER A 1 180 ? -30.640 -2.273 62.125 1.00 86.56 180 SER A N 1
ATOM 1366 C CA . SER A 1 180 ? -29.595 -2.851 61.278 1.00 86.56 180 SER A CA 1
ATOM 1367 C C . SER A 1 180 ? -29.348 -4.318 61.618 1.00 86.56 180 SER A C 1
ATOM 1369 O O . SER A 1 180 ? -29.633 -4.779 62.727 1.00 86.56 180 SER A O 1
ATOM 1371 N N . LEU A 1 181 ? -28.808 -5.069 60.657 1.00 84.38 181 LEU A N 1
ATOM 1372 C CA . LEU A 1 181 ? -28.360 -6.435 60.908 1.00 84.38 181 LEU A CA 1
ATOM 1373 C C . LEU A 1 181 ? -27.125 -6.423 61.815 1.00 84.38 181 LEU A C 1
ATOM 1375 O O . LEU A 1 181 ? -26.201 -5.630 61.631 1.00 84.38 181 LEU A O 1
ATOM 1379 N N . GLN A 1 182 ? -27.072 -7.338 62.779 1.00 82.06 182 GLN A N 1
ATOM 1380 C CA . GLN A 1 182 ? -25.919 -7.474 63.664 1.00 82.06 182 GLN A CA 1
ATOM 1381 C C . GLN A 1 182 ? -24.711 -8.008 62.888 1.00 82.06 182 GLN A C 1
ATOM 1383 O O . GLN A 1 182 ? -24.588 -9.209 62.651 1.00 82.06 182 GLN A O 1
ATOM 1388 N N . ALA A 1 183 ? -23.786 -7.114 62.527 1.00 71.00 183 ALA A N 1
ATOM 1389 C CA . ALA A 1 183 ? -22.626 -7.440 61.695 1.00 71.00 183 ALA A CA 1
ATOM 1390 C C . ALA A 1 183 ? -21.778 -8.604 62.239 1.00 71.00 183 ALA A C 1
ATOM 1392 O O . ALA A 1 183 ? -21.403 -9.484 61.476 1.00 71.00 183 ALA A O 1
ATOM 1393 N N . GLY A 1 184 ? -21.563 -8.684 63.558 1.00 71.88 184 GLY A N 1
ATOM 1394 C CA . GLY A 1 184 ? -20.814 -9.785 64.190 1.00 71.88 184 GLY A CA 1
ATOM 1395 C C . GLY A 1 184 ? -21.528 -11.146 64.193 1.00 71.88 184 GLY A C 1
ATOM 1396 O O . GLY A 1 184 ? -20.975 -12.133 64.676 1.00 71.88 184 GLY A O 1
ATOM 1397 N N . ARG A 1 185 ? -22.772 -11.203 63.706 1.00 71.50 185 ARG A N 1
ATOM 1398 C CA . ARG A 1 185 ? -23.562 -12.429 63.516 1.00 71.50 185 ARG A CA 1
ATOM 1399 C C . ARG A 1 185 ? -23.783 -12.749 62.038 1.00 71.50 185 ARG A C 1
ATOM 1401 O O . ARG A 1 185 ? -24.303 -13.821 61.732 1.00 71.50 185 ARG A O 1
ATOM 1408 N N . MET A 1 186 ? -23.368 -11.859 61.133 1.00 77.06 186 MET A N 1
ATOM 1409 C CA . MET A 1 186 ? -23.248 -12.190 59.720 1.00 77.06 186 MET A CA 1
ATOM 1410 C C . MET A 1 186 ? -22.000 -13.064 59.530 1.00 77.06 186 MET A C 1
ATOM 1412 O O . MET A 1 186 ? -20.962 -12.765 60.122 1.00 77.06 186 MET A O 1
ATOM 1416 N N . PRO A 1 187 ? -22.067 -14.148 58.741 1.00 75.56 187 PRO A N 1
ATOM 1417 C CA . PRO A 1 187 ? -20.884 -14.938 58.433 1.00 75.56 187 PRO A CA 1
ATOM 1418 C C . PRO A 1 187 ? -19.819 -14.055 57.774 1.00 75.56 187 PRO A C 1
ATOM 1420 O O . PRO A 1 187 ? -20.092 -13.424 56.751 1.00 75.56 187 PRO A O 1
ATOM 1423 N N . GLU A 1 188 ? -18.607 -14.015 58.332 1.00 76.12 188 GLU A N 1
ATOM 1424 C CA . GLU A 1 188 ? -17.474 -13.426 57.619 1.00 76.12 188 GLU A CA 1
ATOM 1425 C C . GLU A 1 188 ? -17.172 -14.276 56.385 1.00 76.12 188 GLU A C 1
ATOM 1427 O O . GLU A 1 188 ? -17.001 -15.493 56.476 1.00 76.12 188 GLU A O 1
ATOM 1432 N N . LEU A 1 189 ? -17.109 -13.628 55.223 1.00 79.06 189 LEU A N 1
ATOM 1433 C CA . LEU A 1 189 ? -16.681 -14.270 53.988 1.00 79.06 189 LEU A CA 1
ATOM 1434 C C . LEU A 1 189 ? -15.155 -14.230 53.930 1.00 79.06 189 LEU A C 1
ATOM 1436 O O . LEU A 1 189 ? -14.553 -13.232 53.537 1.00 79.06 189 LEU A O 1
ATOM 1440 N N . SER A 1 190 ? -14.520 -15.326 54.331 1.00 78.88 190 SER A N 1
ATOM 1441 C CA . SER A 1 190 ? -13.087 -15.513 54.115 1.00 78.88 190 SER A CA 1
ATOM 1442 C C . SER A 1 190 ? -12.776 -15.651 52.622 1.00 78.88 190 SER A C 1
ATOM 1444 O O . SER A 1 190 ? -13.611 -16.089 51.830 1.00 78.88 190 SER A O 1
ATOM 1446 N N . ALA A 1 191 ? -11.545 -15.325 52.224 1.00 71.50 191 ALA A N 1
ATOM 1447 C CA . ALA A 1 191 ? -11.130 -15.397 50.822 1.00 71.50 191 ALA A CA 1
ATOM 1448 C C . ALA A 1 191 ? -11.296 -16.800 50.205 1.00 71.50 191 ALA A C 1
ATOM 1450 O O . ALA A 1 191 ? -11.528 -16.908 49.009 1.00 71.50 191 ALA A O 1
ATOM 1451 N N . SER A 1 192 ? -11.227 -17.872 51.005 1.00 77.38 192 SER A N 1
ATOM 1452 C CA . SER A 1 192 ? -11.473 -19.247 50.542 1.00 77.38 192 SER A CA 1
ATOM 1453 C C . SER A 1 192 ? -12.954 -19.562 50.312 1.00 77.38 192 SER A C 1
ATOM 1455 O O . SER A 1 192 ? -13.275 -20.486 49.570 1.00 77.38 192 SER A O 1
ATOM 1457 N N . GLN A 1 193 ? -13.857 -18.806 50.939 1.00 80.38 193 GLN A N 1
ATOM 1458 C CA . GLN A 1 193 ? -15.304 -18.896 50.732 1.00 80.38 193 GLN A CA 1
ATOM 1459 C C . GLN A 1 193 ? -15.774 -18.029 49.561 1.00 80.38 193 GLN A C 1
ATOM 1461 O O . GLN A 1 193 ? -16.925 -18.146 49.143 1.00 80.38 193 GLN A O 1
ATOM 1466 N N . ILE A 1 194 ? -14.895 -17.182 49.018 1.00 79.81 194 ILE A N 1
ATOM 1467 C CA . ILE A 1 194 ? -15.129 -16.463 47.772 1.00 79.81 194 ILE A CA 1
ATOM 1468 C C . ILE A 1 194 ? -14.632 -17.380 46.644 1.00 79.81 194 ILE A C 1
ATOM 1470 O O . ILE A 1 194 ? -13.421 -17.526 46.468 1.00 79.81 194 ILE A O 1
ATOM 1474 N N . PRO A 1 195 ? -15.525 -18.050 45.891 1.00 78.19 195 PRO A N 1
ATOM 1475 C CA . PRO A 1 195 ? -15.103 -18.845 44.744 1.00 78.19 195 PRO A CA 1
ATOM 1476 C C . PRO A 1 195 ? -14.381 -17.954 43.730 1.00 78.19 195 PRO A C 1
ATOM 1478 O O . PRO A 1 195 ? -14.577 -16.738 43.721 1.00 78.19 195 PRO A O 1
ATOM 1481 N N . ALA A 1 196 ? -13.584 -18.558 42.845 1.00 75.00 196 ALA A N 1
ATOM 1482 C CA . ALA A 1 196 ? -12.997 -17.834 41.722 1.00 75.00 196 ALA A CA 1
ATOM 1483 C C . ALA A 1 196 ? -14.104 -17.065 40.981 1.00 75.00 196 ALA A C 1
ATOM 1485 O O . ALA A 1 196 ? -15.022 -17.657 40.403 1.00 75.00 196 ALA A O 1
ATOM 1486 N N . LEU A 1 197 ? -14.050 -15.738 41.076 1.00 75.06 197 LEU A N 1
ATOM 1487 C CA . LEU A 1 197 ? -15.009 -14.859 40.435 1.00 75.06 197 LEU A CA 1
ATOM 1488 C C . LEU A 1 197 ? -14.581 -14.708 38.985 1.00 75.06 197 LEU A C 1
ATOM 1490 O O . LEU A 1 197 ? -13.506 -14.188 38.693 1.00 75.06 197 LEU A O 1
ATOM 1494 N N . ASP A 1 198 ? -15.432 -15.175 38.081 1.00 73.62 198 ASP A N 1
ATOM 1495 C CA . ASP A 1 198 ? -15.305 -14.803 36.683 1.00 73.62 198 ASP A CA 1
ATOM 1496 C C . ASP A 1 198 ? -15.488 -13.282 36.561 1.00 73.62 198 ASP A C 1
ATOM 1498 O O . ASP A 1 198 ? -16.378 -12.706 37.193 1.00 73.62 198 ASP A O 1
ATOM 1502 N N . ALA A 1 199 ? -14.646 -12.630 35.761 1.00 67.44 199 ALA A N 1
ATOM 1503 C CA . ALA A 1 199 ? -14.647 -11.177 35.602 1.00 67.44 199 ALA A CA 1
ATOM 1504 C C . ALA A 1 199 ? -16.008 -10.657 35.106 1.00 67.44 199 ALA A C 1
ATOM 1506 O O . ALA A 1 199 ? -16.421 -9.559 35.468 1.00 67.44 199 ALA A O 1
ATOM 1507 N N . SER A 1 200 ? -16.750 -11.486 34.361 1.00 70.56 200 SER A N 1
ATOM 1508 C CA . SER A 1 200 ? -18.128 -11.220 33.925 1.00 70.56 200 SER A CA 1
ATOM 1509 C C . SER A 1 200 ? -19.109 -10.956 35.079 1.00 70.56 200 SER A C 1
ATOM 1511 O O . SER A 1 200 ? -20.131 -10.299 34.888 1.00 70.56 200 SER A O 1
ATOM 1513 N N . LYS A 1 201 ? -18.802 -11.436 36.291 1.00 71.50 201 LYS A N 1
ATOM 1514 C CA . LYS A 1 201 ? -19.627 -11.258 37.494 1.00 71.50 201 LYS A CA 1
ATOM 1515 C C . LYS A 1 201 ? -19.313 -9.977 38.267 1.00 71.50 201 LYS A C 1
ATOM 1517 O O . LYS A 1 201 ? -20.023 -9.659 39.216 1.00 71.50 201 LYS A O 1
ATOM 1522 N N . MET A 1 202 ? -18.281 -9.232 37.875 1.00 75.44 202 MET A N 1
ATOM 1523 C CA . MET A 1 202 ? -17.950 -7.927 38.444 1.00 75.44 202 MET A CA 1
ATOM 1524 C C . MET A 1 202 ? -18.571 -6.811 37.595 1.00 75.44 202 MET A C 1
ATOM 1526 O O . MET A 1 202 ? -17.904 -6.194 36.772 1.00 75.44 202 MET A O 1
ATOM 1530 N N . THR A 1 203 ? -19.864 -6.545 37.792 1.00 66.56 203 THR A N 1
ATOM 1531 C CA . THR A 1 203 ? -20.611 -5.527 37.023 1.00 66.56 203 THR A CA 1
ATOM 1532 C C . THR A 1 203 ? -20.339 -4.089 37.471 1.00 66.56 203 THR A C 1
ATOM 1534 O O . THR A 1 203 ? -20.623 -3.149 36.734 1.00 66.56 203 THR A O 1
ATOM 1537 N N . SER A 1 204 ? -19.804 -3.902 38.679 1.00 64.00 204 SER A N 1
ATOM 1538 C CA . SER A 1 204 ? -19.425 -2.601 39.238 1.00 64.00 204 SER A CA 1
ATOM 1539 C C . SER A 1 204 ? -18.421 -2.774 40.378 1.00 64.00 204 SER A C 1
ATOM 1541 O O . SER A 1 204 ? -18.512 -3.742 41.132 1.00 64.00 204 SER A O 1
ATOM 1543 N N . GLY A 1 205 ? -17.507 -1.820 40.549 1.00 62.97 205 GLY A N 1
ATOM 1544 C CA . GLY A 1 205 ? -16.562 -1.787 41.666 1.00 62.97 205 GLY A CA 1
ATOM 1545 C C . GLY A 1 205 ? -15.300 -1.001 41.322 1.00 62.97 205 GLY A C 1
ATOM 1546 O O . GLY A 1 205 ? -14.931 -0.890 40.156 1.00 62.97 205 GLY A O 1
ATOM 1547 N N . VAL A 1 206 ? -14.633 -0.457 42.340 1.00 64.75 206 VAL A N 1
ATOM 1548 C CA . VAL A 1 206 ? -13.305 0.148 42.190 1.00 64.75 206 VAL A CA 1
ATOM 1549 C C . VAL A 1 206 ? -12.277 -0.916 42.548 1.00 64.75 206 VAL A C 1
ATOM 1551 O O . VAL A 1 206 ? -12.115 -1.274 43.714 1.00 64.75 206 VAL A O 1
ATOM 1554 N N . LEU A 1 207 ? -11.601 -1.448 41.532 1.00 67.12 207 LEU A N 1
ATOM 1555 C CA . LEU A 1 207 ? -10.380 -2.214 41.734 1.00 67.12 207 LEU A CA 1
ATOM 1556 C C . LEU A 1 207 ? -9.240 -1.216 41.920 1.00 67.12 207 LEU A C 1
ATOM 1558 O O . LEU A 1 207 ? -8.993 -0.387 41.045 1.00 67.12 207 LEU A O 1
ATOM 1562 N N . ASP A 1 208 ? -8.560 -1.288 43.061 1.00 65.31 208 ASP A N 1
ATOM 1563 C CA . ASP A 1 208 ? -7.308 -0.563 43.263 1.00 65.31 208 ASP A CA 1
ATOM 1564 C C . ASP A 1 208 ? -6.341 -0.916 42.120 1.00 65.31 208 ASP A C 1
ATOM 1566 O O . ASP A 1 208 ? -6.151 -2.095 41.807 1.00 65.31 208 ASP A O 1
ATOM 1570 N N . ALA A 1 209 ? -5.746 0.095 41.486 1.00 60.69 209 ALA A N 1
ATOM 1571 C CA . ALA A 1 209 ? -4.861 -0.096 40.343 1.00 60.69 209 ALA A CA 1
ATOM 1572 C C . ALA A 1 209 ? -3.665 -1.011 40.668 1.00 60.69 209 ALA A C 1
ATOM 1574 O O . ALA A 1 209 ? -3.229 -1.763 39.802 1.00 60.69 209 ALA A O 1
ATOM 1575 N N . ALA A 1 210 ? -3.184 -1.025 41.916 1.00 61.44 210 ALA A N 1
ATOM 1576 C CA . ALA A 1 210 ? -2.117 -1.917 42.371 1.00 61.44 210 ALA A CA 1
ATOM 1577 C C . ALA A 1 210 ? -2.560 -3.388 42.482 1.00 61.44 210 ALA A C 1
ATOM 1579 O O . ALA A 1 210 ? -1.723 -4.285 42.570 1.00 61.44 210 ALA A O 1
ATOM 1580 N N . ARG A 1 211 ? -3.874 -3.649 42.483 1.00 60.50 211 ARG A N 1
ATOM 1581 C CA . ARG A 1 211 ? -4.465 -4.995 42.478 1.00 60.50 211 ARG A CA 1
ATOM 1582 C C . ARG A 1 211 ? -4.835 -5.481 41.081 1.00 60.50 211 ARG A C 1
ATOM 1584 O O . ARG A 1 211 ? -5.269 -6.622 40.957 1.00 60.50 211 ARG A O 1
ATOM 1591 N N . ILE A 1 212 ? -4.660 -4.651 40.051 1.00 68.44 212 ILE A N 1
ATOM 1592 C CA . ILE A 1 212 ? -4.707 -5.081 38.654 1.00 68.44 212 ILE A CA 1
ATOM 1593 C C . ILE A 1 212 ? -3.298 -5.596 38.332 1.00 68.44 212 ILE A C 1
ATOM 1595 O O . ILE A 1 212 ? -2.368 -4.792 38.252 1.00 68.44 212 ILE A O 1
ATOM 1599 N N . PRO A 1 213 ? -3.087 -6.921 38.196 1.00 61.53 213 PRO A N 1
ATOM 1600 C CA . PRO A 1 213 ? -1.783 -7.447 37.811 1.00 61.53 213 PRO A CA 1
ATOM 1601 C C . PRO A 1 213 ? -1.355 -6.835 36.478 1.00 61.53 213 PRO A C 1
ATOM 1603 O O . PRO A 1 213 ? -2.211 -6.426 35.692 1.00 61.53 213 PRO A O 1
ATOM 1606 N N . VAL A 1 214 ? -0.048 -6.829 36.195 1.00 60.56 214 VAL A N 1
ATOM 1607 C CA . VAL A 1 214 ? 0.466 -6.477 34.863 1.00 60.56 214 VAL A CA 1
ATOM 1608 C C . VAL A 1 214 ? -0.341 -7.252 33.823 1.00 60.56 214 VAL A C 1
ATOM 1610 O O . VAL A 1 214 ? -0.285 -8.484 33.762 1.00 60.56 214 VAL A O 1
ATOM 1613 N N . LEU A 1 215 ? -1.146 -6.522 33.053 1.00 65.19 215 LEU A N 1
ATOM 1614 C CA . LEU A 1 215 ? -1.903 -7.081 31.950 1.00 65.19 215 LEU A CA 1
ATOM 1615 C C . LEU A 1 215 ? -0.882 -7.406 30.870 1.00 65.19 215 LEU A C 1
ATOM 1617 O O . LEU A 1 215 ? -0.398 -6.519 30.170 1.00 65.19 215 LEU A O 1
ATOM 1621 N N . ASP A 1 216 ? -0.504 -8.678 30.788 1.00 63.06 216 ASP A N 1
ATOM 1622 C CA . ASP A 1 216 ? 0.240 -9.180 29.643 1.00 63.06 216 ASP A CA 1
ATOM 1623 C C . ASP A 1 216 ? -0.562 -8.831 28.383 1.00 63.06 216 ASP A C 1
ATOM 1625 O O . ASP A 1 216 ? -1.731 -9.206 28.262 1.00 63.06 216 ASP A O 1
ATOM 1629 N N . VAL A 1 217 ? 0.057 -8.085 27.469 1.00 59.84 217 VAL A N 1
ATOM 1630 C CA . VAL A 1 217 ? -0.552 -7.621 26.215 1.00 59.84 217 VAL A CA 1
ATOM 1631 C C . VAL A 1 217 ? -1.111 -8.795 25.405 1.00 59.84 217 VAL A C 1
ATOM 1633 O O . VAL A 1 217 ? -2.130 -8.642 24.738 1.00 59.84 217 VAL A O 1
ATOM 1636 N N . ASN A 1 218 ? -0.543 -9.997 25.551 1.00 59.34 218 ASN A N 1
ATOM 1637 C CA . ASN A 1 218 ? -1.053 -11.215 24.913 1.00 59.34 218 ASN A CA 1
ATOM 1638 C C . ASN A 1 218 ? -2.453 -11.638 25.400 1.00 59.34 218 ASN A C 1
ATOM 1640 O O . ASN A 1 218 ? -3.092 -12.488 24.784 1.00 59.34 218 ASN A O 1
ATOM 1644 N N . LYS A 1 219 ? -2.940 -11.072 26.510 1.00 55.59 219 LYS A N 1
ATOM 1645 C CA . LYS A 1 219 ? -4.276 -11.326 27.070 1.00 55.59 219 LYS A CA 1
ATOM 1646 C C . LYS A 1 219 ? -5.315 -10.283 26.651 1.00 55.59 219 LYS A C 1
ATOM 1648 O O . LYS A 1 219 ? -6.486 -10.438 26.987 1.00 55.59 219 LYS A O 1
ATOM 1653 N N . MET A 1 220 ? -4.915 -9.244 25.916 1.00 64.56 220 MET A N 1
ATOM 1654 C CA . MET A 1 220 ? -5.819 -8.257 25.326 1.00 64.56 220 MET A CA 1
ATOM 1655 C C . MET A 1 220 ? -6.130 -8.641 23.877 1.00 64.56 220 MET A C 1
ATOM 1657 O O . MET A 1 220 ? -5.454 -8.219 22.947 1.00 64.56 220 MET A O 1
ATOM 1661 N N . THR A 1 221 ? -7.160 -9.461 23.679 1.00 55.06 221 THR A N 1
ATOM 1662 C CA . THR A 1 221 ? -7.598 -9.912 22.345 1.00 55.06 221 THR A CA 1
ATOM 1663 C C . THR A 1 221 ? -8.543 -8.933 21.642 1.00 55.06 221 THR A C 1
ATOM 1665 O O . THR A 1 221 ? -8.645 -8.971 20.419 1.00 55.06 221 THR A O 1
ATOM 1668 N N . ALA A 1 222 ? -9.214 -8.043 22.383 1.00 53.41 222 ALA A N 1
ATOM 1669 C CA . ALA A 1 222 ? -10.015 -6.940 21.850 1.00 53.41 222 ALA A CA 1
ATOM 1670 C C . ALA A 1 222 ? -10.225 -5.847 22.914 1.00 53.41 222 ALA A C 1
ATOM 1672 O O . ALA A 1 222 ? -10.327 -6.142 24.105 1.00 53.41 222 ALA A O 1
ATOM 1673 N N . GLY A 1 223 ? -10.320 -4.588 22.485 1.00 55.31 223 GLY A N 1
ATOM 1674 C CA . GLY A 1 223 ? -10.639 -3.452 23.351 1.00 55.31 223 GLY A CA 1
ATOM 1675 C C . GLY A 1 223 ? -10.259 -2.119 22.712 1.00 55.31 223 GLY A C 1
ATOM 1676 O O . GLY A 1 223 ? -9.204 -2.005 22.094 1.00 55.31 223 GLY A O 1
ATOM 1677 N N . ALA A 1 224 ? -11.114 -1.107 22.862 1.00 56.12 224 ALA A N 1
ATOM 1678 C CA . ALA A 1 224 ? -10.758 0.264 22.522 1.00 56.12 224 ALA A CA 1
ATOM 1679 C C . ALA A 1 224 ? -9.886 0.826 23.651 1.00 56.12 224 ALA A C 1
ATOM 1681 O O . ALA A 1 224 ? -10.360 1.056 24.765 1.00 56.12 224 ALA A O 1
ATOM 1682 N N . LEU A 1 225 ? -8.598 1.009 23.374 1.00 62.91 225 LEU A N 1
ATOM 1683 C CA . LEU A 1 225 ? -7.754 1.850 24.208 1.00 62.91 225 LEU A CA 1
ATOM 1684 C C . LEU A 1 225 ? -8.045 3.301 23.835 1.00 62.91 225 LEU A C 1
ATOM 1686 O O . LEU A 1 225 ? -7.989 3.663 22.661 1.00 62.91 225 LEU A O 1
ATOM 1690 N N . ASP A 1 226 ? -8.369 4.119 24.834 1.00 63.28 226 ASP A N 1
ATOM 1691 C CA . ASP A 1 226 ? -8.382 5.568 24.658 1.00 63.28 226 ASP A CA 1
ATOM 1692 C C . ASP A 1 226 ? -7.028 6.000 24.083 1.00 63.28 226 ASP A C 1
ATOM 1694 O O . ASP A 1 226 ? -5.979 5.566 24.568 1.00 63.28 226 ASP A O 1
ATOM 1698 N N . VAL A 1 227 ? -7.053 6.831 23.044 1.00 61.62 227 VAL A N 1
ATOM 1699 C CA . VAL A 1 227 ? -5.851 7.246 22.310 1.00 61.62 227 VAL A CA 1
ATOM 1700 C C . VAL A 1 227 ? -4.837 7.926 23.237 1.00 61.62 227 VAL A C 1
ATOM 1702 O O . VAL A 1 227 ? -3.638 7.737 23.066 1.00 61.62 227 VAL A O 1
ATOM 1705 N N . ASN A 1 228 ? -5.286 8.615 24.292 1.00 64.06 228 ASN A N 1
ATOM 1706 C CA . ASN A 1 228 ? -4.410 9.248 25.284 1.00 64.06 228 ASN A CA 1
ATOM 1707 C C . ASN A 1 228 ? -3.695 8.240 26.197 1.00 64.06 228 ASN A C 1
ATOM 1709 O O . ASN A 1 228 ? -2.762 8.599 26.913 1.00 64.06 228 ASN A O 1
ATOM 1713 N N . ARG A 1 229 ? -4.142 6.979 26.212 1.00 60.53 229 ARG A N 1
ATOM 1714 C CA . ARG A 1 229 ? -3.511 5.878 26.954 1.00 60.53 229 ARG A CA 1
ATOM 1715 C C . ARG A 1 229 ? -2.556 5.064 26.090 1.00 60.53 229 ARG A C 1
ATOM 1717 O O . ARG A 1 229 ? -1.911 4.157 26.614 1.00 60.53 229 ARG A O 1
ATOM 1724 N N . ILE A 1 230 ? -2.471 5.371 24.797 1.00 69.62 230 ILE A N 1
ATOM 1725 C CA . ILE A 1 230 ? -1.482 4.803 23.892 1.00 69.62 230 ILE A CA 1
ATOM 1726 C C . ILE A 1 230 ? -0.261 5.736 23.949 1.00 69.62 230 ILE A C 1
ATOM 1728 O O . ILE A 1 230 ? -0.325 6.846 23.421 1.00 69.62 230 ILE A O 1
ATOM 1732 N N . PRO A 1 231 ? 0.839 5.356 24.631 1.00 67.38 231 PRO A N 1
ATOM 1733 C CA . PRO A 1 231 ? 2.072 6.140 24.587 1.00 67.38 231 PRO A CA 1
ATOM 1734 C C . PRO A 1 231 ? 2.587 6.239 23.144 1.00 67.38 231 PRO A C 1
ATOM 1736 O O . PRO A 1 231 ? 2.147 5.492 22.274 1.00 67.38 231 PRO A O 1
ATOM 1739 N N . ALA A 1 232 ? 3.539 7.134 22.875 1.00 65.50 232 ALA A N 1
ATOM 1740 C CA . ALA A 1 232 ? 4.191 7.174 21.568 1.00 65.50 232 ALA A CA 1
ATOM 1741 C C . ALA A 1 232 ? 4.752 5.780 21.222 1.00 65.50 232 ALA A C 1
ATOM 1743 O O . ALA A 1 232 ? 5.597 5.250 21.946 1.00 65.50 232 ALA A O 1
ATOM 1744 N N . LEU A 1 233 ? 4.240 5.168 20.149 1.00 69.62 233 LEU A N 1
ATOM 1745 C CA . LEU A 1 233 ? 4.751 3.900 19.642 1.00 69.62 233 LEU A CA 1
ATOM 1746 C C . LEU A 1 233 ? 5.905 4.176 18.684 1.00 69.62 233 LEU A C 1
ATOM 1748 O O . LEU A 1 233 ? 5.744 4.889 17.693 1.00 69.62 233 LEU A O 1
ATOM 1752 N N . ASP A 1 234 ? 7.038 3.527 18.931 1.00 69.44 234 ASP A N 1
ATOM 1753 C CA . ASP A 1 234 ? 8.076 3.417 17.916 1.00 69.44 234 ASP A CA 1
ATOM 1754 C C . ASP A 1 234 ? 7.517 2.674 16.700 1.00 69.44 234 ASP A C 1
ATOM 1756 O O . ASP A 1 234 ? 6.946 1.587 16.827 1.00 69.44 234 ASP A O 1
ATOM 1760 N N . ALA A 1 235 ? 7.734 3.223 15.503 1.00 65.75 235 ALA A N 1
ATOM 1761 C CA . ALA A 1 235 ? 7.246 2.640 14.251 1.00 65.75 235 ALA A CA 1
ATOM 1762 C C . ALA A 1 235 ? 7.699 1.179 14.047 1.00 65.75 235 ALA A C 1
ATOM 1764 O O . ALA A 1 235 ? 6.983 0.385 13.443 1.00 65.75 235 ALA A O 1
ATOM 1765 N N . SER A 1 236 ? 8.845 0.787 14.620 1.00 67.06 236 SER A N 1
ATOM 1766 C CA . SER A 1 236 ? 9.361 -0.592 14.599 1.00 67.06 236 SER A CA 1
ATOM 1767 C C . SER A 1 236 ? 8.465 -1.612 15.315 1.00 67.06 236 SER A C 1
ATOM 1769 O O . SER A 1 236 ? 8.661 -2.817 15.162 1.00 67.06 236 SER A O 1
ATOM 1771 N N . LYS A 1 237 ? 7.487 -1.155 16.104 1.00 67.81 237 LYS A N 1
ATOM 1772 C CA . LYS A 1 237 ? 6.520 -1.997 16.818 1.00 67.81 237 LYS A CA 1
ATOM 1773 C C . LYS A 1 237 ? 5.243 -2.266 16.017 1.00 67.81 237 LYS A C 1
ATOM 1775 O O . LYS A 1 237 ? 4.445 -3.099 16.437 1.00 67.81 237 LYS A O 1
ATOM 1780 N N . ILE A 1 238 ? 5.055 -1.612 14.868 1.00 72.50 238 ILE A N 1
ATOM 1781 C CA . ILE A 1 238 ? 3.896 -1.795 13.987 1.00 72.50 238 ILE A CA 1
ATOM 1782 C C . ILE A 1 238 ? 4.292 -2.768 12.868 1.00 72.50 238 ILE A C 1
ATOM 1784 O O . ILE A 1 238 ? 4.841 -2.372 11.846 1.00 72.50 238 ILE A O 1
ATOM 1788 N N . ALA A 1 239 ? 4.051 -4.066 13.079 1.00 63.28 239 ALA A N 1
ATOM 1789 C CA . ALA A 1 239 ? 4.432 -5.113 12.121 1.00 63.28 239 ALA A CA 1
ATOM 1790 C C . ALA A 1 239 ? 3.406 -5.324 10.988 1.00 63.28 239 ALA A C 1
ATOM 1792 O O . ALA A 1 239 ? 3.746 -5.859 9.936 1.00 63.28 239 ALA A O 1
ATOM 1793 N N . SER A 1 240 ? 2.145 -4.934 11.202 1.00 57.19 240 SER A N 1
ATOM 1794 C CA . SER A 1 240 ? 1.061 -5.025 10.215 1.00 57.19 240 SER A CA 1
ATOM 1795 C C . SER A 1 240 ? -0.100 -4.109 10.612 1.00 57.19 240 SER A C 1
ATOM 1797 O O . SER A 1 240 ? -0.276 -3.831 11.798 1.00 57.19 240 SER A O 1
ATOM 1799 N N . GLY A 1 241 ? -0.890 -3.653 9.640 1.00 61.81 241 GLY A N 1
ATOM 1800 C CA . GLY A 1 241 ? -2.056 -2.796 9.863 1.00 61.81 241 GLY A CA 1
ATOM 1801 C C . GLY A 1 241 ? -2.271 -1.810 8.718 1.00 61.81 241 GLY A C 1
ATOM 1802 O O . GLY A 1 241 ? -1.345 -1.512 7.966 1.00 61.81 241 GLY A O 1
ATOM 1803 N N . VAL A 1 242 ? -3.499 -1.310 8.581 1.00 64.12 242 VAL A N 1
ATOM 1804 C CA . VAL A 1 242 ? -3.794 -0.179 7.694 1.00 64.12 242 VAL A CA 1
ATOM 1805 C C . VAL A 1 242 ? -3.575 1.089 8.507 1.00 64.12 242 VAL A C 1
ATOM 1807 O O . VAL A 1 242 ? -4.326 1.367 9.439 1.00 64.12 242 VAL A O 1
ATOM 1810 N N . LEU A 1 243 ? -2.515 1.825 8.182 1.00 67.06 243 LEU A N 1
ATOM 1811 C CA . LEU A 1 243 ? -2.307 3.170 8.702 1.00 67.06 243 LEU A CA 1
ATOM 1812 C C . LEU A 1 243 ? -3.151 4.129 7.868 1.00 67.06 243 LEU A C 1
ATOM 1814 O O . LEU A 1 243 ? -3.105 4.078 6.638 1.00 67.06 243 LEU A O 1
ATOM 1818 N N . ASP A 1 244 ? -3.910 4.998 8.532 1.00 68.06 244 ASP A N 1
ATOM 1819 C CA . ASP A 1 244 ? -4.493 6.145 7.846 1.00 68.06 244 ASP A CA 1
ATOM 1820 C C . ASP A 1 244 ? -3.358 6.990 7.252 1.00 68.06 244 ASP A C 1
ATOM 1822 O O . ASP A 1 244 ? -2.315 7.186 7.883 1.00 68.06 244 ASP A O 1
ATOM 1826 N N . ALA A 1 245 ? -3.555 7.491 6.035 1.00 65.62 245 ALA A N 1
ATOM 1827 C CA . ALA A 1 245 ? -2.551 8.253 5.306 1.00 65.62 245 ALA A CA 1
ATOM 1828 C C . ALA A 1 245 ? -2.109 9.503 6.086 1.00 65.62 245 ALA A C 1
ATOM 1830 O O . ALA A 1 245 ? -0.945 9.885 6.014 1.00 65.62 245 ALA A O 1
ATOM 1831 N N . ALA A 1 246 ? -3.000 10.093 6.893 1.00 67.81 246 ALA A N 1
ATOM 1832 C CA . ALA A 1 246 ? -2.684 11.229 7.761 1.00 67.81 246 ALA A CA 1
ATOM 1833 C C . ALA A 1 246 ? -1.699 10.890 8.899 1.00 67.81 246 ALA A C 1
ATOM 1835 O O . ALA A 1 246 ? -1.032 11.780 9.425 1.00 67.81 246 ALA A O 1
ATOM 1836 N N . CYS A 1 247 ? -1.593 9.614 9.282 1.00 60.66 247 CYS A N 1
ATOM 1837 C CA . CYS A 1 247 ? -0.660 9.135 10.303 1.00 60.66 247 CYS A CA 1
ATOM 1838 C C . CYS A 1 247 ? 0.702 8.733 9.726 1.00 60.66 247 CYS A C 1
ATOM 1840 O O . CYS A 1 247 ? 1.616 8.428 10.493 1.00 60.66 247 CYS A O 1
ATOM 1842 N N . ILE A 1 248 ? 0.847 8.719 8.398 1.00 71.12 248 ILE A N 1
ATOM 1843 C CA . ILE A 1 248 ? 2.122 8.479 7.730 1.00 71.12 248 ILE A CA 1
ATOM 1844 C C . ILE A 1 248 ? 2.789 9.850 7.546 1.00 71.12 248 ILE A C 1
ATOM 1846 O O . ILE A 1 248 ? 2.348 10.634 6.704 1.00 71.12 248 ILE A O 1
ATOM 1850 N N . PRO A 1 249 ? 3.827 10.192 8.334 1.00 67.75 249 PRO A N 1
ATOM 1851 C CA . PRO A 1 249 ? 4.565 11.430 8.114 1.00 67.75 249 PRO A CA 1
ATOM 1852 C C . PRO A 1 249 ? 5.205 11.418 6.723 1.00 67.75 249 PRO A C 1
ATOM 1854 O O . PRO A 1 249 ? 5.411 10.355 6.136 1.00 67.75 249 PRO A O 1
ATOM 1857 N N . ALA A 1 250 ? 5.567 12.596 6.211 1.00 65.31 250 ALA A N 1
ATOM 1858 C CA . ALA A 1 250 ? 6.322 12.696 4.967 1.00 65.31 250 ALA A CA 1
ATOM 1859 C C . ALA A 1 250 ? 7.566 11.792 5.041 1.00 65.31 250 ALA A C 1
ATOM 1861 O O . ALA A 1 250 ? 8.447 11.978 5.884 1.00 65.31 250 ALA A O 1
ATOM 1862 N N . LEU A 1 251 ? 7.593 10.766 4.192 1.00 69.88 251 LEU A N 1
ATOM 1863 C CA . LEU A 1 251 ? 8.686 9.809 4.122 1.00 69.88 251 LEU A CA 1
ATOM 1864 C C . LEU A 1 251 ? 9.752 10.360 3.184 1.00 69.88 251 LEU A C 1
ATOM 1866 O O . LEU A 1 251 ? 9.479 10.647 2.019 1.00 69.88 251 LEU A O 1
ATOM 1870 N N . ASP A 1 252 ? 10.983 10.466 3.680 1.00 69.12 252 ASP A N 1
ATOM 1871 C CA . ASP A 1 252 ? 12.133 10.692 2.810 1.00 69.12 252 ASP A CA 1
ATOM 1872 C C . ASP A 1 252 ? 12.205 9.557 1.783 1.00 69.12 252 ASP A C 1
ATOM 1874 O O . ASP A 1 252 ? 12.106 8.385 2.153 1.00 69.12 252 ASP A O 1
ATOM 1878 N N . ALA A 1 253 ? 12.436 9.882 0.510 1.00 64.25 253 ALA A N 1
ATOM 1879 C CA . ALA A 1 253 ? 12.475 8.894 -0.574 1.00 64.25 253 ALA A CA 1
ATOM 1880 C C . ALA A 1 253 ? 13.446 7.727 -0.295 1.00 64.25 253 ALA A C 1
ATOM 1882 O O . ALA A 1 253 ? 13.161 6.583 -0.637 1.00 64.25 253 ALA A O 1
ATOM 1883 N N . ASN A 1 254 ? 14.542 7.988 0.427 1.00 65.31 254 ASN A N 1
ATOM 1884 C CA . ASN A 1 254 ? 15.535 6.982 0.822 1.00 65.31 254 ASN A CA 1
ATOM 1885 C C . ASN A 1 254 ? 14.989 5.902 1.779 1.00 65.31 254 ASN A C 1
ATOM 1887 O O . ASN A 1 254 ? 15.659 4.900 2.013 1.00 65.31 254 ASN A O 1
ATOM 1891 N N . LYS A 1 255 ? 13.800 6.102 2.361 1.00 66.12 255 LYS A N 1
ATOM 1892 C CA . LYS A 1 255 ? 13.126 5.140 3.248 1.00 66.12 255 LYS A CA 1
ATOM 1893 C C . LYS A 1 255 ? 12.180 4.196 2.494 1.00 66.12 255 LYS A C 1
ATOM 1895 O O . LYS A 1 255 ? 11.680 3.249 3.095 1.00 66.12 255 LYS A O 1
ATOM 1900 N N . ILE A 1 256 ? 11.949 4.414 1.195 1.00 71.31 256 ILE A N 1
ATOM 1901 C CA . ILE A 1 256 ? 11.108 3.565 0.341 1.00 71.31 256 ILE A CA 1
ATOM 1902 C C . ILE A 1 256 ? 12.022 2.630 -0.462 1.00 71.31 256 ILE A C 1
ATOM 1904 O O . ILE A 1 256 ? 12.511 2.981 -1.530 1.00 71.31 256 ILE A O 1
ATOM 1908 N N . ALA A 1 257 ? 12.284 1.432 0.069 1.00 62.66 257 ALA A N 1
ATOM 1909 C CA . ALA A 1 257 ? 13.208 0.474 -0.553 1.00 62.66 257 ALA A CA 1
ATOM 1910 C C . ALA A 1 257 ? 12.585 -0.343 -1.706 1.00 62.66 257 ALA A C 1
ATOM 1912 O O . ALA A 1 257 ? 13.307 -0.878 -2.543 1.00 62.66 257 ALA A O 1
ATOM 1913 N N . SER A 1 258 ? 11.254 -0.473 -1.743 1.00 58.50 258 SER A N 1
ATOM 1914 C CA . SER A 1 258 ? 10.508 -1.175 -2.798 1.00 58.50 258 SER A CA 1
ATOM 1915 C C . SER A 1 258 ? 9.024 -0.789 -2.762 1.00 58.50 258 SER A C 1
ATOM 1917 O O . SER A 1 258 ? 8.519 -0.412 -1.705 1.00 58.50 258 SER A O 1
ATOM 1919 N N . GLY A 1 259 ? 8.326 -0.882 -3.897 1.00 58.97 259 GLY A N 1
ATOM 1920 C CA . GLY A 1 259 ? 6.890 -0.601 -4.005 1.00 58.97 259 GLY A CA 1
ATOM 1921 C C . GLY A 1 259 ? 6.501 -0.046 -5.376 1.00 58.97 259 GLY A C 1
ATOM 1922 O O . GLY A 1 259 ? 7.325 0.551 -6.066 1.00 58.97 259 GLY A O 1
ATOM 1923 N N . LEU A 1 260 ? 5.244 -0.252 -5.779 1.00 59.72 260 LEU A N 1
ATOM 1924 C CA . LEU A 1 260 ? 4.670 0.416 -6.947 1.00 59.72 260 LEU A CA 1
ATOM 1925 C C . LEU A 1 260 ? 4.189 1.803 -6.506 1.00 59.72 260 LEU A C 1
ATOM 1927 O O . LEU A 1 260 ? 3.164 1.917 -5.838 1.00 59.72 260 LEU A O 1
ATOM 1931 N N . LEU A 1 261 ? 4.950 2.842 -6.845 1.00 65.12 261 LEU A N 1
ATOM 1932 C CA . LEU A 1 261 ? 4.511 4.227 -6.683 1.00 65.12 261 LEU A CA 1
ATOM 1933 C C . LEU A 1 261 ? 3.545 4.560 -7.822 1.00 65.12 261 LEU A C 1
ATOM 1935 O O . LEU A 1 261 ? 3.858 4.325 -8.991 1.00 65.12 261 LEU A O 1
ATOM 1939 N N . ASP A 1 262 ? 2.375 5.098 -7.484 1.00 64.81 262 ASP A N 1
ATOM 1940 C CA . ASP A 1 262 ? 1.483 5.674 -8.488 1.00 64.81 262 ASP A CA 1
ATOM 1941 C C . ASP A 1 262 ? 2.209 6.822 -9.206 1.00 64.81 262 ASP A C 1
ATOM 1943 O O . ASP A 1 262 ? 2.916 7.612 -8.574 1.00 64.81 262 ASP A O 1
ATOM 1947 N N . ALA A 1 263 ? 2.042 6.926 -10.525 1.00 63.31 263 ALA A N 1
ATOM 1948 C CA . ALA A 1 263 ? 2.709 7.946 -11.329 1.00 63.31 263 ALA A CA 1
ATOM 1949 C C . ALA A 1 263 ? 2.390 9.381 -10.864 1.00 63.31 263 ALA A C 1
ATOM 1951 O O . ALA A 1 263 ? 3.238 10.256 -11.001 1.00 63.31 263 ALA A O 1
ATOM 1952 N N . ALA A 1 264 ? 1.217 9.623 -10.269 1.00 61.81 264 ALA A N 1
ATOM 1953 C CA . ALA A 1 264 ? 0.835 10.919 -9.709 1.00 61.81 264 ALA A CA 1
ATOM 1954 C C . ALA A 1 264 ? 1.561 11.259 -8.394 1.00 61.81 264 ALA A C 1
ATOM 1956 O O . ALA A 1 264 ? 1.612 12.425 -8.006 1.00 61.81 264 ALA A O 1
ATOM 1957 N N . GLN A 1 265 ? 2.118 10.259 -7.705 1.00 58.91 265 GLN A N 1
ATOM 1958 C CA . GLN A 1 265 ? 2.920 10.444 -6.491 1.00 58.91 265 GLN A CA 1
ATOM 1959 C C . GLN A 1 265 ? 4.416 10.572 -6.780 1.00 58.91 265 GLN A C 1
ATOM 1961 O O . GLN A 1 265 ? 5.192 10.847 -5.865 1.00 58.91 265 GLN A O 1
ATOM 1966 N N . VAL A 1 266 ? 4.826 10.394 -8.037 1.00 68.81 266 VAL A N 1
ATOM 1967 C CA . VAL A 1 266 ? 6.182 10.692 -8.485 1.00 68.81 266 VAL A CA 1
ATOM 1968 C C . VAL A 1 266 ? 6.221 12.180 -8.858 1.00 68.81 266 VAL A C 1
ATOM 1970 O O . VAL A 1 266 ? 5.669 12.557 -9.893 1.00 68.81 266 VAL A O 1
ATOM 1973 N N . PRO A 1 267 ? 6.818 13.062 -8.028 1.00 65.38 267 PRO A N 1
ATOM 1974 C CA . PRO A 1 267 ? 6.968 14.471 -8.384 1.00 65.38 267 PRO A CA 1
ATOM 1975 C C . PRO A 1 267 ? 7.825 14.612 -9.645 1.00 65.38 267 PRO A C 1
ATOM 1977 O O . PRO A 1 267 ? 8.502 13.672 -10.050 1.00 65.38 267 PRO A O 1
ATOM 1980 N N . THR A 1 268 ? 7.853 15.794 -10.258 1.00 62.91 268 THR A N 1
ATOM 1981 C CA . THR A 1 268 ? 8.792 16.079 -11.351 1.00 62.91 268 THR A CA 1
ATOM 1982 C C . THR A 1 268 ? 10.223 15.776 -10.897 1.00 62.91 268 THR A C 1
ATOM 1984 O O . THR A 1 268 ? 10.738 16.427 -9.986 1.00 62.91 268 THR A O 1
ATOM 1987 N N . LEU A 1 269 ? 10.851 14.758 -11.495 1.00 67.25 269 LEU A N 1
ATOM 1988 C CA . LEU A 1 269 ? 12.255 14.448 -11.253 1.00 67.25 269 LEU A CA 1
ATOM 1989 C C . LEU A 1 269 ? 13.117 15.358 -12.120 1.00 67.25 269 LEU A C 1
ATOM 1991 O O . LEU A 1 269 ? 13.081 15.269 -13.347 1.00 67.25 269 LEU A O 1
ATOM 1995 N N . ASP A 1 270 ? 13.947 16.170 -11.475 1.00 65.44 270 ASP A N 1
ATOM 1996 C CA . ASP A 1 270 ? 15.083 16.781 -12.153 1.00 65.44 270 ASP A CA 1
ATOM 1997 C C . ASP A 1 270 ? 16.003 15.666 -12.664 1.00 65.44 270 ASP A C 1
ATOM 1999 O O . ASP A 1 270 ? 16.352 14.749 -11.914 1.00 65.44 270 ASP A O 1
ATOM 2003 N N . ALA A 1 271 ? 16.425 15.750 -13.927 1.00 63.88 271 ALA A N 1
ATOM 2004 C CA . ALA A 1 271 ? 17.273 14.736 -14.559 1.00 63.88 271 ALA A CA 1
ATOM 2005 C C . ALA A 1 271 ? 18.577 14.473 -13.778 1.00 63.88 271 ALA A C 1
ATOM 2007 O O . ALA A 1 271 ? 19.070 13.349 -13.758 1.00 63.88 271 ALA A O 1
ATOM 2008 N N . SER A 1 272 ? 19.083 15.478 -13.053 1.00 61.16 272 SER A N 1
ATOM 2009 C CA . SER A 1 272 ? 20.262 15.373 -12.181 1.00 61.16 272 SER A CA 1
ATOM 2010 C C . SER A 1 272 ? 20.111 14.371 -11.031 1.00 61.16 272 SER A C 1
ATOM 2012 O O . SER A 1 272 ? 21.109 13.959 -10.443 1.00 61.16 272 SER A O 1
ATOM 2014 N N . LYS A 1 273 ? 18.882 13.956 -10.700 1.00 64.56 273 LYS A N 1
ATOM 2015 C CA . LYS A 1 273 ? 18.602 12.961 -9.656 1.00 64.56 273 LYS A CA 1
ATOM 2016 C C . LYS A 1 273 ? 18.626 11.518 -10.169 1.00 64.56 273 LYS A C 1
ATOM 2018 O O . LYS A 1 273 ? 18.576 10.597 -9.357 1.00 64.56 273 LYS A O 1
ATOM 2023 N N . ILE A 1 274 ? 18.730 11.302 -11.482 1.00 70.12 274 ILE A N 1
ATOM 2024 C CA . ILE A 1 274 ? 18.858 9.974 -12.096 1.00 70.12 274 ILE A CA 1
ATOM 2025 C C . ILE A 1 274 ? 20.351 9.693 -12.318 1.00 70.12 274 ILE A C 1
ATOM 2027 O O . ILE A 1 274 ? 20.896 9.959 -13.384 1.00 70.12 274 ILE A O 1
ATOM 2031 N N . ALA A 1 275 ? 21.032 9.190 -11.285 1.00 61.06 275 ALA A N 1
ATOM 2032 C CA . ALA A 1 275 ? 22.474 8.913 -11.342 1.00 61.06 275 ALA A CA 1
ATOM 2033 C C . ALA A 1 275 ? 22.812 7.544 -11.966 1.00 61.06 275 ALA A C 1
ATOM 2035 O O . ALA A 1 275 ? 23.884 7.372 -12.542 1.00 61.06 275 ALA A O 1
ATOM 2036 N N . THR A 1 276 ? 21.913 6.561 -11.839 1.00 55.88 276 THR A N 1
ATOM 2037 C CA . THR A 1 276 ? 22.051 5.196 -12.375 1.00 55.88 276 THR A CA 1
ATOM 2038 C C . THR A 1 276 ? 20.670 4.617 -12.719 1.00 55.88 276 THR A C 1
ATOM 2040 O O . THR A 1 276 ? 19.652 5.091 -12.215 1.00 55.88 276 THR A O 1
ATOM 2043 N N . GLY A 1 277 ? 20.621 3.588 -13.574 1.00 56.38 277 GLY A N 1
ATOM 2044 C CA . GLY A 1 277 ? 19.390 2.869 -13.936 1.00 56.38 277 GLY A CA 1
ATOM 2045 C C . GLY A 1 277 ? 19.170 2.747 -15.447 1.00 56.38 277 GLY A C 1
ATOM 2046 O O . GLY A 1 277 ? 19.735 3.500 -16.235 1.00 56.38 277 GLY A O 1
ATOM 2047 N N . THR A 1 278 ? 18.355 1.773 -15.858 1.00 58.84 278 THR A N 1
ATOM 2048 C CA . THR A 1 278 ? 17.971 1.568 -17.263 1.00 58.84 278 THR A CA 1
ATOM 2049 C C . THR A 1 278 ? 16.598 2.187 -17.498 1.00 58.84 278 THR A C 1
ATOM 2051 O O . THR A 1 278 ? 15.597 1.694 -16.980 1.00 58.84 278 THR A O 1
ATOM 2054 N N . LEU A 1 279 ? 16.548 3.273 -18.268 1.00 66.88 279 LEU A N 1
ATOM 2055 C CA . LEU A 1 279 ? 15.295 3.833 -18.769 1.00 66.88 279 LEU A CA 1
ATOM 2056 C C . LEU A 1 279 ? 14.941 3.124 -20.077 1.00 66.88 279 LEU A C 1
ATOM 2058 O O . LEU A 1 279 ? 15.757 3.074 -20.996 1.00 66.88 279 LEU A O 1
ATOM 2062 N N . ASP A 1 280 ? 13.738 2.559 -20.151 1.00 65.12 280 ASP A N 1
ATOM 2063 C CA . ASP A 1 280 ? 13.225 1.975 -21.389 1.00 65.12 280 ASP A CA 1
ATOM 2064 C C . ASP A 1 280 ? 13.116 3.067 -22.463 1.00 65.12 280 ASP A C 1
ATOM 2066 O O . ASP A 1 280 ? 12.440 4.082 -22.271 1.00 65.12 280 ASP A O 1
ATOM 2070 N N . ILE A 1 281 ? 13.777 2.845 -23.600 1.00 60.31 281 ILE A N 1
ATOM 2071 C CA . ILE A 1 281 ? 13.818 3.767 -24.740 1.00 60.31 281 ILE A CA 1
ATOM 2072 C C . ILE A 1 281 ? 12.401 4.058 -25.255 1.00 60.31 281 ILE A C 1
ATOM 2074 O O . ILE A 1 281 ? 12.133 5.176 -25.682 1.00 60.31 281 ILE A O 1
ATOM 2078 N N . GLY A 1 282 ? 11.466 3.106 -25.140 1.00 61.81 282 GLY A N 1
ATOM 2079 C CA . GLY A 1 282 ? 10.065 3.304 -25.527 1.00 61.81 282 GLY A CA 1
ATOM 2080 C C . GLY A 1 282 ? 9.292 4.294 -24.645 1.00 61.81 282 GLY A C 1
ATOM 2081 O O . GLY A 1 282 ? 8.196 4.715 -25.012 1.00 61.81 282 GLY A O 1
ATOM 2082 N N . ARG A 1 283 ? 9.844 4.673 -23.483 1.00 59.16 283 ARG A N 1
ATOM 2083 C CA . ARG A 1 283 ? 9.265 5.649 -22.545 1.00 59.16 283 ARG A CA 1
ATOM 2084 C C . ARG A 1 283 ? 9.959 7.007 -22.571 1.00 59.16 283 ARG A C 1
ATOM 2086 O O . ARG A 1 283 ? 9.460 7.941 -21.943 1.00 59.16 283 ARG A O 1
ATOM 2093 N N . LEU A 1 284 ? 11.084 7.129 -23.272 1.00 67.81 284 LEU A N 1
ATOM 2094 C CA . LEU A 1 284 ? 11.742 8.412 -23.471 1.00 67.81 284 LEU A CA 1
ATOM 2095 C C . LEU A 1 284 ? 11.046 9.157 -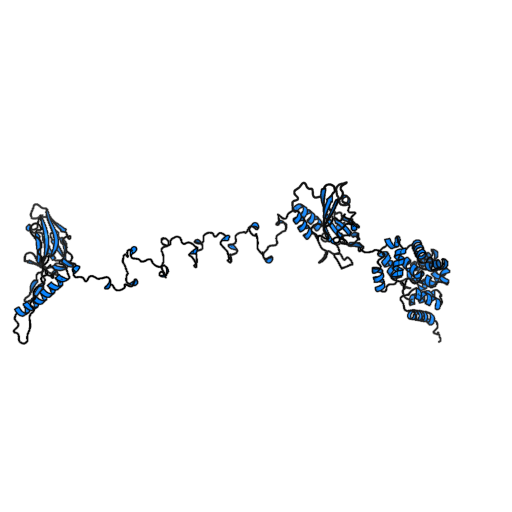24.620 1.00 67.81 284 LEU A C 1
ATOM 2097 O O . LEU A 1 284 ? 10.937 8.614 -25.721 1.00 67.81 284 LEU A O 1
ATOM 2101 N N . PRO A 1 285 ? 10.564 10.394 -24.405 1.00 65.75 285 PRO A N 1
ATOM 2102 C CA . PRO A 1 285 ? 10.132 11.229 -25.516 1.00 65.75 285 PRO A CA 1
ATOM 2103 C C . PRO A 1 285 ? 11.331 11.532 -26.425 1.00 65.75 285 PRO A C 1
ATOM 2105 O O . PRO A 1 285 ? 12.477 11.512 -25.981 1.00 65.75 285 PRO A O 1
ATOM 2108 N N . SER A 1 286 ? 11.075 11.844 -27.697 1.00 66.69 286 SER A N 1
ATOM 2109 C CA . SER A 1 286 ? 12.120 12.313 -28.616 1.00 66.69 286 SER A CA 1
ATOM 2110 C C . SER A 1 286 ? 12.770 13.578 -28.047 1.00 66.69 286 SER A C 1
ATOM 2112 O O . SER A 1 286 ? 12.162 14.646 -28.096 1.00 66.69 286 SER A O 1
ATOM 2114 N N . ILE A 1 287 ? 13.985 13.464 -27.503 1.00 68.38 287 ILE A N 1
ATOM 2115 C CA . ILE A 1 287 ? 14.725 14.593 -26.929 1.00 68.38 287 ILE A CA 1
ATOM 2116 C C . ILE A 1 287 ? 15.353 15.382 -28.084 1.00 68.38 287 ILE A C 1
ATOM 2118 O O . ILE A 1 287 ? 16.208 14.843 -28.792 1.00 68.38 287 ILE A O 1
ATOM 2122 N N . PRO A 1 288 ? 14.957 16.645 -28.316 1.00 61.38 288 PRO A N 1
ATOM 2123 C CA . PRO A 1 288 ? 15.592 17.470 -29.333 1.00 61.38 288 PRO A CA 1
ATOM 2124 C C . PRO A 1 288 ? 17.058 17.713 -28.963 1.00 61.38 288 PRO A C 1
ATOM 2126 O O . PRO A 1 288 ? 17.360 18.011 -27.809 1.00 61.38 288 PRO A O 1
ATOM 2129 N N . ALA A 1 289 ? 17.964 17.671 -29.943 1.00 54.56 289 ALA A N 1
ATOM 2130 C CA . ALA A 1 289 ? 19.398 17.885 -29.715 1.00 54.56 289 ALA A CA 1
ATOM 2131 C C . ALA A 1 289 ? 19.725 19.234 -29.036 1.00 54.56 289 ALA A C 1
ATOM 2133 O O . ALA A 1 289 ? 20.735 19.356 -28.353 1.00 54.56 289 ALA A O 1
ATOM 2134 N N . SER A 1 290 ? 18.843 20.233 -29.158 1.00 53.19 290 SER A N 1
ATOM 2135 C CA . SER A 1 290 ? 18.950 21.526 -28.468 1.00 53.19 290 SER A CA 1
ATOM 2136 C C . SER A 1 290 ? 18.800 21.447 -26.944 1.00 53.19 290 SER A C 1
ATOM 2138 O O . SER A 1 290 ? 19.101 22.421 -26.264 1.00 53.19 290 SER A O 1
ATOM 2140 N N . GLN A 1 291 ? 18.293 20.334 -26.406 1.00 55.06 291 GLN A N 1
ATOM 2141 C CA . GLN A 1 291 ? 18.117 20.113 -24.966 1.00 55.06 291 GLN A CA 1
ATOM 2142 C C . GLN A 1 291 ? 19.279 19.334 -24.326 1.00 55.06 291 GLN A C 1
ATOM 2144 O O . GLN A 1 291 ? 19.228 19.029 -23.139 1.00 55.06 291 GLN A O 1
ATOM 2149 N N . ILE A 1 292 ? 20.334 19.029 -25.089 1.00 66.50 292 ILE A N 1
ATOM 2150 C CA . ILE A 1 292 ? 21.567 18.407 -24.594 1.00 66.50 292 ILE A CA 1
ATOM 2151 C C . ILE A 1 292 ? 22.621 19.516 -24.472 1.00 66.50 292 ILE A C 1
ATOM 2153 O O . ILE A 1 292 ? 23.253 19.878 -25.462 1.00 66.50 292 ILE A O 1
ATOM 2157 N N . THR A 1 293 ? 22.772 20.115 -23.286 1.00 50.56 293 THR A N 1
ATOM 2158 C CA . THR A 1 293 ? 23.480 21.406 -23.139 1.00 50.56 293 THR A CA 1
ATOM 2159 C C . THR A 1 293 ? 24.890 21.362 -22.550 1.00 50.56 293 THR A C 1
ATOM 2161 O O . THR A 1 293 ? 25.526 22.406 -22.526 1.00 50.56 293 THR A O 1
ATOM 2164 N N . ASP A 1 294 ? 25.433 20.204 -22.166 1.00 53.62 294 ASP A N 1
ATOM 2165 C CA . ASP A 1 294 ? 26.730 20.139 -21.457 1.00 53.62 294 ASP A CA 1
ATOM 2166 C C . ASP A 1 294 ? 27.714 19.096 -22.013 1.00 53.62 294 ASP A C 1
ATOM 2168 O O . ASP A 1 294 ? 28.615 18.638 -21.309 1.00 53.62 294 ASP A O 1
ATOM 2172 N N . LEU A 1 295 ? 27.588 18.716 -23.288 1.00 54.94 295 LEU A N 1
ATOM 2173 C CA . LEU A 1 295 ? 28.659 17.945 -23.925 1.00 54.94 295 LEU A CA 1
ATOM 2174 C C . LEU A 1 295 ? 29.863 18.881 -24.147 1.00 54.94 295 LEU A C 1
ATOM 2176 O O . LEU A 1 295 ? 29.694 19.939 -24.765 1.00 54.94 295 LEU A O 1
ATOM 2180 N N . PRO A 1 296 ? 31.078 18.537 -23.677 1.00 55.56 296 PRO A N 1
ATOM 2181 C CA . PRO A 1 296 ? 32.267 19.352 -23.908 1.00 55.56 296 PRO A CA 1
ATOM 2182 C C . PRO A 1 296 ? 32.460 19.582 -25.411 1.00 55.56 296 PRO A C 1
ATOM 2184 O O . PRO A 1 296 ? 32.156 18.706 -26.217 1.00 55.56 296 PRO A O 1
ATOM 2187 N N . THR A 1 297 ? 32.971 20.749 -25.817 1.00 52.50 297 THR A N 1
ATOM 2188 C CA . THR A 1 297 ? 33.036 21.177 -27.232 1.00 52.50 297 THR A CA 1
ATOM 2189 C C . THR A 1 297 ? 33.683 20.128 -28.149 1.00 52.50 297 THR A C 1
ATOM 2191 O O . THR A 1 297 ? 33.294 19.989 -29.304 1.00 52.50 297 THR A O 1
ATOM 2194 N N . SER A 1 298 ? 34.627 19.339 -27.629 1.00 51.81 298 SER A N 1
ATOM 2195 C CA . SER A 1 298 ? 35.241 18.187 -28.299 1.00 51.81 298 SER A CA 1
ATOM 2196 C C . SER A 1 298 ? 34.282 17.008 -28.535 1.00 51.81 298 SER A C 1
ATOM 2198 O O . SER A 1 298 ? 34.291 16.426 -29.619 1.00 51.81 298 SER A O 1
ATOM 2200 N N . GLU A 1 299 ? 33.433 16.666 -27.564 1.00 53.25 299 GLU A N 1
ATOM 2201 C CA . GLU A 1 299 ? 32.400 15.626 -27.701 1.00 53.25 299 GLU A CA 1
ATOM 2202 C C . GLU A 1 299 ? 31.217 16.114 -28.536 1.00 53.25 299 GLU A C 1
ATOM 2204 O O . GLU A 1 299 ? 30.664 15.344 -29.313 1.00 53.25 299 GLU A O 1
ATOM 2209 N N . LEU A 1 300 ? 30.889 17.405 -28.463 1.00 54.41 300 LEU A N 1
ATOM 2210 C CA . LEU A 1 300 ? 29.854 18.030 -29.280 1.00 54.41 300 LEU A CA 1
ATOM 2211 C C . LEU A 1 300 ? 30.273 18.019 -30.766 1.00 54.41 300 LEU A C 1
ATOM 2213 O O . LEU A 1 300 ? 29.514 17.543 -31.603 1.00 54.41 300 LEU A O 1
ATOM 2217 N N . ILE A 1 301 ? 31.511 18.418 -31.103 1.00 52.97 301 ILE A N 1
ATOM 2218 C CA . ILE A 1 301 ? 32.061 18.299 -32.473 1.00 52.97 301 ILE A CA 1
ATOM 2219 C C . ILE A 1 301 ? 32.040 16.841 -32.952 1.00 52.97 301 ILE A C 1
ATOM 2221 O O . ILE A 1 301 ? 31.675 16.586 -34.096 1.00 52.97 301 ILE A O 1
ATOM 2225 N N . THR A 1 302 ? 32.387 15.887 -32.085 1.00 54.16 302 THR A N 1
ATOM 2226 C CA . THR A 1 302 ? 32.388 14.452 -32.416 1.00 54.16 302 THR A CA 1
ATOM 2227 C C . THR A 1 302 ? 30.969 13.925 -32.656 1.00 54.16 302 THR A C 1
ATOM 2229 O O . THR A 1 302 ? 30.733 13.241 -33.647 1.00 54.16 302 THR A O 1
ATOM 2232 N N . TYR A 1 303 ? 30.002 14.300 -31.816 1.00 52.25 303 TYR A N 1
ATOM 2233 C CA . TYR A 1 303 ? 28.594 13.916 -31.938 1.00 52.25 303 TYR A CA 1
ATOM 2234 C C . TYR A 1 303 ? 27.931 14.520 -33.184 1.00 52.25 303 TYR A C 1
ATOM 2236 O O . TYR A 1 303 ? 27.219 13.834 -33.920 1.00 52.25 303 TYR A O 1
ATOM 2244 N N . TRP A 1 304 ? 28.189 15.799 -33.470 1.00 53.00 304 TRP A N 1
ATOM 2245 C CA . TRP A 1 304 ? 27.656 16.457 -34.664 1.00 53.00 304 TRP A CA 1
ATOM 2246 C C . TRP A 1 304 ? 28.302 15.950 -35.938 1.00 53.00 304 TRP A C 1
ATOM 2248 O O . TRP A 1 304 ? 27.596 15.714 -36.917 1.00 53.00 304 TRP A O 1
ATOM 2258 N N . ALA A 1 305 ? 29.619 15.759 -35.940 1.00 52.28 305 ALA A N 1
ATOM 2259 C CA . ALA A 1 305 ? 30.297 15.262 -37.118 1.00 52.28 305 ALA A CA 1
ATOM 2260 C C . ALA A 1 305 ? 29.965 13.783 -37.383 1.00 52.28 305 ALA A C 1
ATOM 2262 O O . ALA A 1 305 ? 29.806 13.440 -38.546 1.00 52.28 305 ALA A O 1
ATOM 2263 N N . ALA A 1 306 ? 29.668 12.966 -36.363 1.00 52.12 306 ALA A N 1
ATOM 2264 C CA . ALA A 1 306 ? 29.091 11.627 -36.543 1.00 52.12 306 ALA A CA 1
ATOM 2265 C C . ALA A 1 306 ? 27.665 11.650 -37.134 1.00 52.12 306 ALA A C 1
ATOM 2267 O O . ALA A 1 306 ? 27.326 10.800 -37.952 1.00 52.12 306 ALA A O 1
ATOM 2268 N N . ASN A 1 307 ? 26.837 12.639 -36.773 1.00 48.69 307 ASN A N 1
ATOM 2269 C CA . ASN 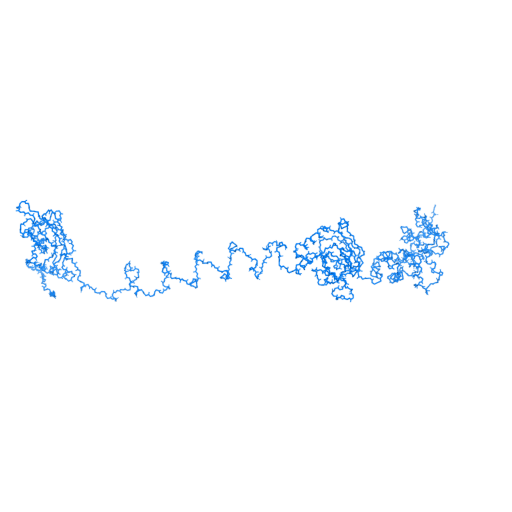A 1 307 ? 25.484 12.813 -37.329 1.00 48.69 307 ASN A CA 1
ATOM 2270 C C . ASN A 1 307 ? 25.450 13.545 -38.688 1.00 48.69 307 ASN A C 1
ATOM 2272 O O . ASN A 1 307 ? 24.422 13.546 -39.366 1.00 48.69 307 ASN A O 1
ATOM 2276 N N . ALA A 1 308 ? 26.531 14.226 -39.078 1.00 49.00 308 ALA A N 1
ATOM 2277 C CA . ALA A 1 308 ? 26.712 14.823 -40.404 1.00 49.00 308 ALA A CA 1
ATOM 2278 C C . ALA A 1 308 ? 27.489 13.900 -41.358 1.00 49.00 308 ALA A C 1
ATOM 2280 O O . ALA A 1 308 ? 27.399 14.072 -42.572 1.00 49.00 308 ALA A O 1
ATOM 2281 N N . ALA A 1 309 ? 28.232 12.936 -40.814 1.00 49.22 309 ALA A N 1
ATOM 2282 C CA . ALA A 1 309 ? 28.954 11.924 -41.556 1.00 49.22 309 ALA A CA 1
ATOM 2283 C C . ALA A 1 309 ? 27.988 10.951 -42.225 1.00 49.22 309 ALA A C 1
ATOM 2285 O O . ALA A 1 309 ? 27.391 10.088 -41.580 1.00 49.22 309 ALA A O 1
ATOM 2286 N N . ILE A 1 310 ? 27.849 11.075 -43.539 1.00 53.28 310 ILE A N 1
ATOM 2287 C CA . ILE A 1 310 ? 27.028 10.168 -44.332 1.00 53.28 310 ILE A CA 1
ATOM 2288 C C . ILE A 1 310 ? 27.971 9.149 -44.964 1.00 53.28 310 ILE A C 1
ATOM 2290 O O . ILE A 1 310 ? 28.746 9.459 -45.872 1.00 53.28 310 ILE A O 1
ATOM 2294 N N . TYR A 1 311 ? 27.905 7.912 -44.477 1.00 51.69 311 TYR A N 1
ATOM 2295 C CA . TYR A 1 311 ? 28.504 6.773 -45.161 1.00 51.69 311 TYR A CA 1
ATOM 2296 C C . TYR A 1 311 ? 27.576 6.380 -46.311 1.00 51.69 311 TYR A C 1
ATOM 2298 O O . TYR A 1 311 ? 26.392 6.142 -46.096 1.00 51.69 311 TYR A O 1
ATOM 2306 N N . SER A 1 312 ? 28.105 6.275 -47.529 1.00 50.31 312 SER A N 1
ATOM 2307 C CA . SER A 1 312 ? 27.351 5.979 -48.763 1.00 50.31 312 SER A CA 1
ATOM 2308 C C . SER A 1 312 ? 26.690 4.583 -48.819 1.00 50.31 312 SER A C 1
ATOM 2310 O O . SER A 1 312 ? 26.201 4.166 -49.865 1.00 50.31 312 SER A O 1
ATOM 2312 N N . ASN A 1 313 ? 26.601 3.867 -47.695 1.00 45.88 313 ASN A N 1
ATOM 2313 C CA . ASN A 1 313 ? 25.956 2.562 -47.604 1.00 45.88 313 ASN A CA 1
ATOM 2314 C C . ASN A 1 313 ? 24.516 2.683 -47.089 1.00 45.88 313 ASN A C 1
ATOM 2316 O O . ASN A 1 313 ? 24.240 2.417 -45.923 1.00 45.88 313 ASN A O 1
ATOM 2320 N N . GLY A 1 314 ? 23.595 3.014 -47.997 1.00 33.47 314 GLY A N 1
ATOM 2321 C CA . GLY A 1 314 ? 22.171 2.715 -47.832 1.00 33.47 314 GLY A CA 1
ATOM 2322 C C . GLY A 1 314 ? 21.223 3.892 -48.056 1.00 33.47 314 GLY A C 1
ATOM 2323 O O . GLY A 1 314 ? 21.225 4.856 -47.303 1.00 33.47 314 GLY A O 1
ATOM 2324 N N . GLY A 1 315 ? 20.349 3.744 -49.058 1.00 36.75 315 GLY A N 1
ATOM 2325 C CA . GLY A 1 315 ? 19.050 4.425 -49.111 1.00 36.75 315 GLY A CA 1
ATOM 2326 C C . GLY A 1 315 ? 19.036 5.885 -49.573 1.00 36.75 315 GLY A C 1
ATOM 2327 O O . GLY A 1 315 ? 18.509 6.727 -48.863 1.00 36.75 315 GLY A O 1
ATOM 2328 N N . ALA A 1 316 ? 19.524 6.142 -50.793 1.00 40.47 316 ALA A N 1
ATOM 2329 C CA . ALA A 1 316 ? 19.323 7.355 -51.605 1.00 40.47 316 ALA A CA 1
ATOM 2330 C C . ALA A 1 316 ? 20.063 8.655 -51.202 1.00 40.47 316 ALA A C 1
ATOM 2332 O O . ALA A 1 316 ? 19.475 9.604 -50.696 1.00 40.47 316 ALA A O 1
ATOM 2333 N N . PHE A 1 317 ? 21.320 8.758 -51.648 1.00 38.34 317 PHE A N 1
ATOM 2334 C CA . PHE A 1 317 ? 21.827 9.943 -52.357 1.00 38.34 317 PHE A CA 1
ATOM 2335 C C . PHE A 1 317 ? 22.264 9.453 -53.743 1.00 38.34 317 PHE A C 1
ATOM 2337 O O . PHE A 1 317 ? 23.092 8.549 -53.837 1.00 38.34 317 PHE A O 1
ATOM 2344 N N . ALA A 1 318 ? 21.629 9.929 -54.816 1.00 35.72 318 ALA A N 1
ATOM 2345 C CA . ALA A 1 318 ? 21.802 9.347 -56.145 1.00 35.72 318 ALA A CA 1
ATOM 2346 C C . ALA A 1 318 ? 23.196 9.647 -56.723 1.00 35.72 318 ALA A C 1
ATOM 2348 O O . ALA A 1 318 ? 23.422 10.696 -57.323 1.00 35.72 318 ALA A O 1
ATOM 2349 N N . ALA A 1 319 ? 24.097 8.680 -56.576 1.00 34.34 319 ALA A N 1
ATOM 2350 C CA . ALA A 1 319 ? 25.255 8.480 -57.429 1.00 34.34 319 ALA A CA 1
ATOM 2351 C C . ALA A 1 319 ? 25.366 6.977 -57.713 1.00 34.34 319 ALA A C 1
ATOM 2353 O O . ALA A 1 319 ? 25.363 6.161 -56.791 1.00 34.34 319 ALA A O 1
ATOM 2354 N N . SER A 1 320 ? 25.459 6.599 -58.986 1.00 36.00 320 SER A N 1
ATOM 2355 C CA . SER A 1 320 ? 25.919 5.271 -59.395 1.00 36.00 320 SER A CA 1
ATOM 2356 C C . SER A 1 320 ? 27.408 5.354 -59.735 1.00 36.00 320 SER A C 1
ATOM 2358 O O . SER A 1 320 ? 27.739 5.614 -60.890 1.00 36.00 320 SER A O 1
ATOM 2360 N N . PRO A 1 321 ? 28.332 5.143 -58.781 1.00 33.88 321 PRO A N 1
ATOM 2361 C CA . PRO A 1 321 ? 29.707 4.843 -59.132 1.00 33.88 321 PRO A CA 1
ATOM 2362 C C . PRO A 1 321 ? 29.785 3.364 -59.537 1.00 33.88 321 PRO A C 1
ATOM 2364 O O . PRO A 1 321 ? 29.456 2.465 -58.762 1.00 33.88 321 PRO A O 1
ATOM 2367 N N . LEU A 1 322 ? 30.193 3.101 -60.780 1.00 34.00 322 LEU A N 1
ATOM 2368 C CA . LEU A 1 322 ? 30.537 1.760 -61.258 1.00 34.00 322 LEU A CA 1
ATOM 2369 C C . LEU A 1 322 ? 31.785 1.244 -60.519 1.00 34.00 322 LEU A C 1
ATOM 2371 O O . LEU A 1 322 ? 32.898 1.407 -60.999 1.00 34.00 322 LEU A O 1
ATOM 2375 N N . ALA A 1 323 ? 31.580 0.641 -59.349 1.00 35.56 323 ALA A N 1
ATOM 2376 C CA . ALA A 1 323 ? 32.381 -0.424 -58.732 1.00 35.56 323 ALA A CA 1
ATOM 2377 C C . ALA A 1 323 ? 31.814 -0.666 -57.325 1.00 35.56 323 ALA A C 1
ATOM 2379 O O . ALA A 1 323 ? 32.277 -0.103 -56.338 1.00 35.56 323 ALA A O 1
ATOM 2380 N N . ALA A 1 324 ? 30.748 -1.461 -57.230 1.00 34.09 324 ALA A N 1
ATOM 2381 C CA . ALA A 1 324 ? 30.182 -1.841 -55.943 1.00 34.09 324 ALA A CA 1
ATOM 2382 C C . ALA A 1 324 ? 31.108 -2.853 -55.248 1.00 34.09 324 ALA A C 1
ATOM 2384 O O . ALA A 1 324 ? 31.150 -4.024 -55.620 1.00 34.09 324 ALA A O 1
ATOM 2385 N N . GLY A 1 325 ? 31.845 -2.378 -54.245 1.00 39.66 325 GLY A N 1
ATOM 2386 C CA . GLY A 1 325 ? 32.656 -3.185 -53.338 1.00 39.66 325 GLY A CA 1
ATOM 2387 C C . GLY A 1 325 ? 33.681 -2.308 -52.624 1.00 39.66 325 GLY A C 1
ATOM 2388 O O . GLY A 1 325 ? 34.705 -2.001 -53.212 1.00 39.66 325 GLY A O 1
ATOM 2389 N N . GLU A 1 326 ? 33.385 -1.946 -51.370 1.00 46.94 326 GLU A N 1
ATOM 2390 C CA . GLU A 1 326 ? 34.092 -0.996 -50.479 1.00 46.94 326 GLU A CA 1
ATOM 2391 C C . GLU A 1 326 ? 33.656 0.482 -50.590 1.00 46.94 326 GLU A C 1
ATOM 2393 O O . GLU A 1 326 ? 33.219 0.950 -51.636 1.00 46.94 326 GLU A O 1
ATOM 2398 N N . ARG A 1 327 ? 33.662 1.186 -49.440 1.00 51.72 327 ARG A N 1
ATOM 2399 C CA . ARG A 1 327 ? 33.069 2.524 -49.201 1.00 51.72 327 ARG A CA 1
ATOM 2400 C C . ARG A 1 327 ? 33.361 3.494 -50.367 1.00 51.72 327 ARG A C 1
ATOM 2402 O O . ARG A 1 327 ? 34.487 3.957 -50.499 1.00 51.72 327 ARG A O 1
ATOM 2409 N N . ALA A 1 328 ? 32.349 3.832 -51.175 1.00 58.44 328 ALA A N 1
ATOM 2410 C CA . ALA A 1 328 ? 32.528 4.561 -52.442 1.00 58.44 328 ALA A CA 1
ATOM 2411 C C . ALA A 1 328 ? 33.100 5.986 -52.276 1.00 58.44 328 ALA A C 1
ATOM 2413 O O . ALA A 1 328 ? 33.874 6.458 -53.105 1.00 58.44 328 ALA A O 1
ATOM 2414 N N . CYS A 1 329 ? 32.729 6.663 -51.192 1.00 66.75 329 CYS A N 1
ATOM 2415 C CA . CYS A 1 329 ? 33.300 7.925 -50.725 1.00 66.75 329 CYS A CA 1
ATOM 2416 C C . CYS A 1 329 ? 32.815 8.187 -49.296 1.00 66.75 329 CYS A C 1
ATOM 2418 O O . CYS A 1 329 ? 31.783 7.643 -48.878 1.00 66.75 329 CYS A O 1
ATOM 2420 N N . VAL A 1 330 ? 33.529 9.036 -48.561 1.00 72.56 330 VAL A N 1
ATOM 2421 C CA . VAL A 1 330 ? 33.091 9.552 -47.264 1.00 72.56 330 VAL A CA 1
ATOM 2422 C C . VAL A 1 330 ? 32.695 11.011 -47.391 1.00 72.56 330 VAL A C 1
ATOM 2424 O O . VAL A 1 330 ? 33.428 11.793 -47.984 1.00 72.56 330 VAL A O 1
ATOM 2427 N N . ILE A 1 331 ? 31.538 11.373 -46.844 1.00 75.56 331 ILE A N 1
ATOM 2428 C CA . ILE A 1 331 ? 31.090 12.763 -46.748 1.00 75.56 331 ILE A CA 1
ATOM 2429 C C . ILE A 1 331 ? 31.092 13.135 -45.275 1.00 75.56 331 ILE A C 1
ATOM 2431 O O . ILE A 1 331 ? 30.519 12.406 -44.464 1.00 75.56 331 ILE A O 1
ATOM 2435 N N . GLY A 1 332 ? 31.729 14.242 -44.916 1.00 73.38 332 GLY A N 1
ATOM 2436 C CA . GLY A 1 332 ? 31.821 14.651 -43.523 1.00 73.38 332 GLY A CA 1
ATOM 2437 C C . GLY A 1 332 ? 32.346 16.064 -43.340 1.00 73.38 332 GLY A C 1
ATOM 2438 O O . GLY A 1 332 ? 32.756 16.737 -44.285 1.00 73.38 332 GLY A O 1
ATOM 2439 N N . LEU A 1 333 ? 32.335 16.512 -42.089 1.00 76.19 333 LEU A N 1
ATOM 2440 C CA . LEU A 1 333 ? 32.829 17.829 -41.722 1.00 76.19 333 LEU A CA 1
ATOM 2441 C C . LEU A 1 333 ? 34.363 17.836 -41.724 1.00 76.19 333 LEU A C 1
ATOM 2443 O O . 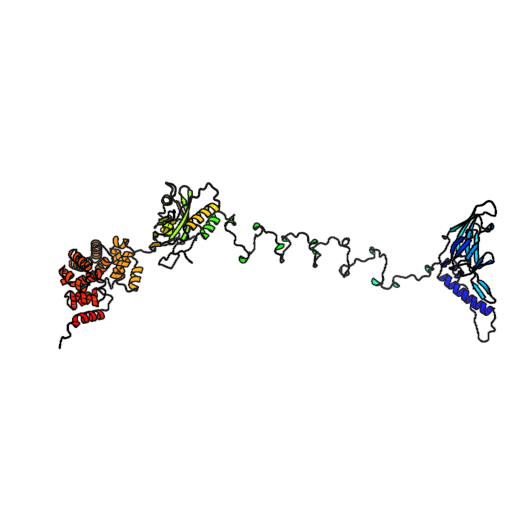LEU A 1 333 ? 34.997 17.017 -41.054 1.00 76.19 333 LEU A O 1
ATOM 2447 N N . LEU A 1 334 ? 34.948 18.789 -42.442 1.00 81.06 334 LEU A N 1
ATOM 2448 C CA . LEU A 1 334 ? 36.372 19.089 -42.419 1.00 81.06 334 LEU A CA 1
ATOM 2449 C C . LEU A 1 334 ? 36.652 20.184 -41.401 1.00 81.06 334 LEU A C 1
ATOM 2451 O O . LEU A 1 334 ? 36.029 21.246 -41.425 1.00 81.06 334 LEU A O 1
ATOM 2455 N N . LYS A 1 335 ? 37.639 19.936 -40.545 1.00 85.31 335 LYS A N 1
ATOM 2456 C CA . LYS A 1 335 ? 38.273 20.945 -39.707 1.00 85.31 335 LYS A CA 1
ATOM 2457 C C . LYS A 1 335 ? 39.597 21.336 -40.349 1.00 85.31 335 LYS A C 1
ATOM 2459 O O . LYS A 1 335 ? 40.458 20.478 -40.552 1.00 85.31 335 LYS A O 1
ATOM 2464 N N . ILE A 1 336 ? 39.761 22.625 -40.620 1.00 87.19 336 ILE A N 1
ATOM 2465 C CA . ILE A 1 336 ? 40.983 23.190 -41.180 1.00 87.19 336 ILE A CA 1
ATOM 2466 C C . ILE A 1 336 ? 41.610 24.128 -40.156 1.00 87.19 336 ILE A C 1
ATOM 2468 O O . ILE A 1 336 ? 40.929 24.990 -39.602 1.00 87.19 336 ILE A O 1
ATOM 2472 N N . VAL A 1 337 ? 42.900 23.950 -39.898 1.00 85.94 337 VAL A N 1
ATOM 2473 C CA . VAL A 1 337 ? 43.695 24.810 -39.017 1.00 85.94 337 VAL A CA 1
ATOM 2474 C C . VAL A 1 337 ? 44.767 25.476 -39.861 1.00 85.94 337 VAL A C 1
ATOM 2476 O O . VAL A 1 337 ? 45.417 24.805 -40.665 1.00 85.94 337 VAL A O 1
ATOM 2479 N N . SER A 1 338 ? 44.932 26.785 -39.705 1.00 86.12 338 SER A N 1
ATOM 2480 C CA . SER A 1 338 ? 45.965 27.535 -40.411 1.00 86.12 338 SER A CA 1
ATOM 2481 C C . SER A 1 338 ? 47.258 27.688 -39.617 1.00 86.12 338 SER A C 1
ATOM 2483 O O . SER A 1 338 ? 47.314 27.454 -38.409 1.00 86.12 338 SER A O 1
ATOM 2485 N N . ASP A 1 339 ? 48.308 28.119 -40.306 1.00 83.19 339 ASP A N 1
ATOM 2486 C CA . ASP A 1 339 ? 49.568 28.597 -39.729 1.00 83.19 339 ASP A CA 1
ATOM 2487 C C . ASP A 1 339 ? 49.390 29.808 -38.800 1.00 83.19 339 ASP A C 1
ATOM 2489 O O . ASP A 1 339 ? 50.147 29.972 -37.844 1.00 83.19 339 ASP A O 1
ATOM 2493 N N . GLN A 1 340 ? 48.351 30.612 -39.029 1.00 80.56 340 GLN A N 1
ATOM 2494 C CA . GLN A 1 340 ? 47.977 31.759 -38.195 1.00 80.56 340 GLN A CA 1
ATOM 2495 C C . GLN A 1 340 ? 47.051 31.390 -37.018 1.00 80.56 340 GLN A C 1
ATOM 2497 O O . GLN A 1 340 ? 46.639 32.265 -36.257 1.00 80.56 340 GLN A O 1
ATOM 2502 N N . GLY A 1 341 ? 46.723 30.104 -36.837 1.00 74.88 341 GLY A N 1
ATOM 2503 C CA . GLY A 1 341 ? 45.898 29.610 -35.729 1.00 74.88 341 GLY A CA 1
ATOM 2504 C C . GLY A 1 341 ? 44.386 29.798 -35.907 1.00 74.88 341 GLY A C 1
ATOM 2505 O O . GLY A 1 341 ? 43.621 29.497 -34.987 1.00 74.88 341 GLY A O 1
ATOM 2506 N N . SER A 1 342 ? 43.925 30.252 -37.076 1.00 80.56 342 SER A N 1
ATOM 2507 C CA . SER A 1 342 ? 42.497 30.289 -37.401 1.00 80.56 342 SER A CA 1
ATOM 2508 C C . SER A 1 342 ? 41.962 28.869 -37.588 1.00 80.56 342 SER A C 1
ATOM 2510 O O . SER A 1 342 ? 42.629 28.006 -38.162 1.00 80.56 342 SER A O 1
ATOM 2512 N N . THR A 1 343 ? 40.727 28.631 -37.140 1.00 81.38 343 THR A N 1
ATOM 2513 C CA . THR A 1 343 ? 40.002 27.387 -37.424 1.00 81.38 343 THR A CA 1
ATOM 2514 C C . THR A 1 343 ? 38.859 27.664 -38.388 1.00 81.38 343 THR A C 1
ATOM 2516 O O . THR A 1 343 ? 38.044 28.562 -38.170 1.00 81.38 343 THR A O 1
ATOM 2519 N N . TYR A 1 344 ? 38.784 26.856 -39.436 1.00 81.38 344 TYR A N 1
ATOM 2520 C CA . TYR A 1 344 ? 37.730 26.896 -40.436 1.00 81.38 344 TYR A CA 1
ATOM 2521 C C . TYR A 1 344 ? 37.015 25.552 -40.497 1.00 81.38 344 TYR A C 1
ATOM 2523 O O . TYR A 1 344 ? 37.617 24.504 -40.240 1.00 81.38 344 TYR A O 1
ATOM 2531 N N . PHE A 1 345 ? 35.737 25.590 -40.862 1.00 80.25 345 PHE A N 1
ATOM 2532 C CA . PHE A 1 345 ? 34.960 24.393 -41.147 1.00 80.25 345 PHE A CA 1
ATOM 2533 C C . PHE A 1 345 ? 34.414 24.431 -42.570 1.00 80.25 345 PHE A C 1
ATOM 2535 O O . PHE A 1 345 ? 33.968 25.473 -43.055 1.00 80.25 345 PHE A O 1
ATOM 2542 N N . SER A 1 346 ? 34.465 23.272 -43.220 1.00 79.12 346 SER A N 1
ATOM 2543 C CA . SER A 1 346 ? 33.961 23.039 -44.573 1.00 79.12 346 SER A CA 1
ATOM 2544 C C . SER A 1 346 ? 33.304 21.662 -44.645 1.00 79.12 346 SER A C 1
ATOM 2546 O O . SER A 1 346 ? 33.592 20.795 -43.817 1.00 79.12 346 SER A O 1
ATOM 2548 N N . MET A 1 347 ? 32.418 21.435 -45.612 1.00 77.88 347 MET A N 1
ATOM 2549 C CA . MET A 1 347 ? 31.965 20.082 -45.928 1.00 77.88 347 MET A CA 1
ATOM 2550 C C . MET A 1 347 ? 32.946 19.446 -46.912 1.00 77.88 347 MET A C 1
ATOM 2552 O O . MET A 1 347 ? 33.284 20.049 -47.926 1.00 77.88 347 MET A O 1
ATOM 2556 N N . GLY A 1 348 ? 33.390 18.225 -46.630 1.00 79.56 348 GLY A N 1
ATOM 2557 C CA . GLY A 1 348 ? 34.311 17.478 -47.479 1.00 79.56 348 GLY A CA 1
ATOM 2558 C C . GLY A 1 348 ? 33.718 16.170 -47.976 1.00 79.56 348 GLY A C 1
ATOM 2559 O O . GLY A 1 348 ? 32.999 15.482 -47.253 1.00 79.56 348 GLY A O 1
ATOM 2560 N N . MET A 1 349 ? 34.082 15.795 -49.194 1.00 80.69 349 MET A N 1
ATOM 2561 C CA . MET A 1 349 ? 33.904 14.468 -49.762 1.00 80.69 349 MET A CA 1
ATOM 2562 C C . MET A 1 349 ? 35.278 13.869 -50.054 1.00 80.69 349 MET A C 1
ATOM 2564 O O . MET A 1 349 ? 35.982 14.318 -50.958 1.00 80.69 349 MET A O 1
ATOM 2568 N N . GLY A 1 350 ? 35.670 12.870 -49.268 1.00 79.50 350 GLY A N 1
ATOM 2569 C CA . GLY A 1 350 ? 36.903 12.113 -49.447 1.00 79.50 350 GLY A CA 1
ATOM 2570 C C . GLY A 1 350 ? 36.656 10.863 -50.284 1.00 79.50 350 GLY A C 1
ATOM 2571 O O . GLY A 1 350 ? 35.724 10.103 -50.012 1.00 79.50 350 GLY A O 1
ATOM 2572 N N . PHE A 1 351 ? 37.496 10.625 -51.287 1.00 76.12 351 PHE A N 1
ATOM 2573 C CA . PHE A 1 351 ? 37.375 9.461 -52.162 1.00 76.12 351 PHE A CA 1
ATOM 2574 C C . PHE A 1 351 ? 38.614 8.571 -52.052 1.00 76.12 351 PHE A C 1
ATOM 2576 O O . PHE A 1 351 ? 39.728 9.094 -52.096 1.00 76.12 351 PHE A O 1
ATOM 2583 N N . PRO A 1 352 ? 38.461 7.234 -52.020 1.00 70.25 352 PRO A N 1
ATOM 2584 C CA . PRO A 1 352 ? 39.590 6.305 -52.124 1.00 70.25 352 PRO A CA 1
ATOM 2585 C C . PRO A 1 352 ? 40.179 6.254 -53.547 1.00 70.25 352 PRO A C 1
ATOM 2587 O O . PRO A 1 352 ? 41.119 5.515 -53.805 1.00 70.25 352 PRO A O 1
ATOM 2590 N N . SER A 1 353 ? 39.622 7.026 -54.483 1.00 66.06 353 SER A N 1
ATOM 2591 C CA . SER A 1 353 ? 39.972 7.131 -55.905 1.00 66.06 353 SER A CA 1
ATOM 2592 C C . SER A 1 353 ? 40.423 8.557 -56.242 1.00 66.06 353 SER A C 1
ATOM 2594 O O . SER A 1 353 ? 40.042 9.492 -55.538 1.00 66.06 353 SER A O 1
ATOM 2596 N N . THR A 1 354 ? 41.198 8.761 -57.308 1.00 69.44 354 THR A N 1
ATOM 2597 C CA . THR A 1 354 ? 41.589 10.106 -57.773 1.00 69.44 354 THR A CA 1
ATOM 2598 C C . THR A 1 354 ? 40.443 10.737 -58.560 1.00 69.44 354 THR A C 1
ATOM 2600 O O . THR A 1 354 ? 40.216 10.380 -59.714 1.00 69.44 354 THR A O 1
ATOM 2603 N N . VAL A 1 355 ? 39.705 11.671 -57.956 1.00 64.75 355 VAL A N 1
ATOM 2604 C CA . VAL A 1 355 ? 38.643 12.425 -58.638 1.00 64.75 355 VAL A CA 1
ATOM 2605 C C . VAL A 1 355 ? 39.260 13.473 -59.562 1.00 64.75 355 VAL A C 1
ATOM 2607 O O . VAL A 1 355 ? 40.059 14.305 -59.138 1.00 64.75 355 VAL A O 1
ATOM 2610 N N . VAL A 1 356 ? 38.881 13.430 -60.835 1.00 62.69 356 VAL A N 1
ATOM 2611 C CA . VAL A 1 356 ? 39.385 14.304 -61.911 1.00 62.69 356 VAL A CA 1
ATOM 2612 C C . VAL A 1 356 ? 38.400 15.418 -62.213 1.00 62.69 356 VAL A C 1
ATOM 2614 O O . VAL A 1 356 ? 38.785 16.539 -62.526 1.00 62.69 356 VAL A O 1
ATOM 2617 N N . SER A 1 357 ? 37.110 15.101 -62.133 1.00 66.00 357 SER A N 1
ATOM 2618 C CA . SER A 1 357 ? 36.048 16.084 -62.272 1.00 66.00 357 SER A CA 1
ATOM 2619 C C . SER A 1 357 ? 34.880 15.732 -61.368 1.00 66.00 357 SER A C 1
ATOM 2621 O O . SER A 1 357 ? 34.602 14.563 -61.089 1.00 66.00 357 SER A O 1
ATOM 2623 N N . PHE A 1 358 ? 34.212 16.777 -60.903 1.00 70.44 358 PHE A N 1
ATOM 2624 C CA . PHE A 1 358 ? 33.030 16.702 -60.070 1.00 70.44 358 PHE A CA 1
ATOM 2625 C C . PHE A 1 358 ? 32.016 17.699 -60.624 1.00 70.44 358 PHE A C 1
ATOM 2627 O O . PHE A 1 358 ? 32.335 18.875 -60.797 1.00 70.44 358 PHE A O 1
ATOM 2634 N N . ALA A 1 359 ? 30.812 17.227 -60.925 1.00 64.69 359 ALA A N 1
ATOM 2635 C CA . ALA A 1 359 ? 29.727 18.039 -61.452 1.00 64.69 359 ALA A CA 1
ATOM 2636 C C . ALA A 1 359 ? 28.440 17.771 -60.671 1.00 64.69 359 ALA A C 1
ATOM 2638 O O . ALA A 1 359 ? 28.138 16.634 -60.315 1.00 64.69 359 ALA A O 1
ATOM 2639 N N . SER A 1 360 ? 27.663 18.820 -60.414 1.00 68.81 360 SER A N 1
ATOM 2640 C CA . SER A 1 360 ? 26.341 18.723 -59.796 1.00 68.81 360 SER A CA 1
ATOM 2641 C C . SER A 1 360 ? 25.459 19.858 -60.301 1.00 68.81 360 SER A C 1
ATOM 2643 O O . SER A 1 360 ? 25.769 21.037 -60.113 1.00 68.81 360 SER A O 1
ATOM 2645 N N . ASP A 1 361 ? 24.335 19.503 -60.924 1.00 64.00 361 ASP A N 1
ATOM 2646 C CA . ASP A 1 361 ? 23.379 20.469 -61.475 1.00 64.00 361 ASP A CA 1
ATOM 2647 C C . ASP A 1 361 ? 22.765 21.356 -60.388 1.00 64.00 361 ASP A C 1
ATOM 2649 O O . ASP A 1 361 ? 22.480 22.529 -60.630 1.00 64.00 361 ASP A O 1
ATOM 2653 N N . GLN A 1 362 ? 22.581 20.814 -59.182 1.00 62.69 362 GLN A N 1
ATOM 2654 C CA . GLN A 1 362 ? 22.012 21.551 -58.053 1.00 62.69 362 GLN A CA 1
ATOM 2655 C C . GLN A 1 362 ? 23.045 22.499 -57.432 1.00 62.69 362 GLN A C 1
ATOM 2657 O O . GLN A 1 362 ? 22.722 23.643 -57.122 1.00 62.69 362 GLN A O 1
ATOM 2662 N N . MET A 1 363 ? 24.311 22.076 -57.341 1.00 62.53 363 MET A N 1
ATOM 2663 C CA . MET A 1 363 ? 25.384 22.923 -56.805 1.00 62.53 363 MET A CA 1
ATOM 2664 C C . MET A 1 363 ? 25.799 24.028 -57.776 1.00 62.53 363 MET A C 1
ATOM 2666 O O . MET A 1 363 ? 26.074 25.135 -57.326 1.00 62.53 363 MET A O 1
ATOM 2670 N N . SER A 1 364 ? 25.765 23.784 -59.093 1.00 61.12 364 SER A N 1
ATOM 2671 C CA . SER A 1 364 ? 26.044 24.817 -60.108 1.00 61.12 364 SER A CA 1
ATOM 2672 C C . SER A 1 364 ? 25.081 26.014 -60.049 1.00 61.12 364 SER A C 1
ATOM 2674 O O . SER A 1 364 ? 25.412 27.102 -60.513 1.00 61.12 364 SER A O 1
ATOM 2676 N N . LYS A 1 365 ? 23.892 25.815 -59.462 1.00 59.84 365 LYS A N 1
ATOM 2677 C CA . LYS A 1 365 ? 22.860 26.841 -59.246 1.00 59.84 365 LYS A CA 1
ATOM 2678 C C . LYS A 1 365 ? 22.929 27.474 -57.853 1.00 59.84 365 LYS A C 1
ATOM 2680 O O . LYS A 1 365 ? 22.224 28.449 -57.599 1.00 59.84 365 LYS A O 1
ATOM 2685 N N . SER A 1 366 ? 23.745 26.924 -56.955 1.00 62.94 366 SER A N 1
ATOM 2686 C CA . SER A 1 366 ? 23.973 27.464 -55.615 1.00 62.94 366 SER A CA 1
ATOM 2687 C C . SER A 1 366 ? 25.073 28.531 -55.648 1.00 62.94 366 SER A C 1
ATOM 2689 O O . SER A 1 366 ? 25.985 28.466 -56.467 1.00 62.94 366 SER A O 1
ATOM 2691 N N . ALA A 1 367 ? 25.024 29.505 -54.737 1.00 63.00 367 ALA A N 1
ATOM 2692 C CA . ALA A 1 367 ? 26.090 30.503 -54.582 1.00 63.00 367 ALA A CA 1
ATOM 2693 C C . ALA A 1 367 ? 27.337 29.953 -53.851 1.00 63.00 367 ALA A C 1
ATOM 2695 O O . ALA A 1 367 ? 28.207 30.728 -53.457 1.00 63.00 367 ALA A O 1
ATOM 2696 N N . MET A 1 368 ? 27.411 28.639 -53.611 1.00 65.31 368 MET A N 1
ATOM 2697 C CA . MET A 1 368 ? 28.501 28.012 -52.867 1.00 65.31 368 MET A CA 1
ATOM 2698 C C . MET A 1 368 ? 29.648 27.637 -53.802 1.00 65.31 368 MET A C 1
ATOM 2700 O O . MET A 1 368 ? 29.444 26.984 -54.825 1.00 65.31 368 MET A O 1
ATOM 2704 N N . SER A 1 369 ? 30.867 28.014 -53.423 1.00 69.38 369 SER A N 1
ATOM 2705 C CA . SER A 1 369 ? 32.081 27.534 -54.073 1.00 69.38 369 SER A CA 1
ATOM 2706 C C . SER A 1 369 ? 32.336 26.072 -53.711 1.00 69.38 369 SER A C 1
ATOM 2708 O O . SER A 1 369 ? 32.148 25.654 -52.563 1.00 69.38 369 SER A O 1
ATOM 2710 N N . PHE A 1 370 ? 32.788 25.305 -54.698 1.00 75.94 370 PHE A N 1
ATOM 2711 C CA . PHE A 1 370 ? 33.329 23.970 -54.495 1.00 75.94 370 PHE A CA 1
ATOM 2712 C C . PHE A 1 370 ? 34.638 23.825 -55.262 1.00 75.94 370 PHE A C 1
ATOM 2714 O O . PHE A 1 370 ? 34.792 24.406 -56.340 1.00 75.94 370 PHE A O 1
ATOM 2721 N N . HIS A 1 371 ? 35.557 23.025 -54.731 1.00 82.06 371 HIS A N 1
ATOM 2722 C CA . HIS A 1 371 ? 36.833 22.748 -55.382 1.00 82.06 371 HIS A CA 1
ATOM 2723 C C . HIS A 1 371 ? 37.133 21.256 -55.381 1.00 82.06 371 HIS A C 1
ATOM 2725 O O . HIS A 1 371 ? 36.738 20.510 -54.486 1.00 82.06 371 HIS A O 1
ATOM 2731 N N . VAL A 1 372 ? 37.831 20.821 -56.430 1.00 81.31 372 VAL A N 1
ATOM 2732 C CA . VAL A 1 372 ? 38.235 19.431 -56.631 1.00 81.31 372 VAL A CA 1
ATOM 2733 C C . VAL A 1 372 ? 39.745 19.348 -56.496 1.00 81.31 372 VAL A C 1
ATOM 2735 O O . VAL A 1 372 ? 40.486 19.911 -57.301 1.00 81.31 372 VAL A O 1
ATOM 2738 N N . TYR A 1 373 ? 40.195 18.597 -55.502 1.00 82.62 373 TYR A N 1
ATOM 2739 C CA . TYR A 1 373 ? 41.592 18.278 -55.278 1.00 82.62 373 TYR A CA 1
ATOM 2740 C C . TYR A 1 373 ? 41.817 16.811 -55.625 1.00 82.62 373 TYR A C 1
ATOM 2742 O O . TYR A 1 373 ? 41.582 15.920 -54.810 1.00 82.62 373 TYR A O 1
ATOM 2750 N N . SER A 1 374 ? 42.292 16.555 -56.847 1.00 74.25 374 SER A N 1
ATOM 2751 C CA . SER A 1 374 ? 42.671 15.207 -57.301 1.00 74.25 374 SER A CA 1
ATOM 2752 C C . SER A 1 374 ? 43.771 14.580 -56.435 1.00 74.25 374 SER A C 1
ATOM 2754 O O . SER A 1 374 ? 43.850 13.361 -56.324 1.00 74.25 374 SER A O 1
ATOM 2756 N N . ASP A 1 375 ? 44.583 15.424 -55.800 1.00 78.25 375 ASP A N 1
ATOM 2757 C CA . ASP A 1 375 ? 45.561 15.074 -54.778 1.00 78.25 375 ASP A CA 1
ATOM 2758 C C . ASP A 1 375 ? 45.243 15.888 -53.521 1.00 78.25 375 ASP A C 1
ATOM 2760 O O . ASP A 1 375 ? 45.377 17.117 -53.514 1.00 78.25 375 ASP A O 1
ATOM 2764 N N . ARG A 1 376 ? 44.803 15.199 -52.465 1.00 82.38 376 ARG A N 1
ATOM 2765 C CA . ARG A 1 376 ? 44.413 15.820 -51.191 1.00 82.38 376 ARG A CA 1
ATOM 2766 C C . ARG A 1 376 ? 45.531 16.651 -50.542 1.00 82.38 376 ARG A C 1
ATOM 2768 O O . ARG A 1 376 ? 45.231 17.590 -49.808 1.00 82.38 376 ARG A O 1
ATOM 2775 N N . THR A 1 377 ? 46.802 16.352 -50.831 1.00 82.12 377 THR A N 1
ATOM 2776 C CA . THR A 1 377 ? 47.950 17.049 -50.226 1.00 82.12 377 THR A CA 1
ATOM 2777 C C . THR A 1 377 ? 48.149 18.452 -50.794 1.00 82.12 377 THR A C 1
ATOM 2779 O O . THR A 1 377 ? 48.814 19.288 -50.188 1.00 82.12 377 THR A O 1
ATOM 2782 N N . ARG A 1 378 ? 47.519 18.746 -51.938 1.00 83.00 378 ARG A N 1
ATOM 2783 C CA . ARG A 1 378 ? 47.560 20.051 -52.612 1.00 83.00 378 ARG A CA 1
ATOM 2784 C C . ARG A 1 378 ? 46.398 20.963 -52.234 1.00 83.00 378 ARG A C 1
ATOM 2786 O O . ARG A 1 378 ? 46.127 21.927 -52.953 1.00 83.00 378 ARG A O 1
ATOM 2793 N N . TYR A 1 379 ? 45.691 20.651 -51.149 1.00 86.06 379 TYR A N 1
ATOM 2794 C CA . TYR A 1 379 ? 44.636 21.513 -50.635 1.00 86.06 379 TYR A CA 1
ATOM 2795 C C . TYR A 1 379 ? 45.150 22.950 -50.470 1.00 86.06 379 TYR A C 1
ATOM 2797 O O . TYR A 1 379 ? 46.231 23.181 -49.927 1.00 86.06 379 TYR A O 1
ATOM 2805 N N . ASN A 1 380 ? 44.367 23.923 -50.936 1.00 83.81 380 ASN A N 1
ATOM 2806 C CA . ASN A 1 380 ? 44.764 25.325 -50.929 1.00 83.81 380 ASN A CA 1
ATOM 2807 C C . ASN A 1 380 ? 43.688 26.189 -50.271 1.00 83.81 380 ASN A C 1
ATOM 2809 O O . ASN A 1 380 ? 42.657 26.477 -50.873 1.00 83.81 380 ASN A O 1
ATOM 2813 N N . LEU A 1 381 ? 43.995 26.658 -49.060 1.00 84.75 381 LEU A N 1
ATOM 2814 C CA . LEU A 1 381 ? 43.107 27.467 -48.229 1.00 84.75 381 LEU A CA 1
ATOM 2815 C C . LEU A 1 381 ? 42.663 28.777 -48.897 1.00 84.75 381 LEU A C 1
ATOM 2817 O O . LEU A 1 381 ? 41.533 29.216 -48.705 1.00 84.75 381 LEU A O 1
ATOM 2821 N N . SER A 1 382 ? 43.536 29.394 -49.697 1.00 80.62 382 SER A N 1
ATOM 2822 C CA . SER A 1 382 ? 43.246 30.676 -50.350 1.00 80.62 382 SER A CA 1
ATOM 2823 C C . SER A 1 382 ? 42.192 30.565 -51.456 1.00 80.62 382 SER A C 1
ATOM 2825 O O . SER A 1 382 ? 41.458 31.521 -51.694 1.00 80.62 382 SER A O 1
ATOM 2827 N N . LEU A 1 383 ? 42.074 29.396 -52.101 1.00 77.44 383 LEU A N 1
ATOM 2828 C CA . LEU A 1 383 ? 41.035 29.142 -53.107 1.00 77.44 383 LEU A CA 1
ATOM 2829 C C . LEU A 1 383 ? 39.656 28.966 -52.463 1.00 77.44 383 LEU A C 1
ATOM 2831 O O . LEU A 1 383 ? 38.646 29.312 -53.060 1.00 77.44 383 LEU A O 1
ATOM 2835 N N . GLU A 1 384 ? 39.623 28.503 -51.216 1.00 77.06 384 GLU A N 1
ATOM 2836 C CA . GLU A 1 384 ? 38.398 28.245 -50.456 1.00 77.06 384 GLU A CA 1
ATOM 2837 C C . GLU A 1 384 ? 37.861 29.480 -49.714 1.00 77.06 384 GLU A C 1
ATOM 2839 O O . GLU A 1 384 ? 36.893 29.382 -48.965 1.00 77.06 384 GLU A O 1
ATOM 2844 N N . GLY A 1 385 ? 38.465 30.657 -49.916 1.00 73.94 385 GLY A N 1
ATOM 2845 C CA . GLY A 1 385 ? 38.052 31.899 -49.255 1.00 73.94 385 GLY A CA 1
ATOM 2846 C C . GLY A 1 385 ? 38.728 32.160 -47.905 1.00 73.94 385 GLY A C 1
ATOM 2847 O O . GLY A 1 385 ? 38.205 32.935 -47.105 1.00 73.94 385 GLY A O 1
ATOM 2848 N N . GLY A 1 386 ? 39.878 31.529 -47.637 1.00 76.75 386 GLY A N 1
ATOM 2849 C CA . GLY A 1 386 ? 40.765 31.918 -46.536 1.00 76.75 386 GLY A CA 1
ATOM 2850 C C . GLY A 1 386 ? 41.386 33.308 -46.728 1.00 76.75 386 GLY A C 1
ATOM 2851 O O . GLY A 1 386 ? 41.412 33.850 -47.834 1.00 76.75 386 GLY A O 1
ATOM 2852 N N . GLU A 1 387 ? 41.904 33.886 -45.644 1.00 78.25 387 GLU A N 1
ATOM 2853 C CA . GLU A 1 387 ? 42.547 35.205 -45.689 1.00 78.25 387 GLU A CA 1
ATOM 2854 C C . GLU A 1 387 ? 43.827 35.179 -46.546 1.00 78.25 387 GLU A C 1
ATOM 2856 O O . GLU A 1 387 ? 44.539 34.173 -46.632 1.00 78.25 387 GLU A O 1
ATOM 2861 N N . ALA A 1 388 ? 44.146 36.304 -47.192 1.00 72.44 388 ALA A N 1
ATOM 2862 C CA . ALA A 1 388 ? 45.294 36.389 -48.091 1.00 72.44 388 ALA A CA 1
ATOM 2863 C C . ALA A 1 388 ? 46.623 36.134 -47.348 1.00 72.44 388 ALA A C 1
ATOM 2865 O O . ALA A 1 388 ? 46.981 36.864 -46.425 1.00 72.44 388 ALA A O 1
ATOM 2866 N N . GLY A 1 389 ? 47.379 35.121 -47.788 1.00 73.19 389 GLY A N 1
ATOM 2867 C CA . GLY A 1 389 ? 48.671 34.739 -47.199 1.00 73.19 389 GLY A CA 1
ATOM 2868 C C . GLY A 1 389 ? 48.588 33.723 -46.055 1.00 73.19 389 GLY A C 1
ATOM 2869 O O . GLY A 1 389 ? 49.618 33.397 -45.474 1.00 73.19 389 GLY A O 1
ATOM 2870 N N . GLU A 1 390 ? 47.395 33.218 -45.738 1.00 82.50 390 GLU A N 1
ATOM 2871 C CA . GLU A 1 390 ? 47.183 32.154 -44.755 1.00 82.50 390 GLU A CA 1
ATOM 2872 C C . GLU A 1 390 ? 47.283 30.769 -45.418 1.00 82.50 390 GLU A C 1
ATOM 2874 O O . GLU A 1 390 ? 46.728 30.541 -46.499 1.00 82.50 390 GLU A O 1
ATOM 2879 N N . THR A 1 391 ? 47.981 29.824 -44.780 1.00 82.94 391 THR A N 1
ATOM 2880 C CA . THR A 1 391 ? 48.141 28.456 -45.301 1.00 82.94 391 THR A CA 1
ATOM 2881 C C . THR A 1 391 ? 47.586 27.422 -44.329 1.00 82.94 391 THR A C 1
ATOM 2883 O O . THR A 1 391 ? 47.676 27.572 -43.112 1.00 82.94 391 THR A O 1
ATOM 2886 N N . ALA A 1 392 ? 46.964 26.364 -44.856 1.00 85.19 392 ALA A N 1
ATOM 2887 C CA . ALA A 1 392 ? 46.454 25.281 -44.022 1.00 85.19 392 ALA A CA 1
ATOM 2888 C C . ALA A 1 392 ? 47.619 24.422 -43.508 1.00 85.19 392 ALA A C 1
ATOM 2890 O O . ALA A 1 392 ? 48.396 23.895 -44.299 1.00 85.19 392 ALA A O 1
ATOM 2891 N N . THR A 1 393 ? 47.715 24.257 -42.190 1.00 85.69 393 THR A N 1
ATOM 2892 C CA . THR A 1 393 ? 48.681 23.365 -41.526 1.00 85.69 393 THR A CA 1
ATOM 2893 C C . THR A 1 393 ? 48.077 22.002 -41.206 1.00 85.69 393 THR A C 1
ATOM 2895 O O . THR A 1 393 ? 48.796 21.010 -41.109 1.00 85.69 393 THR A O 1
ATOM 2898 N N . SER A 1 394 ? 46.752 21.925 -41.076 1.00 86.31 394 SER A N 1
ATOM 2899 C CA . SER A 1 394 ? 46.021 20.667 -40.939 1.00 86.31 394 SER A CA 1
ATOM 2900 C C . SER A 1 394 ? 44.660 20.766 -41.612 1.00 86.31 394 SER A C 1
ATOM 2902 O O . SER A 1 394 ? 43.952 21.757 -41.442 1.00 86.31 394 SER A O 1
ATOM 2904 N N . VAL A 1 395 ? 44.293 19.725 -42.355 1.00 88.12 395 VAL A N 1
ATOM 2905 C CA . VAL A 1 395 ? 42.964 19.537 -42.946 1.00 88.12 395 VAL A CA 1
ATOM 2906 C C . VAL A 1 395 ? 42.547 18.125 -42.592 1.00 88.12 395 VAL A C 1
ATOM 2908 O O . VAL A 1 395 ? 43.173 17.185 -43.061 1.00 88.12 395 VAL A O 1
ATOM 2911 N N . GLN A 1 396 ? 41.531 17.949 -41.758 1.00 87.75 396 GLN A N 1
ATOM 2912 C CA . GLN A 1 396 ? 41.137 16.616 -41.299 1.00 87.75 396 GLN A CA 1
ATOM 2913 C C . GLN A 1 396 ? 39.625 16.482 -41.223 1.00 87.75 396 GLN A C 1
ATOM 2915 O O . GLN A 1 396 ? 38.924 17.433 -40.864 1.00 87.75 396 GLN A O 1
ATOM 2920 N N . PHE A 1 397 ? 39.123 15.281 -41.490 1.00 83.25 397 PHE A N 1
ATOM 2921 C CA . PHE A 1 397 ? 37.762 14.954 -41.102 1.00 83.25 397 PHE A CA 1
ATOM 2922 C C . PHE A 1 397 ? 37.670 14.822 -39.580 1.00 83.25 397 PHE A C 1
ATOM 2924 O O . PHE A 1 397 ? 38.601 14.364 -38.916 1.00 83.25 397 PHE A O 1
ATOM 2931 N N . VAL A 1 398 ? 36.544 15.250 -39.024 1.00 74.62 398 VAL A N 1
ATOM 2932 C CA . VAL A 1 398 ? 36.234 15.141 -37.593 1.00 74.62 398 VAL A CA 1
ATOM 2933 C C . VAL A 1 398 ? 35.013 14.248 -37.391 1.00 74.62 398 VAL A C 1
ATOM 2935 O O . VAL A 1 398 ? 34.167 14.155 -38.273 1.00 74.62 398 VAL A O 1
ATOM 2938 N N . GLY A 1 399 ? 34.941 13.558 -36.246 1.00 67.75 399 GLY A N 1
ATOM 2939 C CA . GLY A 1 399 ? 33.831 12.665 -35.869 1.00 67.75 399 GLY A CA 1
ATOM 2940 C C . GLY A 1 399 ? 33.577 11.475 -36.801 1.00 67.75 399 GLY A C 1
ATOM 2941 O O . GLY A 1 399 ? 32.469 10.943 -36.810 1.00 67.75 399 GLY A O 1
ATOM 2942 N N . LEU A 1 400 ? 34.586 11.062 -37.574 1.00 70.81 400 LEU A N 1
ATOM 2943 C CA . LEU A 1 400 ? 34.579 9.817 -38.342 1.00 70.81 400 LEU A CA 1
ATOM 2944 C C . LEU A 1 400 ? 35.349 8.709 -37.614 1.00 70.81 400 LEU A C 1
ATOM 2946 O O . LEU A 1 400 ? 35.926 8.918 -36.548 1.00 70.81 400 LEU A O 1
ATOM 2950 N N . ASP A 1 401 ? 35.375 7.524 -38.226 1.00 74.81 401 ASP A N 1
ATOM 2951 C CA . ASP A 1 401 ? 36.299 6.450 -37.862 1.00 74.81 401 ASP A CA 1
ATOM 2952 C C . ASP A 1 401 ? 37.754 6.957 -37.800 1.00 74.81 401 ASP A C 1
ATOM 2954 O O . ASP A 1 401 ? 38.158 7.804 -38.605 1.00 74.81 401 ASP A O 1
ATOM 2958 N N . ALA A 1 402 ? 38.546 6.436 -36.859 1.00 75.25 402 ALA A N 1
ATOM 2959 C CA . ALA A 1 402 ? 39.931 6.858 -36.652 1.00 75.25 402 ALA A CA 1
ATOM 2960 C C . ALA A 1 402 ? 40.790 6.710 -37.923 1.00 75.25 402 ALA A C 1
ATOM 2962 O O . ALA A 1 402 ? 41.621 7.575 -38.191 1.00 75.25 402 ALA A O 1
ATOM 2963 N N . SER A 1 403 ? 40.511 5.703 -38.763 1.00 77.19 403 SER A N 1
ATOM 2964 C CA . SER A 1 403 ? 41.184 5.494 -40.059 1.00 77.19 403 SER A CA 1
ATOM 2965 C C . SER A 1 403 ? 40.922 6.595 -41.100 1.00 77.19 403 SER A C 1
ATOM 2967 O O . SER A 1 403 ? 41.588 6.646 -42.132 1.00 77.19 403 SER A O 1
ATOM 2969 N N . LEU A 1 404 ? 39.949 7.480 -40.855 1.00 76.38 404 LEU A N 1
ATOM 2970 C CA . LEU A 1 404 ? 39.571 8.600 -41.728 1.00 76.38 404 LEU A CA 1
ATOM 2971 C C . LEU A 1 404 ? 39.873 9.972 -41.098 1.00 76.38 404 LEU A C 1
ATOM 2973 O O . LEU A 1 404 ? 39.786 10.991 -41.781 1.00 76.38 404 LEU A O 1
ATOM 2977 N N . CYS A 1 405 ? 40.236 10.009 -39.812 1.00 78.75 405 CYS A N 1
ATOM 2978 C CA . CYS A 1 405 ? 40.506 11.230 -39.047 1.00 78.75 405 CYS A CA 1
ATOM 2979 C C . CYS A 1 405 ? 42.011 11.530 -38.977 1.00 78.75 405 CYS A C 1
ATOM 2981 O O . CYS A 1 405 ? 42.596 11.592 -37.897 1.00 78.75 405 CYS A O 1
ATOM 2983 N N . PHE A 1 406 ? 42.645 11.717 -40.133 1.00 84.19 406 PHE A N 1
ATOM 2984 C CA . PHE A 1 406 ? 44.050 12.115 -40.245 1.00 84.19 406 PHE A CA 1
ATOM 2985 C C . PHE A 1 406 ? 44.186 13.426 -41.028 1.00 84.19 406 PHE A C 1
ATOM 2987 O O . PHE A 1 406 ? 43.257 13.846 -41.723 1.00 84.19 406 PHE A O 1
ATOM 2994 N N . SER A 1 407 ? 45.345 14.085 -40.921 1.00 87.25 407 SER A N 1
ATOM 2995 C CA . SER A 1 407 ? 45.618 15.274 -41.732 1.00 87.25 407 SER A CA 1
ATOM 2996 C C . SER A 1 407 ? 45.825 14.871 -43.190 1.00 87.25 407 SER A C 1
ATOM 2998 O O . SER A 1 407 ? 46.796 14.200 -43.537 1.00 87.25 407 SER A O 1
ATOM 3000 N N . LEU A 1 408 ? 44.921 15.321 -44.053 1.00 86.12 408 LEU A N 1
ATOM 3001 C CA . LEU A 1 408 ? 44.914 15.076 -45.491 1.00 86.12 408 LEU A CA 1
ATOM 3002 C C . LEU A 1 408 ? 46.126 15.690 -46.210 1.00 86.12 408 LEU A C 1
ATOM 3004 O O . LEU A 1 408 ? 46.396 15.327 -47.350 1.00 86.12 408 LEU A O 1
ATOM 3008 N N . LEU A 1 409 ? 46.867 16.581 -45.543 1.00 86.44 409 LEU A N 1
ATOM 3009 C CA . LEU A 1 409 ? 48.092 17.194 -46.060 1.00 86.44 409 LEU A CA 1
ATOM 3010 C C . LEU A 1 409 ? 49.324 16.282 -45.950 1.00 86.44 409 LEU A C 1
ATOM 3012 O O . LEU A 1 409 ? 50.340 16.562 -46.579 1.00 86.44 409 LEU A O 1
ATOM 3016 N N . ILE A 1 410 ? 49.249 15.203 -45.161 1.00 84.19 410 ILE A N 1
ATOM 3017 C CA . ILE A 1 410 ? 50.359 14.260 -44.986 1.00 84.19 410 ILE A CA 1
ATOM 3018 C C . ILE A 1 410 ? 50.453 13.341 -46.226 1.00 84.19 410 ILE A C 1
ATOM 3020 O O . ILE A 1 410 ? 49.437 12.738 -46.615 1.00 84.19 410 ILE A O 1
ATOM 3024 N N . PRO A 1 411 ? 51.645 13.209 -46.850 1.00 78.31 411 PRO A N 1
ATOM 3025 C CA . PRO A 1 411 ? 51.868 12.297 -47.970 1.00 78.31 411 PRO A CA 1
ATOM 3026 C C . PRO A 1 411 ? 51.546 10.842 -47.621 1.00 78.31 411 PRO A C 1
ATOM 3028 O O . PRO A 1 411 ? 51.752 10.402 -46.493 1.00 78.31 411 PRO A O 1
ATOM 3031 N N . GLU A 1 412 ? 51.103 10.063 -48.610 1.00 73.25 412 GLU A N 1
ATOM 3032 C CA . GLU A 1 412 ? 50.686 8.665 -48.406 1.00 73.25 412 GLU A CA 1
ATOM 3033 C C . GLU A 1 412 ? 51.757 7.792 -47.730 1.00 73.25 412 GLU A C 1
ATOM 3035 O O . GLU A 1 412 ? 51.441 6.972 -46.875 1.00 73.25 412 GLU A O 1
ATOM 3040 N N . SER A 1 413 ? 53.030 8.001 -48.073 1.00 71.81 413 SER A N 1
ATOM 3041 C CA . SER A 1 413 ? 54.171 7.251 -47.534 1.00 71.81 413 SER A CA 1
ATOM 3042 C C . SER A 1 413 ? 54.437 7.483 -46.045 1.00 71.81 413 SER A C 1
ATOM 3044 O O . SER A 1 413 ? 55.182 6.719 -45.439 1.00 71.81 413 SER A O 1
ATOM 3046 N N . GLU A 1 414 ? 53.875 8.546 -45.472 1.00 75.56 414 GLU A N 1
ATOM 3047 C CA . GLU A 1 414 ? 54.085 8.966 -44.082 1.00 75.56 414 GLU A CA 1
ATOM 3048 C C . GLU A 1 414 ? 52.843 8.720 -43.207 1.00 75.56 414 GLU A C 1
ATOM 3050 O O . GLU A 1 414 ? 52.871 8.970 -42.000 1.00 75.56 414 GLU A O 1
ATOM 3055 N N . LEU A 1 415 ? 51.750 8.211 -43.793 1.00 78.06 415 LEU A N 1
ATOM 3056 C CA . LEU A 1 415 ? 50.533 7.863 -43.063 1.00 78.06 415 LEU A CA 1
ATOM 3057 C C . LEU A 1 415 ? 50.660 6.508 -42.343 1.00 78.06 415 LEU A C 1
ATOM 3059 O O . LEU A 1 415 ? 51.276 5.584 -42.883 1.00 78.06 415 LEU A O 1
ATOM 3063 N N . PRO A 1 416 ? 50.019 6.338 -41.169 1.00 76.25 416 PRO A N 1
ATOM 3064 C CA . PRO A 1 416 ? 49.859 5.031 -40.528 1.00 76.25 416 PRO A CA 1
ATOM 3065 C C . PRO A 1 416 ? 49.170 4.019 -41.457 1.00 76.25 416 PRO A C 1
ATOM 3067 O O . PRO A 1 416 ? 48.263 4.399 -42.197 1.00 76.25 416 PRO A O 1
ATOM 3070 N N . GLU A 1 417 ? 49.543 2.734 -41.379 1.00 73.50 417 GLU A N 1
ATOM 3071 C CA . GLU A 1 417 ? 49.015 1.660 -42.251 1.00 73.50 417 GLU A CA 1
ATOM 3072 C C . GLU A 1 417 ? 47.476 1.603 -42.283 1.00 73.50 417 GLU A C 1
ATOM 3074 O O . GLU A 1 417 ? 46.878 1.339 -43.323 1.00 73.50 417 GLU A O 1
ATOM 3079 N N . GLU A 1 418 ? 46.819 1.916 -41.165 1.00 75.25 418 GLU A N 1
ATOM 3080 C CA . GLU A 1 418 ? 45.355 1.913 -41.033 1.00 75.25 418 GLU A CA 1
ATOM 3081 C C . GLU A 1 418 ? 44.659 3.016 -41.857 1.00 75.25 418 GLU A C 1
ATOM 3083 O O . GLU A 1 418 ? 43.500 2.859 -42.255 1.00 75.25 418 GLU A O 1
ATOM 3088 N N . CYS A 1 419 ? 45.367 4.117 -42.133 1.00 73.38 419 CYS A N 1
ATOM 3089 C CA . CYS A 1 419 ? 44.870 5.292 -42.856 1.00 73.38 419 CYS A CA 1
ATOM 3090 C C . CYS A 1 419 ? 45.221 5.270 -44.355 1.00 73.38 419 CYS A C 1
ATOM 3092 O O . CYS A 1 419 ? 44.628 6.020 -45.137 1.00 73.38 419 CYS A O 1
ATOM 3094 N N . GLN A 1 420 ? 46.168 4.422 -44.766 1.00 73.88 420 GLN A N 1
ATOM 3095 C CA . GLN A 1 420 ? 46.606 4.321 -46.158 1.00 73.88 420 GLN A CA 1
ATOM 3096 C C . GLN A 1 420 ? 45.487 3.779 -47.065 1.00 73.88 420 GLN A C 1
ATOM 3098 O O . GLN A 1 420 ? 44.697 2.907 -46.695 1.00 73.88 420 GLN A O 1
ATOM 3103 N N . GLY A 1 421 ? 45.385 4.322 -48.276 1.00 68.38 421 GLY A N 1
ATOM 3104 C CA . GLY A 1 421 ? 44.416 3.945 -49.302 1.00 68.38 421 GLY A CA 1
ATOM 3105 C C . GLY A 1 421 ? 42.985 4.426 -49.050 1.00 68.38 421 GLY A C 1
ATOM 3106 O O . GLY A 1 421 ? 42.111 4.169 -49.877 1.00 68.38 421 GLY A O 1
ATOM 3107 N N . LYS A 1 422 ? 42.714 5.115 -47.932 1.00 74.12 422 LYS A N 1
ATOM 3108 C CA . LYS A 1 422 ? 41.345 5.476 -47.525 1.00 74.12 422 LYS A CA 1
ATOM 3109 C C . LYS A 1 422 ? 40.807 6.731 -48.208 1.00 74.12 422 LYS A C 1
ATOM 3111 O O . LYS A 1 422 ? 39.633 6.767 -48.572 1.00 74.12 422 LYS A O 1
ATOM 3116 N N . ILE A 1 423 ? 41.638 7.760 -48.371 1.00 78.38 423 ILE A N 1
ATOM 3117 C CA . ILE A 1 423 ? 41.259 9.038 -48.992 1.00 78.38 423 ILE A CA 1
ATOM 3118 C C . ILE A 1 423 ? 42.435 9.505 -49.842 1.00 78.38 423 ILE A C 1
ATOM 3120 O O . ILE A 1 423 ? 43.468 9.834 -49.286 1.00 78.38 423 ILE A O 1
ATOM 3124 N N . TRP A 1 424 ? 42.290 9.558 -51.163 1.00 74.50 424 TRP A N 1
ATOM 3125 C CA . TRP A 1 424 ? 43.302 10.024 -52.125 1.00 74.50 424 TRP A CA 1
ATOM 3126 C C . TRP A 1 424 ? 42.989 11.408 -52.686 1.00 74.50 424 TRP A C 1
ATOM 3128 O O . TRP A 1 424 ? 43.881 12.241 -52.837 1.00 74.50 424 TRP A O 1
ATOM 3138 N N . SER A 1 425 ? 41.711 11.660 -52.954 1.00 77.69 425 SER A N 1
ATOM 3139 C CA . SER A 1 425 ? 41.231 12.946 -53.446 1.00 77.69 425 SER A CA 1
ATOM 3140 C C . SER A 1 425 ? 40.150 13.511 -52.537 1.00 77.69 425 SER A C 1
ATOM 3142 O O . SER A 1 425 ? 39.507 12.787 -51.766 1.00 77.69 425 SER A O 1
ATOM 3144 N N . LEU A 1 426 ? 39.988 14.825 -52.619 1.00 85.88 426 LEU A N 1
ATOM 3145 C CA . LEU A 1 426 ? 39.099 15.599 -51.774 1.00 85.88 426 LEU A CA 1
ATOM 3146 C C . LEU A 1 426 ? 38.276 16.547 -52.640 1.00 85.88 426 LEU A C 1
ATOM 3148 O O . LEU A 1 426 ? 38.822 17.261 -53.476 1.00 85.88 426 LEU A O 1
ATOM 3152 N N . VAL A 1 427 ? 36.971 16.582 -52.410 1.00 82.75 427 VAL A N 1
ATOM 3153 C CA . VAL A 1 427 ? 36.101 17.646 -52.910 1.00 82.75 427 VAL A CA 1
ATOM 3154 C C . VAL A 1 427 ? 35.551 18.400 -51.712 1.00 82.75 427 VAL A C 1
ATOM 3156 O O . VAL A 1 427 ? 35.095 17.786 -50.752 1.00 82.75 427 VAL A O 1
ATOM 3159 N N . THR A 1 428 ? 35.623 19.715 -51.745 1.00 85.38 428 THR A N 1
ATOM 3160 C CA . THR A 1 428 ? 35.256 20.607 -50.640 1.00 85.38 428 THR A CA 1
ATOM 3161 C C . THR A 1 428 ? 34.114 21.516 -51.063 1.00 85.38 428 THR A C 1
ATOM 3163 O O . THR A 1 428 ? 34.019 21.897 -52.229 1.00 85.38 428 THR A O 1
ATOM 3166 N N . PHE A 1 429 ? 33.224 21.840 -50.124 1.00 78.12 429 PHE A N 1
ATOM 3167 C CA . PHE A 1 429 ? 32.021 22.633 -50.377 1.00 78.12 429 PHE A CA 1
ATOM 3168 C C . PHE A 1 429 ? 31.797 23.620 -49.249 1.00 78.12 429 PHE A C 1
ATOM 3170 O O . PHE A 1 429 ? 31.546 23.205 -48.112 1.00 78.12 429 PHE A O 1
ATOM 3177 N N . GLY A 1 430 ? 31.816 24.908 -49.594 1.00 71.75 430 GLY A N 1
ATOM 3178 C CA . GLY A 1 430 ? 31.573 26.001 -48.659 1.00 71.75 430 GLY A CA 1
ATOM 3179 C C . GLY A 1 430 ? 32.612 26.068 -47.538 1.00 71.75 430 GLY A C 1
ATOM 3180 O O . GLY A 1 430 ? 33.067 25.063 -46.998 1.00 71.75 430 GLY A O 1
ATOM 3181 N N . MET A 1 431 ? 33.000 27.272 -47.144 1.00 75.88 431 MET A N 1
ATOM 3182 C CA . MET A 1 431 ? 33.957 27.453 -46.059 1.00 75.88 431 MET A CA 1
ATOM 3183 C C . MET A 1 431 ? 33.496 28.577 -45.155 1.00 75.88 431 MET A C 1
ATOM 3185 O O . MET A 1 431 ? 33.072 29.634 -45.623 1.00 75.88 431 MET A O 1
ATOM 3189 N N . GLN A 1 432 ? 33.573 28.346 -43.847 1.00 73.88 432 GLN A N 1
ATOM 3190 C CA . GLN A 1 432 ? 33.260 29.363 -42.854 1.00 73.88 432 GLN A CA 1
ATOM 3191 C C . GLN A 1 432 ? 34.329 29.409 -41.765 1.00 73.88 432 GLN A C 1
ATOM 3193 O O . GLN A 1 432 ? 34.754 28.385 -41.221 1.00 73.88 432 GLN A O 1
ATOM 3198 N N . LYS A 1 433 ? 34.779 30.632 -41.467 1.00 75.00 433 LYS A N 1
ATOM 3199 C CA . LYS A 1 433 ? 35.737 30.933 -40.402 1.00 75.00 433 LYS A CA 1
ATOM 3200 C C . LYS A 1 433 ? 35.037 30.911 -39.056 1.00 75.00 433 LYS A C 1
ATOM 3202 O O . LYS A 1 433 ? 33.972 31.502 -38.906 1.00 75.00 433 LYS A O 1
ATOM 3207 N N . VAL A 1 434 ? 35.674 30.304 -38.063 1.00 68.56 434 VAL A N 1
ATOM 3208 C CA . VAL A 1 434 ? 35.232 30.386 -36.671 1.00 68.56 434 VAL A CA 1
ATOM 3209 C C . VAL A 1 434 ? 36.209 31.288 -35.928 1.00 68.56 434 VAL A C 1
ATOM 3211 O O . VAL A 1 434 ? 37.356 30.918 -35.676 1.00 68.56 434 VAL A O 1
ATOM 3214 N N . SER A 1 435 ? 35.780 32.512 -35.619 1.00 55.78 435 SER A N 1
ATOM 3215 C CA . SER A 1 435 ? 36.580 33.468 -34.851 1.00 55.78 435 SER A CA 1
ATOM 3216 C C . SER A 1 435 ? 36.689 33.022 -33.393 1.00 55.78 435 SER A C 1
ATOM 3218 O O . SER A 1 435 ? 35.679 32.866 -32.715 1.00 55.78 435 SER A O 1
ATOM 3220 N N . ALA A 1 436 ? 37.915 32.884 -32.885 1.00 49.97 436 ALA A N 1
ATOM 3221 C CA . ALA A 1 436 ? 38.196 32.440 -31.515 1.00 49.97 436 ALA A CA 1
ATOM 3222 C C . ALA A 1 436 ? 37.704 33.398 -30.402 1.00 49.97 436 ALA A C 1
ATOM 3224 O O . ALA A 1 436 ? 37.804 33.060 -29.226 1.00 49.97 436 ALA A O 1
ATOM 3225 N N . ALA A 1 437 ? 37.205 34.591 -30.750 1.00 41.03 437 ALA A N 1
ATOM 3226 C CA . ALA A 1 437 ? 36.868 35.655 -29.801 1.00 41.03 437 ALA A CA 1
ATOM 3227 C C . ALA A 1 437 ? 35.393 35.694 -29.356 1.00 41.03 437 ALA A C 1
ATOM 3229 O O . ALA A 1 437 ? 35.072 36.420 -28.421 1.00 41.03 437 ALA A O 1
ATOM 3230 N N . GLU A 1 438 ? 34.504 34.906 -29.958 1.00 39.00 438 GLU A N 1
ATOM 3231 C CA . GLU A 1 438 ? 33.140 34.741 -29.451 1.00 39.00 438 GLU A CA 1
ATOM 3232 C C . GLU A 1 438 ? 32.981 33.309 -28.965 1.00 39.00 438 GLU A C 1
ATOM 3234 O O . GLU A 1 438 ? 33.283 32.362 -29.690 1.00 39.00 438 GLU A O 1
ATOM 3239 N N . SER A 1 439 ? 32.535 33.146 -27.719 1.00 40.97 439 SER A N 1
ATOM 3240 C CA . SER A 1 439 ? 32.061 31.869 -27.194 1.00 40.97 439 SER A CA 1
ATOM 3241 C C . SER A 1 439 ? 31.122 31.258 -28.229 1.00 40.97 439 SER A C 1
ATOM 3243 O O . SER A 1 439 ? 30.000 31.743 -28.394 1.00 40.97 439 SER A O 1
ATOM 3245 N N . VAL A 1 440 ? 31.604 30.253 -28.965 1.00 44.31 440 VAL A N 1
ATOM 3246 C CA . VAL A 1 440 ? 30.846 29.609 -30.033 1.00 44.31 440 VAL A CA 1
ATOM 3247 C C . VAL A 1 440 ? 29.669 28.936 -29.359 1.00 44.31 440 VAL A C 1
ATOM 3249 O O . VAL A 1 440 ? 29.787 27.844 -28.805 1.00 44.31 440 VAL A O 1
ATOM 3252 N N . SER A 1 441 ? 28.532 29.624 -29.352 1.00 43.81 441 SER A N 1
ATOM 3253 C CA . SER A 1 441 ? 27.284 29.010 -28.953 1.00 43.81 441 SER A CA 1
ATOM 3254 C C . SER A 1 441 ? 27.084 27.806 -29.880 1.00 43.81 441 SER A C 1
ATOM 3256 O O . SER A 1 441 ? 27.303 27.950 -31.089 1.00 43.81 441 SER A O 1
ATOM 3258 N N . PRO A 1 442 ? 26.677 26.629 -29.372 1.00 47.16 442 PRO A N 1
ATOM 3259 C CA . PRO A 1 442 ? 26.396 25.442 -30.186 1.00 47.16 442 PRO A CA 1
ATOM 3260 C C . PRO A 1 442 ? 25.505 25.746 -31.401 1.00 47.16 442 PRO A C 1
ATOM 3262 O O . PRO A 1 442 ? 25.596 25.085 -32.435 1.00 47.16 442 PRO A O 1
ATOM 3265 N N . VAL A 1 443 ? 24.690 26.798 -31.288 1.00 43.25 443 VAL A N 1
ATOM 3266 C CA . VAL A 1 443 ? 23.824 27.361 -32.325 1.00 43.25 443 VAL A CA 1
ATOM 3267 C C . VAL A 1 443 ? 24.605 27.806 -33.572 1.00 43.25 443 VAL A C 1
ATOM 3269 O O . VAL A 1 443 ? 24.178 27.497 -34.674 1.00 43.25 443 VAL A O 1
ATOM 3272 N N . GLY A 1 444 ? 25.789 28.416 -33.434 1.00 52.53 444 GLY A N 1
ATOM 3273 C CA . GLY A 1 444 ? 26.568 28.934 -34.565 1.00 52.53 444 GLY A CA 1
ATOM 3274 C C . GLY A 1 444 ? 27.074 27.837 -35.505 1.00 52.53 444 GLY A C 1
ATOM 3275 O O . GLY A 1 444 ? 26.816 27.884 -36.700 1.00 52.53 444 GLY A O 1
ATOM 3276 N N . ILE A 1 445 ? 27.717 26.791 -34.976 1.00 53.06 445 ILE A N 1
ATOM 3277 C CA . ILE A 1 445 ? 28.154 25.637 -35.790 1.00 53.06 445 ILE A CA 1
ATOM 3278 C C . ILE A 1 445 ? 26.942 24.867 -36.337 1.00 53.06 445 ILE A C 1
ATOM 3280 O O . ILE A 1 445 ? 26.979 24.382 -37.466 1.00 53.06 445 ILE A O 1
ATOM 3284 N N . THR A 1 446 ? 25.851 24.784 -35.569 1.00 52.31 446 THR A N 1
ATOM 3285 C CA . THR A 1 446 ? 24.612 24.129 -36.012 1.00 52.31 446 THR A CA 1
ATOM 3286 C C . THR A 1 446 ? 23.978 24.863 -37.192 1.00 52.31 446 THR A C 1
ATOM 3288 O O . THR A 1 446 ? 23.546 24.214 -38.139 1.00 52.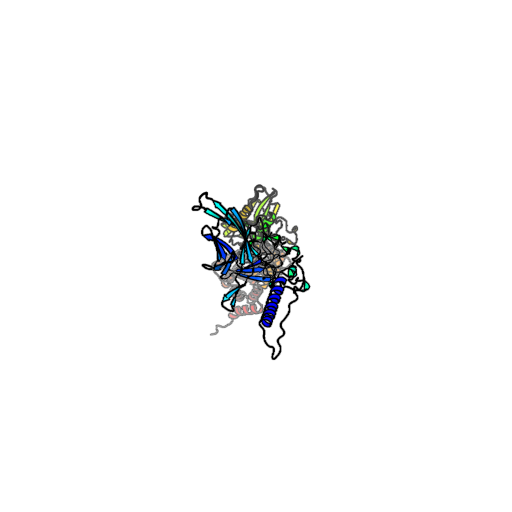31 446 THR A O 1
ATOM 3291 N N . ASP A 1 447 ? 23.945 26.194 -37.174 1.00 56.12 447 ASP A N 1
ATOM 3292 C CA . ASP A 1 447 ? 23.397 27.004 -38.262 1.00 56.12 447 ASP A CA 1
ATOM 3293 C C . ASP A 1 447 ? 24.299 26.957 -39.498 1.00 56.12 447 ASP A C 1
ATOM 3295 O O . ASP A 1 447 ? 23.796 26.832 -40.607 1.00 56.12 447 ASP A O 1
ATOM 3299 N N . ILE A 1 448 ? 25.622 26.941 -39.317 1.00 56.94 448 ILE A N 1
ATOM 3300 C CA . ILE A 1 448 ? 26.607 26.713 -40.387 1.00 56.94 448 ILE A CA 1
ATOM 3301 C C . ILE A 1 448 ? 26.375 25.349 -41.060 1.00 56.94 448 ILE A C 1
ATOM 3303 O O . ILE A 1 448 ? 26.210 25.266 -42.276 1.00 56.94 448 ILE A O 1
ATOM 3307 N N . ILE A 1 449 ? 26.282 24.274 -40.272 1.00 56.72 449 ILE A N 1
ATOM 3308 C CA . ILE A 1 449 ? 26.080 22.911 -40.783 1.00 56.72 449 ILE A CA 1
ATOM 3309 C C . ILE A 1 449 ? 24.689 22.747 -41.400 1.00 56.72 449 ILE A C 1
ATOM 3311 O O . ILE A 1 449 ? 24.570 22.079 -42.425 1.00 56.72 449 ILE A O 1
ATOM 3315 N N . ARG A 1 450 ? 23.643 23.340 -40.809 1.00 57.66 450 ARG A N 1
ATOM 3316 C CA . ARG A 1 450 ? 22.273 23.298 -41.339 1.00 57.66 450 ARG A CA 1
ATOM 3317 C C . ARG A 1 450 ? 22.168 24.087 -42.640 1.00 57.66 450 ARG A C 1
ATOM 3319 O O . ARG A 1 450 ? 21.656 23.549 -43.607 1.00 57.66 450 ARG A O 1
ATOM 3326 N N . ASN A 1 451 ? 22.731 25.292 -42.705 1.00 58.59 451 ASN A N 1
ATOM 3327 C CA . ASN A 1 451 ? 22.729 26.111 -43.918 1.00 58.59 451 ASN A CA 1
ATOM 3328 C C . ASN A 1 451 ? 23.500 25.442 -45.057 1.00 58.59 451 ASN A C 1
ATOM 3330 O O . ASN A 1 451 ? 23.020 25.442 -46.186 1.00 58.59 451 ASN A O 1
ATOM 3334 N N . ILE A 1 452 ? 24.659 24.835 -44.770 1.00 57.56 452 ILE A N 1
ATOM 3335 C CA . ILE A 1 452 ? 25.402 24.072 -45.776 1.00 57.56 452 ILE A CA 1
ATOM 3336 C C . ILE A 1 452 ? 24.571 22.848 -46.181 1.00 57.56 452 ILE A C 1
ATOM 3338 O O . ILE A 1 452 ? 24.222 22.739 -47.346 1.00 57.56 452 ILE A O 1
ATOM 3342 N N . ARG A 1 453 ? 24.149 21.983 -45.245 1.00 57.59 453 ARG A N 1
ATOM 3343 C CA . ARG A 1 453 ? 23.354 20.764 -45.515 1.00 57.59 453 ARG A CA 1
ATOM 3344 C C . ARG A 1 453 ? 22.059 21.027 -46.296 1.00 57.59 453 ARG A C 1
ATOM 3346 O O . ARG A 1 453 ? 21.771 20.284 -47.232 1.00 57.59 453 ARG A O 1
ATOM 3353 N N . ASP A 1 454 ? 21.293 22.045 -45.924 1.00 56.09 454 ASP A N 1
ATOM 3354 C CA . ASP A 1 454 ? 20.017 22.388 -46.561 1.00 56.09 454 ASP A CA 1
ATOM 3355 C C . ASP A 1 454 ? 20.231 23.017 -47.946 1.00 56.09 454 ASP A C 1
ATOM 3357 O O . ASP A 1 454 ? 19.409 22.828 -48.837 1.00 56.09 454 ASP A O 1
ATOM 3361 N N . ALA A 1 455 ? 21.356 23.708 -48.170 1.00 53.88 455 ALA A N 1
ATOM 3362 C CA . ALA A 1 455 ? 21.710 24.235 -49.487 1.00 53.88 455 ALA A CA 1
ATOM 3363 C C . ALA A 1 455 ? 22.181 23.148 -50.469 1.00 53.88 455 ALA A C 1
ATOM 3365 O O . ALA A 1 455 ? 22.122 23.358 -51.681 1.00 53.88 455 ALA A O 1
ATOM 3366 N N . ILE A 1 456 ? 22.642 21.996 -49.969 1.00 52.19 456 ILE A N 1
ATOM 3367 C CA . ILE A 1 456 ? 23.035 20.855 -50.802 1.00 52.19 456 ILE A CA 1
ATOM 3368 C C . ILE A 1 456 ? 21.957 19.772 -50.897 1.00 52.19 456 ILE A C 1
ATOM 3370 O O . ILE A 1 456 ? 21.869 19.147 -51.938 1.00 52.19 456 ILE A O 1
ATOM 3374 N N . SER A 1 457 ? 21.094 19.530 -49.912 1.00 50.66 457 SER A N 1
ATOM 3375 C CA . SER A 1 457 ? 20.129 18.418 -49.983 1.00 50.66 457 SER A CA 1
ATOM 3376 C C . SER A 1 457 ? 18.790 18.791 -50.654 1.00 50.66 457 SER A C 1
ATOM 3378 O O . SER A 1 457 ? 18.142 19.732 -50.199 1.00 50.66 457 SER A O 1
ATOM 3380 N N . PRO A 1 458 ? 18.287 18.027 -51.650 1.00 51.75 458 PRO A N 1
ATOM 3381 C CA . PRO A 1 458 ? 18.901 16.864 -52.292 1.00 51.75 458 PRO A CA 1
ATOM 3382 C C . PRO A 1 458 ? 19.804 17.267 -53.473 1.00 51.75 458 PRO A C 1
ATOM 3384 O O . PRO A 1 458 ? 19.337 17.877 -54.435 1.00 51.75 458 PRO A O 1
ATOM 3387 N N . PHE A 1 459 ? 21.075 16.848 -53.460 1.00 57.31 459 PHE A N 1
ATOM 3388 C CA . PHE A 1 459 ? 21.986 17.011 -54.597 1.00 57.31 459 PHE A CA 1
ATOM 3389 C C . PHE A 1 459 ? 22.344 15.658 -55.197 1.00 57.31 459 PHE A C 1
ATOM 3391 O O . PHE A 1 459 ? 22.743 14.723 -54.505 1.00 57.31 459 PHE A O 1
ATOM 3398 N N . SER A 1 460 ? 22.215 15.574 -56.516 1.00 58.69 460 SER A N 1
ATOM 3399 C CA . SER A 1 460 ? 22.822 14.535 -57.340 1.00 58.69 460 SER A CA 1
ATOM 3400 C C . SER A 1 460 ? 24.168 15.043 -57.841 1.00 58.69 460 SER A C 1
ATOM 3402 O O . SER A 1 460 ? 24.254 16.181 -58.305 1.00 58.69 460 SER A O 1
ATOM 3404 N N . TYR A 1 461 ? 25.196 14.206 -57.793 1.00 61.88 461 TYR A N 1
ATOM 3405 C CA . TYR A 1 461 ? 26.514 14.545 -58.314 1.00 61.88 461 TYR A CA 1
ATOM 3406 C C . TYR A 1 461 ? 27.020 13.462 -59.264 1.00 61.88 461 TYR A C 1
ATOM 3408 O O . TYR A 1 461 ? 26.654 12.291 -59.167 1.00 61.88 461 TYR A O 1
ATOM 3416 N N . ILE A 1 462 ? 27.897 13.868 -60.171 1.00 56.91 462 ILE A N 1
ATOM 3417 C CA . ILE A 1 462 ? 28.675 13.003 -61.044 1.00 56.91 462 ILE A CA 1
ATOM 3418 C C . ILE A 1 462 ? 30.136 13.283 -60.710 1.00 56.91 462 ILE A C 1
ATOM 3420 O O . ILE A 1 462 ? 30.634 14.383 -60.938 1.00 56.91 462 ILE A O 1
ATOM 3424 N N . ALA A 1 463 ? 30.813 12.296 -60.129 1.00 56.19 463 ALA A N 1
ATOM 3425 C CA . ALA A 1 463 ? 32.247 12.348 -59.882 1.00 56.19 463 ALA A CA 1
ATOM 3426 C C . ALA A 1 463 ? 32.935 11.361 -60.826 1.00 56.19 463 ALA A C 1
ATOM 3428 O O . ALA A 1 463 ? 32.692 10.156 -60.751 1.00 56.19 463 ALA A O 1
ATOM 3429 N N . HIS A 1 464 ? 33.794 11.863 -61.709 1.00 53.06 464 HIS A N 1
ATOM 3430 C CA . HIS A 1 464 ? 34.665 11.014 -62.512 1.00 53.06 464 HIS A CA 1
ATOM 3431 C C . HIS A 1 464 ? 35.946 10.774 -61.725 1.00 53.06 464 HIS A C 1
ATOM 3433 O O . HIS A 1 464 ? 36.741 11.696 -61.524 1.00 53.06 464 HIS A O 1
ATOM 3439 N N . ALA A 1 465 ? 36.124 9.539 -61.263 1.00 47.66 465 ALA A N 1
ATOM 3440 C CA . ALA A 1 465 ? 37.275 9.133 -60.478 1.00 47.66 465 ALA A CA 1
ATOM 3441 C C . ALA A 1 465 ? 38.040 8.008 -61.175 1.00 47.66 465 ALA A C 1
ATOM 3443 O O . ALA A 1 465 ? 37.437 7.088 -61.728 1.00 47.66 465 ALA A O 1
ATOM 3444 N N . PHE A 1 466 ? 39.366 8.068 -61.118 1.00 48.16 466 PHE A N 1
ATOM 3445 C CA . PHE A 1 466 ? 40.218 6.947 -61.483 1.00 48.16 466 PHE A CA 1
ATOM 3446 C C . PHE A 1 466 ? 40.362 6.016 -60.275 1.00 48.16 466 PHE A C 1
ATOM 3448 O O . PHE A 1 466 ? 40.723 6.501 -59.199 1.00 48.16 466 PHE A O 1
ATOM 3455 N N . PRO A 1 467 ? 40.108 4.702 -60.409 1.00 42.75 467 PRO A N 1
ATOM 3456 C CA . PRO A 1 467 ? 40.351 3.766 -59.319 1.00 42.75 467 PRO A CA 1
ATOM 3457 C C . PRO A 1 467 ? 41.833 3.810 -58.930 1.00 42.75 467 PRO A C 1
ATOM 3459 O O . PRO A 1 467 ? 42.704 3.661 -59.790 1.00 42.75 467 PRO A O 1
ATOM 3462 N N . SER A 1 468 ? 42.120 4.018 -57.642 1.00 42.50 468 SER A N 1
ATOM 3463 C CA . SER A 1 468 ? 43.487 4.066 -57.099 1.00 42.50 468 SER A CA 1
ATOM 3464 C C . SER A 1 468 ? 44.111 2.674 -57.050 1.00 42.50 468 SER A C 1
ATOM 3466 O O . SER A 1 468 ? 44.289 2.093 -55.984 1.00 42.50 468 SER A O 1
ATOM 3468 N N . ASN A 1 469 ? 44.403 2.113 -58.220 1.00 39.16 469 ASN A N 1
ATOM 3469 C CA . ASN A 1 469 ? 45.450 1.118 -58.415 1.00 39.16 469 ASN A CA 1
ATOM 3470 C C . ASN A 1 469 ? 45.668 0.909 -59.916 1.00 39.16 469 ASN A C 1
ATOM 3472 O O . ASN A 1 469 ? 45.067 0.016 -60.505 1.00 39.16 469 ASN A O 1
ATOM 3476 N N . VAL A 1 470 ? 46.506 1.726 -60.559 1.00 36.56 470 VAL A N 1
ATOM 3477 C CA . VAL A 1 470 ? 46.949 1.427 -61.930 1.00 36.56 470 VAL A CA 1
ATOM 3478 C C . VAL A 1 470 ? 48.401 1.859 -62.133 1.00 36.56 470 VAL A C 1
ATOM 3480 O O . VAL A 1 470 ? 48.707 2.881 -62.740 1.00 36.56 470 VAL A O 1
ATOM 3483 N N . GLY A 1 471 ? 49.327 1.033 -61.646 1.00 40.16 471 GLY A N 1
ATOM 3484 C CA . GLY A 1 471 ? 50.590 0.875 -62.356 1.00 40.16 471 GLY A CA 1
ATOM 3485 C C . GLY A 1 471 ? 50.305 0.148 -63.672 1.00 40.16 471 GLY A C 1
ATOM 3486 O O . GLY A 1 471 ? 49.837 -0.985 -63.633 1.00 40.16 471 GLY A O 1
ATOM 3487 N N . ALA A 1 472 ? 50.604 0.806 -64.798 1.00 42.97 472 ALA A N 1
ATOM 3488 C CA . ALA A 1 472 ? 50.454 0.336 -66.181 1.00 42.97 472 ALA A CA 1
ATOM 3489 C C . ALA A 1 472 ? 49.012 0.046 -66.636 1.00 42.97 472 ALA A C 1
ATOM 3491 O O . ALA A 1 472 ? 48.244 -0.619 -65.951 1.00 42.97 472 ALA A O 1
ATOM 3492 N N . LEU A 1 473 ? 48.673 0.546 -67.829 1.00 51.25 473 LEU A N 1
ATOM 3493 C CA . LEU A 1 473 ? 47.452 0.290 -68.587 1.00 51.25 473 LEU A CA 1
ATOM 3494 C C . LEU A 1 473 ? 46.737 -0.991 -68.147 1.00 51.25 473 LEU A C 1
ATOM 3496 O O . LEU A 1 473 ? 47.288 -2.075 -68.323 1.00 51.25 473 LEU A O 1
ATOM 3500 N N . ASN A 1 474 ? 45.558 -0.842 -67.536 1.00 56.12 474 ASN A N 1
ATOM 3501 C CA . ASN A 1 474 ? 44.823 -1.880 -66.813 1.00 56.12 474 ASN A CA 1
ATOM 3502 C C . ASN A 1 474 ? 44.935 -3.279 -67.453 1.00 56.12 474 ASN A C 1
ATOM 3504 O O . ASN A 1 474 ? 44.068 -3.684 -68.232 1.00 56.12 474 ASN A O 1
ATOM 3508 N N . ALA A 1 475 ? 45.943 -4.066 -67.059 1.00 58.09 475 ALA A N 1
ATOM 3509 C CA . ALA A 1 475 ? 46.066 -5.458 -67.485 1.00 58.09 475 ALA A CA 1
ATOM 3510 C C . ALA A 1 475 ? 44.802 -6.236 -67.088 1.00 58.09 475 ALA A C 1
ATOM 3512 O O . ALA A 1 475 ? 44.333 -7.079 -67.841 1.00 58.09 475 ALA A O 1
ATOM 3513 N N . GLY A 1 476 ? 44.171 -5.863 -65.968 1.00 58.41 476 GLY A N 1
ATOM 3514 C CA . GLY A 1 476 ? 42.884 -6.402 -65.533 1.00 58.41 476 GLY A CA 1
ATOM 3515 C C . GLY A 1 476 ? 41.662 -5.930 -66.339 1.00 58.41 476 GLY A C 1
ATOM 3516 O O . GLY A 1 476 ? 40.670 -6.652 -66.393 1.00 58.41 476 GLY A O 1
ATOM 3517 N N . LEU A 1 477 ? 41.677 -4.745 -66.965 1.00 58.62 477 LEU A N 1
ATOM 3518 C CA . LEU A 1 477 ? 40.603 -4.318 -67.885 1.00 58.62 477 LEU A CA 1
ATOM 3519 C C . LEU A 1 477 ? 40.789 -4.989 -69.242 1.00 58.62 477 LEU A C 1
ATOM 3521 O O . LEU A 1 477 ? 39.842 -5.550 -69.779 1.00 58.62 477 LEU A O 1
ATOM 3525 N N . ALA A 1 478 ? 42.023 -5.018 -69.743 1.00 63.59 478 ALA A N 1
ATOM 3526 C CA . ALA A 1 478 ? 42.385 -5.755 -70.943 1.00 63.59 478 ALA A CA 1
ATOM 3527 C C . ALA A 1 478 ? 42.039 -7.252 -70.797 1.00 63.59 478 ALA A C 1
ATOM 3529 O O . ALA A 1 478 ? 41.416 -7.825 -71.685 1.00 63.59 478 ALA A O 1
ATOM 3530 N N . GLN A 1 479 ? 42.339 -7.878 -69.651 1.00 68.81 479 GLN A N 1
ATOM 3531 C CA . GLN A 1 479 ? 41.965 -9.271 -69.369 1.00 68.81 479 GLN A CA 1
ATOM 3532 C C . GLN A 1 479 ? 40.448 -9.472 -69.322 1.00 68.81 479 GLN A C 1
ATOM 3534 O O . GLN A 1 479 ? 39.958 -10.494 -69.794 1.00 68.81 479 GLN A O 1
ATOM 3539 N N . ARG A 1 480 ? 39.689 -8.505 -68.793 1.00 63.16 480 ARG A N 1
ATOM 3540 C CA . ARG A 1 480 ? 38.220 -8.559 -68.787 1.00 63.16 480 ARG A CA 1
ATOM 3541 C C . ARG A 1 480 ? 37.628 -8.420 -70.188 1.00 63.16 480 ARG A C 1
ATOM 3543 O O . ARG A 1 480 ? 36.723 -9.172 -70.525 1.00 63.16 480 ARG A O 1
ATOM 3550 N N . LEU A 1 481 ? 38.161 -7.522 -71.016 1.00 65.38 481 LEU A N 1
ATOM 3551 C CA . LEU A 1 481 ? 37.744 -7.383 -72.415 1.00 65.38 481 LEU A CA 1
ATOM 3552 C C . LEU A 1 481 ? 38.087 -8.641 -73.226 1.00 65.38 481 LEU A C 1
ATOM 3554 O O . LEU A 1 481 ? 37.261 -9.105 -74.009 1.00 65.38 481 LEU A O 1
ATOM 3558 N N . LYS A 1 482 ? 39.242 -9.265 -72.958 1.00 72.12 482 LYS A N 1
ATOM 3559 C CA . LYS A 1 482 ? 39.582 -10.586 -73.502 1.00 72.12 482 LYS A CA 1
ATOM 3560 C C . LYS A 1 482 ? 38.603 -11.667 -73.052 1.00 72.12 482 LYS A C 1
ATOM 3562 O O . LYS A 1 482 ? 38.136 -12.441 -73.878 1.00 72.12 482 LYS A O 1
ATOM 3567 N N . ALA A 1 483 ? 38.272 -11.721 -71.762 1.00 68.31 483 ALA A N 1
ATOM 3568 C CA . ALA A 1 483 ? 37.296 -12.676 -71.234 1.00 68.31 483 ALA A CA 1
ATOM 3569 C C . ALA A 1 483 ? 35.892 -12.464 -71.830 1.00 68.31 483 ALA A C 1
ATOM 3571 O O . ALA A 1 483 ? 35.140 -13.421 -71.981 1.00 68.31 483 ALA A O 1
ATOM 3572 N N . ALA A 1 484 ? 35.562 -11.230 -72.222 1.00 61.50 484 ALA A N 1
ATOM 3573 C CA . ALA A 1 484 ? 34.349 -10.886 -72.959 1.00 61.50 484 ALA A CA 1
ATOM 3574 C C . ALA A 1 484 ? 34.427 -11.199 -74.471 1.00 61.50 484 ALA A C 1
ATOM 3576 O O . ALA A 1 484 ? 33.508 -10.854 -75.211 1.00 61.50 484 ALA A O 1
ATOM 3577 N N . GLY A 1 485 ? 35.505 -11.837 -74.939 1.00 64.81 485 GLY A N 1
ATOM 3578 C CA . GLY A 1 485 ? 35.680 -12.264 -76.328 1.00 64.81 485 GLY A CA 1
ATOM 3579 C C . GLY A 1 485 ? 36.069 -11.150 -77.303 1.00 64.81 485 GLY A C 1
ATOM 3580 O O . GLY A 1 485 ? 35.984 -11.357 -78.512 1.00 64.81 485 GLY A O 1
ATOM 3581 N N . GLN A 1 486 ? 36.481 -9.972 -76.818 1.00 69.81 486 GLN A N 1
ATOM 3582 C CA . GLN A 1 486 ? 36.896 -8.877 -77.697 1.00 69.81 486 GLN A CA 1
ATOM 3583 C C . GLN A 1 486 ? 38.321 -9.070 -78.228 1.00 69.81 486 GLN A C 1
ATOM 3585 O O . GLN A 1 486 ? 39.221 -9.497 -77.503 1.00 69.81 486 GLN A O 1
ATOM 3590 N N . SER A 1 487 ? 38.529 -8.703 -79.495 1.00 76.75 487 SER A N 1
ATOM 3591 C CA . SER A 1 487 ? 39.862 -8.612 -80.108 1.00 76.75 487 SER A CA 1
ATOM 3592 C C . SER A 1 487 ? 40.618 -7.364 -79.638 1.00 76.75 487 SER A C 1
ATOM 3594 O O . SER A 1 487 ? 40.010 -6.391 -79.187 1.00 76.75 487 SER A O 1
ATOM 3596 N N . ALA A 1 488 ? 41.945 -7.350 -79.794 1.00 77.00 488 ALA A N 1
ATOM 3597 C CA . ALA A 1 488 ? 42.776 -6.184 -79.481 1.00 77.00 488 ALA A CA 1
ATOM 3598 C C . ALA A 1 488 ? 42.300 -4.915 -80.201 1.00 77.00 488 ALA A C 1
ATOM 3600 O O . ALA A 1 488 ? 42.304 -3.845 -79.608 1.00 77.00 488 ALA A O 1
ATOM 3601 N N . GLN A 1 489 ? 41.833 -5.036 -81.442 1.00 78.81 489 GLN A N 1
ATOM 3602 C CA . GLN A 1 489 ? 41.357 -3.924 -82.264 1.00 78.81 489 GLN A CA 1
ATOM 3603 C C . GLN A 1 489 ? 40.061 -3.312 -81.722 1.00 78.81 489 GLN A C 1
ATOM 3605 O O . GLN A 1 489 ? 39.849 -2.111 -81.843 1.00 78.81 489 GLN A O 1
ATOM 3610 N N . GLN A 1 490 ? 39.205 -4.127 -81.101 1.00 70.56 490 GLN A N 1
ATOM 3611 C CA . GLN A 1 490 ? 37.956 -3.682 -80.473 1.00 70.56 490 GLN A CA 1
ATOM 3612 C C . GLN A 1 490 ? 38.185 -3.173 -79.048 1.00 70.56 490 GLN A C 1
ATOM 3614 O O . GLN A 1 490 ? 37.526 -2.234 -78.606 1.00 70.56 490 GLN A O 1
ATOM 3619 N N . ALA A 1 491 ? 39.146 -3.769 -78.341 1.00 68.19 491 ALA A N 1
ATOM 3620 C CA . ALA A 1 491 ? 39.509 -3.372 -76.992 1.00 68.19 491 ALA A CA 1
ATOM 3621 C C . ALA A 1 491 ? 40.363 -2.094 -76.972 1.00 68.19 491 ALA A C 1
ATOM 3623 O O . ALA A 1 491 ? 40.239 -1.299 -76.046 1.00 68.19 491 ALA A O 1
ATOM 3624 N N . ALA A 1 492 ? 41.215 -1.862 -77.975 1.00 69.94 492 ALA A N 1
ATOM 3625 C CA . ALA A 1 492 ? 42.160 -0.746 -78.000 1.00 69.94 492 ALA A CA 1
ATOM 3626 C C . ALA A 1 492 ? 41.506 0.649 -77.906 1.00 69.94 492 ALA A C 1
ATOM 3628 O O . ALA A 1 492 ? 41.985 1.429 -77.087 1.00 69.94 492 ALA A O 1
ATOM 3629 N N . PRO A 1 493 ? 40.403 0.978 -78.613 1.00 64.69 493 PRO A N 1
ATOM 3630 C CA . PRO A 1 493 ? 39.695 2.249 -78.431 1.00 64.69 493 PRO A CA 1
ATOM 3631 C C . PRO A 1 493 ? 39.124 2.414 -77.018 1.00 64.69 493 PRO A C 1
ATOM 3633 O O . PRO A 1 493 ? 39.161 3.503 -76.451 1.00 64.69 493 PRO A O 1
ATOM 3636 N N . VAL A 1 494 ? 38.626 1.324 -76.425 1.00 59.25 494 VAL A N 1
ATOM 3637 C CA . VAL A 1 494 ? 38.060 1.317 -75.067 1.00 59.25 494 VAL A CA 1
ATOM 3638 C C . VAL A 1 494 ? 39.163 1.505 -74.024 1.00 59.25 494 VAL A C 1
ATOM 3640 O O . VAL A 1 494 ? 39.005 2.273 -73.079 1.00 59.25 494 VAL A O 1
ATOM 3643 N N . LEU A 1 495 ? 40.305 0.841 -74.215 1.00 63.88 495 LEU A N 1
ATOM 3644 C CA . LEU A 1 495 ? 41.479 0.956 -73.353 1.00 63.88 495 LEU A CA 1
ATOM 3645 C C . LEU A 1 495 ? 42.141 2.337 -73.474 1.00 63.88 495 LEU A C 1
ATOM 3647 O O . LEU A 1 495 ? 42.528 2.910 -72.460 1.00 63.88 495 LEU A O 1
ATOM 3651 N N . ALA A 1 496 ? 42.218 2.889 -74.686 1.00 61.88 496 ALA A N 1
ATOM 3652 C CA . ALA A 1 496 ? 42.727 4.233 -74.950 1.00 61.88 496 ALA A CA 1
ATOM 3653 C C . ALA A 1 496 ? 41.803 5.326 -74.400 1.00 61.88 496 ALA A C 1
ATOM 3655 O O . ALA A 1 496 ? 42.269 6.299 -73.817 1.00 61.88 496 ALA A O 1
ATOM 3656 N N . GLY A 1 497 ? 40.485 5.144 -74.518 1.00 53.28 497 GLY A N 1
ATOM 3657 C CA . GLY A 1 497 ? 39.499 6.034 -73.905 1.00 53.28 497 GLY A CA 1
ATOM 3658 C C . GLY A 1 497 ? 39.524 5.991 -72.375 1.00 53.28 497 GLY A C 1
ATOM 3659 O O . GLY A 1 497 ? 39.220 6.993 -71.731 1.00 53.28 497 GLY A O 1
ATOM 3660 N N . HIS A 1 498 ? 39.915 4.855 -71.787 1.00 52.81 498 HIS A N 1
ATOM 3661 C CA . HIS A 1 498 ? 40.044 4.699 -70.339 1.00 52.81 498 HIS A CA 1
ATOM 3662 C C . HIS A 1 498 ? 41.295 5.395 -69.771 1.00 52.81 498 HIS A C 1
ATOM 3664 O O . HIS A 1 498 ? 41.261 5.855 -68.631 1.00 52.81 498 HIS A O 1
ATOM 3670 N N . ASP A 1 499 ? 42.394 5.482 -70.527 1.00 54.56 499 ASP A N 1
ATOM 3671 C CA . ASP A 1 499 ? 43.590 6.242 -70.132 1.00 54.56 499 ASP A CA 1
ATOM 3672 C C . ASP A 1 499 ? 44.216 6.997 -71.327 1.00 54.56 499 ASP A C 1
ATOM 3674 O O . ASP A 1 499 ? 45.218 6.553 -71.904 1.00 54.56 499 ASP A O 1
ATOM 3678 N N . PRO A 1 500 ? 43.655 8.169 -71.692 1.00 53.06 500 PRO A N 1
ATOM 3679 C CA . PRO A 1 500 ? 44.123 8.957 -72.833 1.00 53.06 500 PRO A CA 1
ATOM 3680 C C . PRO A 1 500 ? 45.547 9.502 -72.649 1.00 53.06 500 PRO A C 1
ATOM 3682 O O . PRO A 1 500 ? 46.250 9.774 -73.628 1.00 53.06 500 PRO A O 1
ATOM 3685 N N . GLN A 1 501 ? 45.987 9.684 -71.395 1.00 49.84 501 GLN A N 1
ATOM 3686 C CA . GLN A 1 501 ? 47.300 10.248 -71.086 1.00 49.84 501 GLN A CA 1
ATOM 3687 C C . GLN A 1 501 ? 48.423 9.228 -71.275 1.00 49.84 501 GLN A C 1
ATOM 3689 O O . GLN A 1 501 ? 49.466 9.608 -71.815 1.00 49.84 501 GLN A O 1
ATOM 3694 N N . GLN A 1 502 ? 48.215 7.948 -70.935 1.00 52.22 502 GLN A N 1
ATOM 3695 C CA . GLN A 1 502 ? 49.183 6.891 -71.258 1.00 52.22 502 GLN A CA 1
ATOM 3696 C C . GLN A 1 502 ? 49.293 6.635 -72.761 1.00 52.22 502 GLN A C 1
ATOM 3698 O O . GLN A 1 502 ? 50.408 6.475 -73.258 1.00 52.22 502 GLN A O 1
ATOM 3703 N N . THR A 1 503 ? 48.189 6.663 -73.513 1.00 53.19 503 THR A N 1
ATOM 3704 C CA . THR A 1 503 ? 48.249 6.496 -74.976 1.00 53.19 503 THR A CA 1
ATOM 3705 C C . THR A 1 503 ? 48.991 7.628 -75.687 1.00 53.19 503 THR A C 1
ATOM 3707 O O . THR A 1 503 ? 49.620 7.376 -76.715 1.00 53.19 503 THR A O 1
ATOM 3710 N N . ALA A 1 504 ? 48.980 8.842 -75.120 1.00 50.94 504 ALA A N 1
ATOM 3711 C CA . ALA A 1 504 ? 49.645 10.021 -75.680 1.00 50.94 504 ALA A CA 1
ATOM 3712 C C . ALA A 1 504 ? 51.111 10.204 -75.229 1.00 50.94 504 ALA A C 1
ATOM 3714 O O . ALA A 1 504 ? 51.907 10.756 -75.988 1.00 50.94 504 ALA A O 1
ATOM 3715 N N . HIS A 1 505 ? 51.478 9.763 -74.015 1.00 51.94 505 HIS A N 1
ATOM 3716 C CA . HIS A 1 505 ? 52.814 9.986 -73.428 1.00 51.94 505 HIS A CA 1
ATOM 3717 C C . HIS A 1 505 ? 53.660 8.707 -73.269 1.00 51.94 505 HIS A C 1
ATOM 3719 O O . HIS A 1 505 ? 54.861 8.805 -73.027 1.00 51.94 505 HIS A O 1
ATOM 3725 N N . SER A 1 506 ? 53.072 7.509 -73.397 1.00 64.19 506 SER A N 1
ATOM 3726 C CA . SER A 1 506 ? 53.768 6.217 -73.267 1.00 64.19 506 SER A CA 1
ATOM 3727 C C . SER A 1 506 ? 53.150 5.140 -74.174 1.00 64.19 506 SER A C 1
ATOM 3729 O O . SER A 1 506 ? 52.707 4.078 -73.728 1.00 64.19 506 SER A O 1
ATOM 3731 N N . THR A 1 507 ? 53.133 5.403 -75.485 1.00 66.88 507 THR A N 1
ATOM 3732 C CA . THR A 1 507 ? 52.627 4.468 -76.509 1.00 66.88 507 THR A CA 1
ATOM 3733 C C . THR A 1 507 ? 53.300 3.086 -76.429 1.00 66.88 507 THR A C 1
ATOM 3735 O O . THR A 1 507 ? 52.650 2.073 -76.679 1.00 66.88 507 THR A O 1
ATOM 3738 N N . ASP A 1 508 ? 54.561 3.010 -75.988 1.00 67.81 508 ASP A N 1
ATOM 3739 C CA . ASP A 1 508 ? 55.299 1.751 -75.795 1.00 67.81 508 ASP A CA 1
ATOM 3740 C C . ASP A 1 508 ? 54.710 0.866 -74.683 1.00 67.81 508 ASP A C 1
ATOM 3742 O O . ASP A 1 508 ? 54.652 -0.360 -74.811 1.00 67.81 508 ASP A O 1
ATOM 3746 N N . ALA A 1 509 ? 54.240 1.472 -73.588 1.00 66.12 509 ALA A N 1
ATOM 3747 C CA . ALA A 1 509 ? 53.594 0.744 -72.500 1.00 66.12 509 ALA A CA 1
ATOM 3748 C C . ALA A 1 509 ? 52.211 0.230 -72.927 1.00 66.12 509 ALA A C 1
ATOM 3750 O O . ALA A 1 509 ? 51.868 -0.920 -72.650 1.00 66.12 509 ALA A O 1
ATOM 3751 N N . PHE A 1 510 ? 51.459 1.045 -73.676 1.00 71.38 510 PHE A N 1
ATOM 3752 C CA . PHE A 1 510 ? 50.183 0.649 -74.282 1.00 71.38 510 PHE A CA 1
ATOM 3753 C C . PHE A 1 510 ? 50.351 -0.554 -75.222 1.00 71.38 510 PHE A C 1
ATOM 3755 O O . PHE A 1 510 ? 49.626 -1.547 -75.115 1.00 71.38 510 PHE A O 1
ATOM 3762 N N . LEU A 1 511 ? 51.372 -0.504 -76.081 1.00 73.38 511 LEU A N 1
ATOM 3763 C CA . LEU A 1 511 ? 51.727 -1.573 -77.010 1.00 73.38 511 LEU A CA 1
ATOM 3764 C C . LEU A 1 511 ? 52.087 -2.879 -76.289 1.00 73.38 511 LEU A C 1
ATOM 3766 O O . LEU A 1 511 ? 51.640 -3.963 -76.677 1.00 73.38 511 LEU A O 1
ATOM 3770 N N . LYS A 1 512 ? 52.872 -2.785 -75.211 1.00 75.81 512 LYS A N 1
ATOM 3771 C CA . LYS A 1 512 ? 53.263 -3.939 -74.395 1.00 75.81 512 LYS A CA 1
ATOM 3772 C C . LYS A 1 512 ? 52.050 -4.604 -73.743 1.00 75.81 512 LYS A C 1
ATOM 3774 O O . LYS A 1 512 ? 51.955 -5.827 -73.761 1.00 75.81 512 LYS A O 1
ATOM 3779 N N . THR A 1 513 ? 51.097 -3.830 -73.230 1.00 71.88 513 THR A N 1
ATOM 3780 C CA . THR A 1 513 ? 49.874 -4.386 -72.636 1.00 71.88 513 THR A CA 1
ATOM 3781 C C . THR A 1 513 ? 48.986 -5.063 -73.680 1.00 71.88 513 THR A C 1
ATOM 3783 O O . THR A 1 513 ? 48.520 -6.179 -73.445 1.00 71.88 513 THR A O 1
ATOM 3786 N N . LEU A 1 514 ? 48.781 -4.443 -74.849 1.00 74.69 514 LEU A N 1
ATOM 3787 C CA . LEU A 1 514 ? 47.982 -5.045 -75.923 1.00 74.69 514 LEU A CA 1
ATOM 3788 C C . LEU A 1 514 ? 48.581 -6.375 -76.394 1.00 74.69 514 LEU A C 1
ATOM 3790 O O . LEU A 1 514 ? 47.867 -7.372 -76.477 1.00 74.69 514 LEU A O 1
ATOM 3794 N N . THR A 1 515 ? 49.896 -6.410 -76.624 1.00 78.12 515 THR A N 1
ATOM 3795 C CA . THR A 1 515 ? 50.594 -7.616 -77.098 1.00 78.12 515 THR A CA 1
ATOM 3796 C C . THR A 1 515 ? 50.690 -8.723 -76.048 1.00 78.12 515 THR A C 1
ATOM 3798 O O . THR A 1 515 ? 50.657 -9.901 -76.397 1.00 78.12 515 THR A O 1
ATOM 3801 N N . GLN A 1 516 ? 50.772 -8.379 -74.759 1.00 79.25 516 GLN A N 1
ATOM 3802 C CA . GLN A 1 516 ? 50.788 -9.364 -73.674 1.00 79.25 516 GLN A CA 1
ATOM 3803 C C . GLN A 1 516 ? 49.413 -9.975 -73.403 1.00 79.25 516 GLN A C 1
ATOM 3805 O O . GLN A 1 516 ? 49.317 -11.170 -73.125 1.00 79.25 516 GLN A O 1
ATOM 3810 N N . VAL A 1 517 ? 48.349 -9.172 -73.452 1.00 77.62 517 VAL A N 1
ATOM 3811 C CA . VAL A 1 517 ? 47.008 -9.645 -73.092 1.00 77.62 517 VAL A CA 1
ATOM 3812 C C . VAL A 1 517 ? 46.311 -10.304 -74.282 1.00 77.62 517 VAL A C 1
ATOM 3814 O O . VAL A 1 517 ? 45.702 -11.364 -74.109 1.00 77.62 517 VAL A O 1
ATOM 3817 N N . PHE A 1 518 ? 46.467 -9.761 -75.492 1.00 79.25 518 PHE A N 1
ATOM 3818 C CA . PHE A 1 518 ? 45.793 -10.223 -76.711 1.00 79.25 518 PHE A CA 1
ATOM 3819 C C . PHE A 1 518 ? 46.753 -10.794 -77.776 1.00 79.25 518 PHE A C 1
ATOM 3821 O O . PHE A 1 518 ? 46.665 -10.402 -78.940 1.00 79.25 518 PHE A O 1
ATOM 3828 N N . PRO A 1 519 ? 47.636 -11.756 -77.441 1.00 77.19 519 PRO A N 1
ATOM 3829 C CA . PRO A 1 519 ? 48.665 -12.236 -78.368 1.00 77.19 519 PRO A CA 1
ATOM 3830 C C . PRO A 1 519 ? 48.085 -12.837 -79.660 1.00 77.19 519 PRO A C 1
ATOM 3832 O O . PRO A 1 519 ? 48.701 -12.740 -80.717 1.00 77.19 519 PRO A O 1
ATOM 3835 N N . GLU A 1 520 ? 46.883 -13.412 -79.588 1.00 73.81 520 GLU A N 1
ATOM 3836 C CA . GLU A 1 520 ? 46.176 -14.045 -80.711 1.00 73.81 520 GLU A CA 1
ATOM 3837 C C . GLU A 1 520 ? 45.717 -13.033 -81.772 1.00 73.81 520 GLU A C 1
ATOM 3839 O O . GLU A 1 520 ? 45.684 -13.348 -82.958 1.00 73.81 520 GLU A O 1
ATOM 3844 N N . THR A 1 521 ? 45.413 -11.795 -81.370 1.00 76.31 521 THR A N 1
ATOM 3845 C CA . THR A 1 521 ? 44.923 -10.736 -82.268 1.00 76.31 521 THR A CA 1
ATOM 3846 C C . THR A 1 521 ? 45.941 -9.608 -82.461 1.00 76.31 521 THR A C 1
ATOM 3848 O O . THR A 1 521 ? 45.609 -8.568 -83.020 1.00 76.31 521 THR A O 1
ATOM 3851 N N . THR A 1 522 ? 47.174 -9.789 -81.981 1.00 76.25 522 THR A N 1
ATOM 3852 C CA . THR A 1 522 ? 48.325 -8.885 -82.178 1.00 76.25 522 THR A CA 1
ATOM 3853 C C . THR A 1 522 ? 49.556 -9.644 -82.684 1.00 76.25 522 THR A C 1
ATOM 3855 O O . THR A 1 522 ? 50.692 -9.227 -82.460 1.00 76.25 522 THR A O 1
ATOM 3858 N N . SER A 1 523 ? 49.338 -10.803 -83.304 1.00 73.75 523 SER A N 1
ATOM 3859 C CA . SER A 1 523 ? 50.394 -11.705 -83.774 1.00 73.75 523 SER A CA 1
ATOM 3860 C C . SER A 1 523 ? 51.191 -11.113 -84.944 1.00 73.75 523 SER A C 1
ATOM 3862 O O . SER A 1 523 ? 52.408 -11.292 -85.017 1.00 73.75 523 SER A O 1
ATOM 3864 N N . ALA A 1 524 ? 50.523 -10.353 -85.817 1.00 75.81 524 ALA A N 1
ATOM 3865 C CA . ALA A 1 524 ? 51.127 -9.681 -86.961 1.00 75.81 524 ALA A CA 1
ATOM 3866 C C . ALA A 1 524 ? 51.315 -8.168 -86.711 1.00 75.81 524 ALA A C 1
ATOM 3868 O O . ALA A 1 524 ? 50.437 -7.531 -86.118 1.00 75.81 524 ALA A O 1
ATOM 3869 N N . PRO A 1 525 ? 52.395 -7.541 -87.224 1.00 76.31 525 PRO A N 1
ATOM 3870 C CA . PRO A 1 525 ? 52.604 -6.095 -87.101 1.00 76.31 525 PRO A CA 1
ATOM 3871 C C . PRO A 1 525 ? 51.448 -5.249 -87.660 1.00 76.31 525 PRO A C 1
ATOM 3873 O O . PRO A 1 525 ? 51.131 -4.200 -87.106 1.00 76.31 525 PRO A O 1
ATOM 3876 N N . SER A 1 526 ? 50.768 -5.721 -88.709 1.00 73.06 526 SER A N 1
ATOM 3877 C CA . SER A 1 526 ? 49.593 -5.060 -89.291 1.00 73.06 526 SER A CA 1
ATOM 3878 C C . SER A 1 526 ? 48.383 -5.041 -88.349 1.00 73.06 526 SER A C 1
ATOM 3880 O O . SER A 1 526 ? 47.684 -4.034 -88.258 1.00 73.06 526 SER A O 1
ATOM 3882 N N . GLN A 1 527 ? 48.164 -6.111 -87.579 1.00 76.94 527 GLN A N 1
ATOM 3883 C CA . GLN A 1 527 ? 47.103 -6.187 -86.566 1.00 76.94 527 GLN A CA 1
ATOM 3884 C C . GLN A 1 527 ? 47.362 -5.225 -85.398 1.00 76.94 527 GLN A C 1
ATOM 3886 O O . GLN A 1 527 ? 46.435 -4.620 -84.850 1.00 76.94 527 GLN A O 1
ATOM 3891 N N . VAL A 1 528 ? 48.633 -5.067 -85.032 1.00 80.00 528 VAL A N 1
ATOM 3892 C CA . VAL A 1 528 ? 49.081 -4.116 -84.014 1.00 80.00 528 VAL A CA 1
ATOM 3893 C C . VAL A 1 528 ? 48.890 -2.680 -84.495 1.00 80.00 528 VAL A C 1
ATOM 3895 O O . VAL A 1 528 ? 48.285 -1.877 -83.787 1.00 80.00 528 VAL A O 1
ATOM 3898 N N . ALA A 1 529 ? 49.327 -2.376 -85.719 1.00 77.94 529 ALA A N 1
ATOM 3899 C CA . ALA A 1 529 ? 49.121 -1.077 -86.352 1.00 77.94 529 ALA A CA 1
ATOM 3900 C C . ALA A 1 529 ? 47.634 -0.707 -86.425 1.00 77.94 529 ALA A C 1
ATOM 3902 O O . ALA A 1 529 ? 47.254 0.409 -86.075 1.00 77.94 529 ALA A O 1
ATOM 3903 N N . TRP A 1 530 ? 46.784 -1.665 -86.801 1.00 80.94 530 TRP A N 1
ATOM 3904 C CA . TRP A 1 530 ? 45.335 -1.488 -86.818 1.00 80.94 530 TRP A CA 1
ATOM 3905 C C . TRP A 1 530 ? 44.776 -1.194 -85.420 1.00 80.94 530 TRP A C 1
ATOM 3907 O O . TRP A 1 530 ? 43.987 -0.266 -85.265 1.00 80.94 530 TRP A O 1
ATOM 3917 N N . SER A 1 531 ? 45.235 -1.902 -84.385 1.00 78.81 531 SER A N 1
ATOM 3918 C CA . SER A 1 531 ? 44.794 -1.653 -83.003 1.00 78.81 531 SER A CA 1
ATOM 3919 C C . SER A 1 531 ? 45.169 -0.247 -82.516 1.00 78.81 531 SER A C 1
ATOM 3921 O O . SER A 1 531 ? 44.363 0.414 -81.867 1.00 78.81 531 SER A O 1
ATOM 3923 N N . LEU A 1 532 ? 46.369 0.241 -82.856 1.00 80.12 532 LEU A N 1
ATOM 3924 C CA . LEU A 1 532 ? 46.800 1.603 -82.515 1.00 80.12 532 LEU A CA 1
ATOM 3925 C C . LEU A 1 532 ? 46.025 2.673 -83.294 1.00 80.12 532 LEU A C 1
ATOM 3927 O O . LEU A 1 532 ? 45.661 3.701 -82.723 1.00 80.12 532 LEU A O 1
ATOM 3931 N N . SER A 1 533 ? 45.737 2.418 -84.571 1.00 79.56 533 SER A N 1
ATOM 3932 C CA . SER A 1 533 ? 44.923 3.313 -85.398 1.00 79.56 533 SER A CA 1
ATOM 3933 C C . SER A 1 533 ? 43.490 3.407 -84.869 1.00 79.56 533 SER A C 1
ATOM 3935 O O . SER A 1 533 ? 42.977 4.506 -84.674 1.00 79.56 533 SER A O 1
ATOM 3937 N N . ALA A 1 534 ? 42.883 2.274 -84.498 1.00 74.12 534 ALA A N 1
ATOM 3938 C CA . ALA A 1 534 ? 41.564 2.235 -83.864 1.00 74.12 534 ALA A CA 1
ATOM 3939 C C . ALA A 1 534 ? 41.533 3.004 -82.525 1.00 74.12 534 ALA A C 1
ATOM 3941 O O . ALA A 1 534 ? 40.527 3.618 -82.177 1.00 74.12 534 ALA A O 1
ATOM 3942 N N . ALA A 1 535 ? 42.651 3.026 -81.794 1.00 73.44 535 ALA A N 1
ATOM 3943 C CA . ALA A 1 535 ? 42.841 3.821 -80.582 1.00 73.44 535 ALA A CA 1
ATOM 3944 C C . ALA A 1 535 ? 43.125 5.321 -80.831 1.00 73.44 535 ALA A C 1
ATOM 3946 O O . ALA A 1 535 ? 43.412 6.045 -79.879 1.00 73.44 535 ALA A O 1
ATOM 3947 N N . ASN A 1 536 ? 43.050 5.803 -82.078 1.00 74.88 536 ASN A N 1
ATOM 3948 C CA . ASN A 1 536 ? 43.368 7.177 -82.490 1.00 74.88 536 ASN A CA 1
ATOM 3949 C C . ASN A 1 536 ? 44.808 7.626 -82.167 1.00 74.88 536 ASN A C 1
ATOM 3951 O O . ASN A 1 536 ? 45.070 8.817 -81.985 1.00 74.88 536 ASN A O 1
ATOM 3955 N N . VAL A 1 537 ? 45.769 6.696 -82.116 1.00 77.06 537 VAL A N 1
ATOM 3956 C CA . VAL A 1 537 ? 47.180 7.047 -81.900 1.00 77.06 537 VAL A CA 1
ATOM 3957 C C . VAL A 1 537 ? 47.744 7.715 -83.165 1.00 77.06 537 VAL A C 1
ATOM 3959 O O . VAL A 1 537 ? 47.613 7.141 -84.251 1.00 77.06 537 VAL A O 1
ATOM 3962 N N . PRO A 1 538 ? 48.404 8.889 -83.071 1.00 77.50 538 PRO A N 1
ATOM 3963 C CA . PRO A 1 538 ? 48.979 9.571 -84.229 1.00 77.50 538 PRO A CA 1
ATOM 3964 C C . PRO A 1 538 ? 50.002 8.707 -84.993 1.00 77.50 538 PRO A C 1
ATOM 3966 O O . PRO A 1 538 ? 50.814 8.031 -84.351 1.00 77.50 538 PRO A O 1
ATOM 3969 N N . PRO A 1 539 ? 50.067 8.791 -86.341 1.00 75.25 539 PRO A N 1
ATOM 3970 C CA . PRO A 1 539 ? 50.933 7.935 -87.159 1.00 75.25 539 PRO A CA 1
ATOM 3971 C C . PRO A 1 539 ? 52.406 7.957 -86.736 1.00 75.25 539 PRO A C 1
ATOM 3973 O O . PRO A 1 539 ? 53.040 6.910 -86.690 1.00 75.25 539 PRO A O 1
ATOM 3976 N N . ALA A 1 540 ? 52.937 9.132 -86.376 1.00 74.25 540 ALA A N 1
ATOM 3977 C CA . ALA A 1 540 ? 54.333 9.298 -85.961 1.00 74.25 540 ALA A CA 1
ATOM 3978 C C . ALA A 1 540 ? 54.657 8.581 -84.635 1.00 74.25 540 ALA A C 1
ATOM 3980 O O . ALA A 1 540 ? 55.743 8.019 -84.479 1.00 74.25 540 ALA A O 1
ATOM 3981 N N . GLN A 1 541 ? 53.710 8.571 -83.691 1.00 76.12 541 GLN A N 1
ATOM 3982 C CA . GLN A 1 541 ? 53.862 7.891 -82.401 1.00 76.12 541 GLN A CA 1
ATOM 3983 C C . GLN A 1 541 ? 53.705 6.378 -82.569 1.00 76.12 541 GLN A C 1
ATOM 3985 O O . GLN A 1 541 ? 54.529 5.614 -82.071 1.00 76.12 541 GLN A O 1
ATOM 3990 N N . ALA A 1 542 ? 52.713 5.949 -83.354 1.00 76.00 542 ALA A N 1
ATOM 3991 C CA . ALA A 1 542 ? 52.510 4.544 -83.687 1.00 76.00 542 ALA A CA 1
ATOM 3992 C C . ALA A 1 542 ? 53.713 3.956 -84.440 1.00 76.00 542 ALA A C 1
ATOM 3994 O O . ALA A 1 542 ? 54.187 2.876 -84.090 1.00 76.00 542 ALA A O 1
ATOM 3995 N N . SER A 1 543 ? 54.271 4.680 -85.418 1.00 73.19 543 SER A N 1
ATOM 3996 C CA . SER A 1 543 ? 55.456 4.225 -86.148 1.00 73.19 543 SER A CA 1
ATOM 3997 C C . SER A 1 543 ? 56.691 4.128 -85.253 1.00 73.19 543 SER A C 1
ATOM 3999 O O . SER A 1 543 ? 57.462 3.181 -85.382 1.00 73.19 543 SER A O 1
ATOM 4001 N N . SER A 1 544 ? 56.868 5.076 -84.326 1.00 75.62 544 SER A N 1
ATOM 4002 C CA . SER A 1 544 ? 57.982 5.049 -83.373 1.00 75.62 544 SER A CA 1
ATOM 4003 C C . SER A 1 544 ? 57.871 3.860 -82.416 1.00 75.62 544 SER A C 1
ATOM 4005 O O . SER A 1 544 ? 58.851 3.145 -82.221 1.00 75.62 544 SER A O 1
ATOM 4007 N N . ALA A 1 545 ? 56.679 3.612 -81.865 1.00 73.81 545 ALA A N 1
ATOM 4008 C CA . ALA A 1 545 ? 56.451 2.540 -80.900 1.00 73.81 545 ALA A CA 1
ATOM 4009 C C . ALA A 1 545 ? 56.562 1.145 -81.535 1.00 73.81 545 ALA A C 1
ATOM 4011 O O . ALA A 1 545 ? 57.237 0.259 -81.009 1.00 73.81 545 ALA A O 1
ATOM 4012 N N . ILE A 1 546 ? 55.955 0.944 -82.711 1.00 75.19 546 ILE A N 1
ATOM 4013 C CA . ILE A 1 546 ? 56.054 -0.332 -83.438 1.00 75.19 546 ILE A CA 1
ATOM 4014 C C . ILE A 1 546 ? 57.493 -0.544 -83.929 1.00 75.19 546 ILE A C 1
ATOM 4016 O O . ILE A 1 546 ? 58.016 -1.652 -83.814 1.00 75.19 546 ILE A O 1
ATOM 4020 N N . GLY A 1 547 ? 58.159 0.509 -84.415 1.00 71.31 547 GLY A N 1
ATOM 4021 C CA . GLY A 1 547 ? 59.561 0.454 -84.828 1.00 71.31 547 GLY A CA 1
ATOM 4022 C C . GLY A 1 547 ? 60.493 0.049 -83.685 1.00 71.31 547 GLY A C 1
ATOM 4023 O O . GLY A 1 547 ? 61.325 -0.833 -83.867 1.00 71.31 547 GLY A O 1
ATOM 4024 N N . ALA A 1 548 ? 60.309 0.614 -82.488 1.00 73.06 548 ALA A N 1
ATOM 4025 C CA . ALA A 1 548 ? 61.075 0.240 -81.300 1.00 73.06 548 ALA A CA 1
ATOM 4026 C C . ALA A 1 548 ? 60.785 -1.199 -80.833 1.00 73.06 548 ALA A C 1
ATOM 4028 O O . ALA A 1 548 ? 61.700 -1.923 -80.445 1.00 73.06 548 ALA A O 1
ATOM 4029 N N . PHE A 1 549 ? 59.527 -1.644 -80.898 1.00 74.88 549 PHE A N 1
ATOM 4030 C CA . PHE A 1 549 ? 59.123 -2.976 -80.435 1.00 74.88 549 PHE A CA 1
ATOM 4031 C C . PHE A 1 549 ? 59.543 -4.115 -81.382 1.00 74.88 549 PHE A C 1
ATOM 4033 O O . PHE A 1 549 ? 59.794 -5.238 -80.935 1.00 74.88 549 PHE A O 1
ATOM 4040 N N . TYR A 1 550 ? 59.639 -3.838 -82.686 1.00 73.38 550 TYR A N 1
ATOM 4041 C CA . TYR A 1 550 ? 59.987 -4.817 -83.725 1.00 73.38 550 TYR A CA 1
ATOM 4042 C C . TYR A 1 550 ? 61.350 -4.561 -84.396 1.00 73.38 550 TYR A C 1
ATOM 4044 O O . TYR A 1 550 ? 61.617 -5.159 -85.438 1.00 73.38 550 TYR A O 1
ATOM 4052 N N . LEU A 1 551 ? 62.217 -3.735 -83.795 1.00 63.66 551 LEU A N 1
ATOM 4053 C CA . LEU A 1 551 ? 63.482 -3.239 -84.369 1.00 63.66 551 LEU A CA 1
ATOM 4054 C C . LEU A 1 551 ? 64.398 -4.339 -84.963 1.00 63.66 551 LEU A C 1
ATOM 4056 O O . LEU A 1 551 ? 65.060 -4.092 -85.965 1.00 63.66 551 LEU A O 1
ATOM 4060 N N . ASP A 1 552 ? 64.365 -5.559 -84.408 1.00 65.12 552 ASP A N 1
ATOM 4061 C CA . ASP A 1 552 ? 65.170 -6.718 -84.849 1.00 65.12 552 ASP A CA 1
ATOM 4062 C C . ASP A 1 552 ? 64.349 -7.849 -85.510 1.00 65.12 552 ASP A C 1
ATOM 4064 O O . ASP A 1 552 ? 64.864 -8.937 -85.770 1.00 65.12 552 ASP A O 1
ATOM 4068 N N . LYS A 1 553 ? 63.046 -7.639 -85.741 1.00 69.12 553 LYS A N 1
ATOM 4069 C CA . LYS A 1 553 ? 62.099 -8.703 -86.136 1.00 69.12 553 LYS A CA 1
ATOM 4070 C C . LYS A 1 553 ? 61.538 -8.565 -87.551 1.00 69.12 553 LYS A C 1
ATOM 4072 O O . LYS A 1 553 ? 61.031 -9.550 -88.079 1.00 69.12 553 LYS A O 1
ATOM 4077 N N . ILE A 1 554 ? 61.604 -7.379 -88.156 1.00 74.19 554 ILE A N 1
ATOM 4078 C CA . ILE A 1 554 ? 61.064 -7.092 -89.496 1.00 74.19 554 ILE A CA 1
ATOM 4079 C C . ILE A 1 554 ? 61.979 -6.130 -90.258 1.00 74.19 554 ILE A C 1
ATOM 4081 O O . ILE A 1 554 ? 62.637 -5.283 -89.657 1.00 74.19 554 ILE A O 1
ATOM 4085 N N . THR A 1 555 ? 62.023 -6.235 -91.589 1.00 75.00 555 THR A N 1
ATOM 4086 C CA . THR A 1 555 ? 62.780 -5.277 -92.409 1.00 75.00 555 THR A CA 1
ATOM 4087 C C . THR A 1 555 ? 62.023 -3.952 -92.538 1.00 75.00 555 THR A C 1
ATOM 4089 O O . THR A 1 555 ? 60.795 -3.920 -92.469 1.00 75.00 555 THR A O 1
ATOM 4092 N N . MET A 1 556 ? 62.731 -2.842 -92.788 1.00 66.94 556 MET A N 1
ATOM 4093 C CA . MET A 1 556 ? 62.103 -1.524 -92.994 1.00 66.94 556 MET A CA 1
ATOM 4094 C C . MET A 1 556 ? 61.093 -1.529 -94.157 1.00 66.94 556 MET A C 1
ATOM 4096 O O . MET A 1 556 ? 60.067 -0.853 -94.095 1.00 66.94 556 MET A O 1
ATOM 4100 N N . SER A 1 557 ? 61.348 -2.319 -95.208 1.00 66.88 557 SER A N 1
ATOM 4101 C CA . SER A 1 557 ? 60.410 -2.440 -96.329 1.00 66.88 557 SER A CA 1
ATOM 4102 C C . SER A 1 557 ? 59.133 -3.181 -95.936 1.00 66.88 557 SER A C 1
ATOM 4104 O O . SER A 1 557 ? 58.073 -2.855 -96.462 1.00 66.88 557 SER A O 1
ATOM 4106 N N . ASP A 1 558 ? 59.214 -4.153 -95.027 1.00 68.50 558 ASP A N 1
ATOM 4107 C CA . ASP A 1 558 ? 58.044 -4.889 -94.542 1.00 68.50 558 ASP A CA 1
ATOM 4108 C C . ASP A 1 558 ? 57.270 -4.064 -93.509 1.00 68.50 558 ASP A C 1
ATOM 4110 O O . ASP A 1 558 ? 56.047 -3.996 -93.562 1.00 68.50 558 ASP A O 1
ATOM 4114 N N . PHE A 1 559 ? 57.972 -3.324 -92.646 1.00 71.06 559 PHE A N 1
ATOM 4115 C CA . PHE A 1 559 ? 57.368 -2.380 -91.706 1.00 71.06 559 PHE A CA 1
ATOM 4116 C C . PHE A 1 559 ? 56.487 -1.335 -92.407 1.00 71.06 559 PHE A C 1
ATOM 4118 O O . PHE A 1 559 ? 55.334 -1.136 -92.025 1.00 71.06 559 PHE A O 1
ATOM 4125 N N . LEU A 1 560 ? 56.998 -0.705 -93.471 1.00 67.69 560 LEU A N 1
ATOM 4126 C CA . LEU A 1 560 ? 56.230 0.277 -94.241 1.00 67.69 560 LEU A CA 1
ATOM 4127 C C . LEU A 1 560 ? 55.030 -0.353 -94.962 1.00 67.69 560 LEU A C 1
ATOM 4129 O O . LEU A 1 560 ? 53.983 0.285 -95.063 1.00 67.69 560 LEU A O 1
ATOM 4133 N N . ARG A 1 561 ? 55.144 -1.613 -95.406 1.00 67.81 561 ARG A N 1
ATOM 4134 C CA . ARG A 1 561 ? 54.018 -2.361 -95.991 1.00 67.81 561 ARG A CA 1
ATOM 4135 C C . ARG A 1 561 ? 52.918 -2.648 -94.967 1.00 67.81 561 ARG A C 1
ATOM 4137 O O . ARG A 1 561 ? 51.749 -2.528 -95.309 1.00 67.81 561 ARG A O 1
ATOM 4144 N N . PHE A 1 562 ? 53.269 -2.972 -93.722 1.00 71.06 562 PHE A N 1
ATOM 4145 C CA . PHE A 1 562 ? 52.297 -3.322 -92.675 1.00 71.06 562 PHE A CA 1
ATOM 4146 C C . PHE A 1 562 ? 51.548 -2.131 -92.068 1.00 71.06 562 PHE A C 1
ATOM 4148 O O . PHE A 1 562 ? 50.492 -2.319 -91.468 1.00 71.06 562 PHE A O 1
ATOM 4155 N N . MET A 1 563 ? 52.083 -0.916 -92.204 1.00 72.88 563 MET A N 1
ATOM 4156 C CA . MET A 1 563 ? 51.457 0.310 -91.692 1.00 72.88 563 MET A CA 1
ATOM 4157 C C . MET A 1 563 ? 50.475 0.945 -92.686 1.00 72.88 563 MET A C 1
ATOM 4159 O O . MET A 1 563 ? 49.631 1.746 -92.283 1.00 72.88 563 MET A O 1
ATOM 4163 N N . ALA A 1 564 ? 50.573 0.591 -93.970 1.00 68.25 564 ALA A N 1
ATOM 4164 C CA . ALA A 1 564 ? 49.875 1.266 -95.061 1.00 68.25 564 ALA A CA 1
ATOM 4165 C C . ALA A 1 564 ? 48.342 1.161 -94.989 1.00 68.25 564 ALA A C 1
ATOM 4167 O O . ALA A 1 564 ? 47.655 2.069 -95.459 1.00 68.25 564 ALA A O 1
ATOM 4168 N N . GLY A 1 565 ? 47.805 0.079 -94.416 1.00 69.12 565 GLY A N 1
ATOM 4169 C CA . GLY A 1 565 ? 46.364 -0.110 -94.250 1.00 69.12 565 GLY A CA 1
ATOM 4170 C C . GLY A 1 565 ? 45.789 0.610 -93.030 1.00 69.12 565 GLY A C 1
ATOM 4171 O O . GLY A 1 565 ? 44.730 1.222 -93.109 1.00 69.12 565 GLY A O 1
ATOM 4172 N N . ALA A 1 566 ? 46.498 0.584 -91.900 1.00 74.56 566 ALA A N 1
ATOM 4173 C CA . ALA A 1 566 ? 46.049 1.230 -90.664 1.00 74.56 566 ALA A CA 1
ATOM 4174 C C . ALA A 1 566 ? 46.211 2.761 -90.696 1.00 74.56 566 ALA A C 1
ATOM 4176 O O . ALA A 1 566 ? 45.443 3.476 -90.054 1.00 74.56 566 ALA A O 1
ATOM 4177 N N . TYR A 1 567 ? 47.200 3.256 -91.445 1.00 79.00 567 TYR A N 1
ATOM 4178 C CA . TYR A 1 567 ? 47.486 4.678 -91.625 1.00 79.00 567 TYR A CA 1
ATOM 4179 C C . TYR A 1 567 ? 47.640 4.995 -93.121 1.00 79.00 567 TYR A C 1
ATOM 4181 O O . TYR A 1 567 ? 48.764 5.063 -93.630 1.00 79.00 567 TYR A O 1
ATOM 4189 N N . PRO A 1 568 ? 46.521 5.169 -93.850 1.00 76.25 568 PRO A N 1
ATOM 4190 C CA . PRO A 1 568 ? 46.553 5.412 -95.285 1.00 76.25 568 PRO A CA 1
ATOM 4191 C C . PRO A 1 568 ? 47.259 6.730 -95.627 1.00 76.25 568 PRO A C 1
ATOM 4193 O O . PRO A 1 568 ? 47.149 7.736 -94.923 1.00 76.25 568 PRO A O 1
ATOM 4196 N N . ILE A 1 569 ? 47.985 6.730 -96.750 1.00 76.31 569 ILE A N 1
ATOM 4197 C CA . ILE A 1 569 ? 48.615 7.946 -97.276 1.00 76.31 569 ILE A CA 1
ATOM 4198 C C . ILE A 1 569 ? 47.545 8.959 -97.727 1.00 76.31 569 ILE A C 1
ATOM 4200 O O . ILE A 1 569 ? 46.457 8.546 -98.134 1.00 76.31 569 ILE A O 1
ATOM 4204 N N . PRO A 1 570 ? 47.847 10.272 -97.767 1.00 77.69 570 PRO A N 1
ATOM 4205 C CA . PRO A 1 570 ? 46.841 11.312 -98.010 1.00 77.69 570 PRO A CA 1
ATOM 4206 C C . PRO A 1 570 ? 45.972 11.119 -99.264 1.00 77.69 570 PRO A C 1
ATOM 4208 O O . PRO A 1 570 ? 44.784 11.427 -99.233 1.00 77.69 570 PRO A O 1
ATOM 4211 N N . ALA A 1 571 ? 46.533 10.573 -100.350 1.00 75.50 571 ALA A N 1
ATOM 4212 C CA . ALA A 1 571 ? 45.789 10.287 -101.582 1.00 75.50 571 ALA A CA 1
ATOM 4213 C C . ALA A 1 571 ? 44.688 9.226 -101.385 1.00 75.50 571 ALA A C 1
ATOM 4215 O O . ALA A 1 571 ? 43.588 9.362 -101.917 1.00 75.50 571 ALA A O 1
ATOM 4216 N N . VAL A 1 572 ? 44.968 8.200 -100.577 1.00 79.94 572 VAL A N 1
ATOM 4217 C CA . VAL A 1 572 ? 44.018 7.134 -100.234 1.00 79.94 572 VAL A CA 1
ATOM 4218 C C . VAL A 1 572 ? 42.975 7.672 -99.249 1.00 79.94 572 VAL A C 1
ATOM 4220 O O . VAL A 1 572 ? 41.782 7.460 -99.442 1.00 79.94 572 VAL A O 1
ATOM 4223 N N . THR A 1 573 ? 43.392 8.456 -98.250 1.00 79.12 573 THR A N 1
ATOM 4224 C CA . THR A 1 573 ? 42.495 9.095 -97.267 1.00 79.12 573 THR A CA 1
ATOM 4225 C C . THR A 1 573 ? 41.497 10.059 -97.913 1.00 79.12 573 THR A C 1
ATOM 4227 O O . THR A 1 573 ? 40.324 10.089 -97.531 1.00 79.12 573 THR A O 1
ATOM 4230 N N . ALA A 1 574 ? 41.928 10.815 -98.930 1.00 79.50 574 ALA A N 1
ATOM 4231 C CA . ALA A 1 574 ? 41.041 11.680 -99.706 1.00 79.50 574 ALA A CA 1
ATOM 4232 C C . ALA A 1 574 ? 39.968 10.861 -100.441 1.00 79.50 574 ALA A C 1
ATOM 4234 O O . ALA A 1 574 ? 38.787 11.206 -100.397 1.00 79.50 574 ALA A O 1
ATOM 4235 N N . ARG A 1 575 ? 40.366 9.734 -101.048 1.00 81.12 575 ARG A N 1
ATOM 4236 C CA . ARG A 1 575 ? 39.441 8.855 -101.769 1.00 81.12 575 ARG A CA 1
ATOM 4237 C C . ARG A 1 575 ? 38.460 8.139 -100.837 1.00 81.12 575 ARG A C 1
ATOM 4239 O O . ARG A 1 575 ? 37.289 8.019 -101.178 1.00 81.12 575 ARG A O 1
ATOM 4246 N N . ILE A 1 576 ? 38.908 7.718 -99.653 1.00 82.94 576 ILE A N 1
ATOM 4247 C CA . ILE A 1 576 ? 38.043 7.140 -98.611 1.00 82.94 576 ILE A CA 1
ATOM 4248 C C . ILE A 1 576 ? 36.973 8.151 -98.188 1.00 82.94 576 ILE A C 1
ATOM 4250 O O . ILE A 1 576 ? 35.791 7.821 -98.205 1.00 82.94 576 ILE A O 1
ATOM 4254 N N . THR A 1 577 ? 37.374 9.387 -97.875 1.00 82.00 577 THR A N 1
ATOM 4255 C CA . THR A 1 577 ? 36.444 10.453 -97.460 1.00 82.00 577 THR A CA 1
ATOM 4256 C C . THR A 1 577 ? 35.382 10.729 -98.532 1.00 82.00 577 THR A C 1
ATOM 4258 O O . THR A 1 577 ? 34.203 10.871 -98.215 1.00 82.00 577 THR A O 1
ATOM 4261 N N . GLU A 1 578 ? 35.775 10.763 -99.809 1.00 84.00 578 GLU A N 1
ATOM 4262 C CA . GLU A 1 578 ? 34.850 10.945 -100.937 1.00 84.00 578 GLU A CA 1
ATOM 4263 C C . GLU A 1 578 ? 33.824 9.803 -101.035 1.00 84.00 578 GLU A C 1
ATOM 4265 O O . GLU A 1 578 ? 32.627 10.046 -101.183 1.00 84.00 578 GLU A O 1
ATOM 4270 N N . LEU A 1 579 ? 34.276 8.554 -100.898 1.00 83.44 579 LEU A N 1
ATOM 4271 C CA . LEU A 1 579 ? 33.416 7.368 -100.969 1.00 83.44 579 LEU A CA 1
ATOM 4272 C C . LEU A 1 579 ? 32.477 7.250 -99.759 1.00 83.44 579 LEU A C 1
ATOM 4274 O O . LEU A 1 579 ? 31.330 6.825 -99.921 1.00 83.44 579 LEU A O 1
ATOM 4278 N N . GLN A 1 580 ? 32.927 7.670 -98.572 1.00 82.75 580 GLN A N 1
ATOM 4279 C CA . GLN A 1 580 ? 32.096 7.766 -97.368 1.00 82.75 580 GLN A CA 1
ATOM 4280 C C . GLN A 1 580 ? 31.007 8.838 -97.516 1.00 82.75 580 GLN A C 1
ATOM 4282 O O . GLN A 1 580 ? 29.851 8.579 -97.189 1.00 82.75 580 GLN A O 1
ATOM 4287 N N . LEU A 1 581 ? 31.337 10.013 -98.072 1.00 80.44 581 LEU A N 1
ATOM 4288 C CA . LEU A 1 581 ? 30.358 11.069 -98.379 1.00 80.44 581 LEU A CA 1
ATOM 4289 C C . LEU A 1 581 ? 29.319 10.623 -99.417 1.00 80.44 581 LEU A C 1
ATOM 4291 O O . LEU A 1 581 ? 28.167 11.046 -99.355 1.00 80.44 581 LEU A O 1
ATOM 4295 N N . ALA A 1 582 ? 29.709 9.750 -100.346 1.00 80.75 582 ALA A N 1
ATOM 4296 C CA . ALA A 1 582 ? 28.805 9.140 -101.318 1.00 80.75 582 ALA A CA 1
ATOM 4297 C C . ALA A 1 582 ? 27.963 7.980 -100.741 1.00 80.75 582 ALA A C 1
ATOM 4299 O O . ALA A 1 582 ? 27.120 7.437 -101.453 1.00 80.75 582 ALA A O 1
ATOM 4300 N N . GLY A 1 583 ? 28.179 7.585 -99.479 1.00 80.62 583 GLY A N 1
ATOM 4301 C CA . GLY A 1 583 ? 27.470 6.474 -98.836 1.00 80.62 583 GLY A CA 1
ATOM 4302 C C . GLY A 1 583 ? 27.806 5.097 -99.422 1.00 80.62 583 GLY A C 1
ATOM 4303 O O . GLY A 1 583 ? 26.977 4.189 -99.368 1.00 80.62 583 GLY A O 1
ATOM 4304 N N . SER A 1 584 ? 28.993 4.945 -100.019 1.00 82.12 584 SER A N 1
ATOM 4305 C CA . SER A 1 584 ? 29.411 3.696 -100.671 1.00 82.12 584 SER A CA 1
ATOM 4306 C C . SER A 1 584 ? 29.599 2.574 -99.646 1.00 82.12 584 SER A C 1
ATOM 4308 O O . SER A 1 584 ? 30.141 2.801 -98.563 1.00 82.12 584 SER A O 1
ATOM 4310 N N . LYS A 1 585 ? 29.192 1.349 -99.996 1.00 85.88 585 LYS A N 1
ATOM 4311 C CA . LYS A 1 585 ? 29.458 0.154 -99.179 1.00 85.88 585 LYS A CA 1
ATOM 4312 C C . LYS A 1 585 ? 30.886 -0.343 -99.405 1.00 85.88 585 LYS A C 1
ATOM 4314 O O . LYS A 1 585 ? 31.501 -0.023 -100.420 1.00 85.88 585 LYS A O 1
ATOM 4319 N N . ALA A 1 586 ? 31.396 -1.180 -98.500 1.00 82.00 586 ALA A N 1
ATOM 4320 C CA . ALA A 1 586 ? 32.758 -1.709 -98.575 1.00 82.00 586 ALA A CA 1
ATOM 4321 C C . ALA A 1 586 ? 33.074 -2.396 -99.916 1.00 82.00 586 ALA A C 1
ATOM 4323 O O . ALA A 1 586 ? 34.150 -2.169 -100.457 1.00 82.00 586 ALA A O 1
ATOM 4324 N N . ALA A 1 587 ? 32.140 -3.167 -100.487 1.00 81.88 587 ALA A N 1
ATOM 4325 C CA . ALA A 1 587 ? 32.347 -3.839 -101.773 1.00 81.88 587 ALA A CA 1
ATOM 4326 C C . ALA A 1 587 ? 32.464 -2.866 -102.960 1.00 81.88 587 ALA A C 1
ATOM 4328 O O . ALA A 1 587 ? 33.345 -3.029 -103.800 1.00 81.88 587 ALA A O 1
ATOM 4329 N N . ASP A 1 588 ? 31.654 -1.803 -102.976 1.00 82.19 588 ASP A N 1
ATOM 4330 C CA . ASP A 1 588 ? 31.702 -0.766 -104.017 1.00 82.19 588 ASP A CA 1
ATOM 4331 C C . ASP A 1 588 ? 32.926 0.154 -103.855 1.00 82.19 588 ASP A C 1
ATOM 4333 O O . ASP A 1 588 ? 33.446 0.706 -104.825 1.00 82.19 588 ASP A O 1
ATOM 4337 N N . ALA A 1 589 ? 33.405 0.319 -102.618 1.00 83.62 589 ALA A N 1
ATOM 4338 C CA . ALA A 1 589 ? 34.557 1.148 -102.282 1.00 83.62 589 ALA A CA 1
ATOM 4339 C C . ALA A 1 589 ? 35.906 0.430 -102.482 1.00 83.62 589 ALA A C 1
ATOM 4341 O O . ALA A 1 589 ? 36.918 1.094 -102.722 1.00 83.62 589 ALA A O 1
ATOM 4342 N N . ALA A 1 590 ? 35.944 -0.904 -102.417 1.00 84.12 590 ALA A N 1
ATOM 4343 C CA . ALA A 1 590 ? 37.185 -1.676 -102.402 1.00 84.12 590 ALA A CA 1
ATOM 4344 C C . ALA A 1 590 ? 38.021 -1.515 -103.687 1.00 84.12 590 ALA A C 1
ATOM 4346 O O . ALA A 1 590 ? 39.217 -1.220 -103.606 1.00 84.12 590 ALA A O 1
ATOM 4347 N N . LEU A 1 591 ? 37.410 -1.627 -104.874 1.00 84.50 591 LEU A N 1
ATOM 4348 C CA . LEU A 1 591 ? 38.117 -1.478 -106.154 1.00 84.50 591 LEU A CA 1
ATOM 4349 C C . LEU A 1 591 ? 38.628 -0.037 -106.395 1.00 84.50 591 LEU A C 1
ATOM 4351 O O . LEU A 1 591 ? 39.813 0.121 -106.706 1.00 84.50 591 LEU A O 1
ATOM 4355 N N . PRO A 1 592 ? 37.825 1.032 -106.196 1.00 83.12 592 PRO A N 1
ATOM 4356 C CA . PRO A 1 592 ? 38.316 2.409 -106.282 1.00 83.12 592 PRO A CA 1
ATOM 4357 C C . PRO A 1 592 ? 39.453 2.734 -105.302 1.00 83.12 592 PRO A C 1
ATOM 4359 O O . PRO A 1 592 ? 40.360 3.493 -105.648 1.00 83.12 592 PRO A O 1
ATOM 4362 N N . ILE A 1 593 ? 39.432 2.168 -104.088 1.00 83.19 593 ILE A N 1
ATOM 4363 C CA . ILE A 1 593 ? 40.514 2.345 -103.109 1.00 83.19 593 ILE A CA 1
ATOM 4364 C C . ILE A 1 593 ? 41.772 1.593 -103.565 1.00 83.19 593 ILE A C 1
ATOM 4366 O O . ILE A 1 593 ? 42.859 2.174 -103.539 1.00 83.19 593 ILE A O 1
ATOM 4370 N N . LYS A 1 594 ? 41.645 0.360 -104.076 1.00 84.06 594 LYS A N 1
ATOM 4371 C CA . LYS A 1 594 ? 42.765 -0.404 -104.655 1.00 84.06 594 LYS A CA 1
ATOM 4372 C C . LYS A 1 594 ? 43.430 0.346 -105.817 1.00 84.06 594 LYS A C 1
ATOM 4374 O O . LYS A 1 594 ? 44.650 0.475 -105.849 1.00 84.06 594 LYS A O 1
ATOM 4379 N N . GLN A 1 595 ? 42.643 0.922 -106.727 1.00 84.50 595 GLN A N 1
ATOM 4380 C CA . GLN A 1 595 ? 43.152 1.696 -107.870 1.00 84.50 595 GLN A CA 1
ATOM 4381 C C . GLN A 1 595 ? 43.847 3.006 -107.463 1.00 84.50 595 GLN A C 1
ATOM 4383 O O . GLN A 1 595 ? 44.717 3.490 -108.186 1.00 84.50 595 GLN A O 1
ATOM 4388 N N . SER A 1 596 ? 43.496 3.575 -106.304 1.00 81.25 596 SER A N 1
ATOM 4389 C CA . SER A 1 596 ? 44.095 4.823 -105.813 1.00 81.25 596 SER A CA 1
ATOM 4390 C C . SER A 1 596 ? 45.557 4.674 -105.374 1.00 81.25 596 SER A C 1
ATOM 4392 O O . SER A 1 596 ? 46.286 5.667 -105.329 1.00 81.25 596 SER A O 1
ATOM 4394 N N . ASN A 1 597 ? 46.010 3.450 -105.069 1.00 79.69 597 ASN A N 1
ATOM 4395 C CA . ASN A 1 597 ? 47.406 3.189 -104.737 1.00 79.69 597 ASN A CA 1
ATOM 4396 C C . ASN A 1 597 ? 47.854 1.768 -105.147 1.00 79.69 597 ASN A C 1
ATOM 4398 O O . ASN A 1 597 ? 47.371 0.790 -104.569 1.00 79.69 597 ASN A O 1
ATOM 4402 N N . PRO A 1 598 ? 48.860 1.638 -106.041 1.00 77.56 598 PRO A N 1
ATOM 4403 C CA . PRO A 1 598 ? 49.389 0.348 -106.491 1.00 77.56 598 PRO A CA 1
ATOM 4404 C C . PRO A 1 598 ? 49.868 -0.599 -105.383 1.00 77.56 598 PRO A C 1
ATOM 4406 O O . PRO A 1 598 ? 49.971 -1.799 -105.628 1.00 77.56 598 PRO A O 1
ATOM 4409 N N . GLN A 1 599 ? 50.158 -0.100 -104.176 1.00 73.94 599 GLN A N 1
ATOM 4410 C CA . GLN A 1 599 ? 50.581 -0.930 -103.043 1.00 73.94 599 GLN A CA 1
ATOM 4411 C C . GLN A 1 599 ? 49.530 -1.971 -102.633 1.00 73.94 599 GLN A C 1
ATOM 4413 O O . GLN A 1 599 ? 49.892 -3.045 -102.161 1.00 73.94 599 GLN A O 1
ATOM 4418 N N . PHE A 1 600 ? 48.240 -1.686 -102.846 1.00 79.25 600 PHE A N 1
ATOM 4419 C CA . PHE A 1 600 ? 47.173 -2.618 -102.493 1.00 79.25 600 PHE A CA 1
ATOM 4420 C C . PHE A 1 600 ? 47.083 -3.787 -103.477 1.00 79.25 600 PHE A C 1
ATOM 4422 O O . PHE A 1 600 ? 46.591 -4.842 -103.098 1.00 79.25 600 PHE A O 1
ATOM 4429 N N . ASN A 1 601 ? 47.634 -3.685 -104.693 1.00 77.19 601 ASN A N 1
ATOM 4430 C CA . ASN A 1 601 ? 47.560 -4.764 -105.688 1.00 77.19 601 ASN A CA 1
ATOM 4431 C C . ASN A 1 601 ? 48.132 -6.101 -105.200 1.00 77.19 601 ASN A C 1
ATOM 4433 O O . ASN A 1 601 ? 47.651 -7.137 -105.635 1.00 77.19 601 ASN A O 1
ATOM 4437 N N . ALA A 1 602 ? 49.119 -6.070 -104.302 1.00 72.12 602 ALA A N 1
ATOM 4438 C CA . ALA A 1 602 ? 49.764 -7.259 -103.744 1.00 72.12 602 ALA A CA 1
ATOM 4439 C C . ALA A 1 602 ? 49.526 -7.430 -102.228 1.00 72.12 602 ALA A C 1
ATOM 4441 O O . ALA A 1 602 ? 50.196 -8.248 -101.602 1.00 72.12 602 ALA A O 1
ATOM 4442 N N . LEU A 1 603 ? 48.631 -6.633 -101.624 1.00 78.69 603 LEU A N 1
ATOM 4443 C CA . LEU A 1 603 ? 48.399 -6.575 -100.171 1.00 78.69 603 LEU A CA 1
ATOM 4444 C C . LEU A 1 603 ? 46.888 -6.525 -99.848 1.00 78.69 603 LEU A C 1
ATOM 4446 O O . LEU A 1 603 ? 46.362 -5.464 -99.487 1.00 78.69 603 LEU A O 1
ATOM 4450 N N . PRO A 1 604 ? 46.168 -7.653 -100.011 1.00 78.94 604 PRO A N 1
ATOM 4451 C CA . PRO A 1 604 ? 44.726 -7.744 -99.746 1.00 78.94 604 PRO A CA 1
ATOM 4452 C C . PRO A 1 604 ? 44.371 -7.539 -98.264 1.00 78.94 604 PRO A C 1
ATOM 4454 O O . PRO A 1 604 ? 43.313 -7.001 -97.942 1.00 78.94 604 PRO A O 1
ATOM 4457 N N . ASP A 1 605 ? 45.270 -7.910 -97.353 1.00 79.94 605 ASP A N 1
ATOM 4458 C CA . ASP A 1 605 ? 45.134 -7.720 -95.908 1.00 79.94 605 ASP A CA 1
ATOM 4459 C C . ASP A 1 605 ? 45.093 -6.231 -95.533 1.00 79.94 605 ASP A C 1
ATOM 4461 O O . ASP A 1 605 ? 44.248 -5.807 -94.747 1.00 79.94 605 ASP A O 1
ATOM 4465 N N . GLN A 1 606 ? 45.957 -5.415 -96.143 1.00 81.12 606 GLN A N 1
ATOM 4466 C CA . GLN A 1 606 ? 46.020 -3.978 -95.883 1.00 81.12 606 GLN A CA 1
ATOM 4467 C C . GLN A 1 606 ? 44.784 -3.252 -96.407 1.00 81.12 606 GLN A C 1
ATOM 4469 O O . GLN A 1 606 ? 44.269 -2.366 -95.725 1.00 81.12 606 GLN A O 1
ATOM 4474 N N . LEU A 1 607 ? 44.273 -3.646 -97.579 1.00 82.62 607 LEU A N 1
ATOM 4475 C CA . LEU A 1 607 ? 43.003 -3.112 -98.069 1.00 82.62 607 LEU A CA 1
ATOM 4476 C C . LEU A 1 607 ? 41.849 -3.517 -97.141 1.00 82.62 607 LEU A C 1
ATOM 4478 O O . LEU A 1 607 ? 41.005 -2.687 -96.812 1.00 82.62 607 LEU A O 1
ATOM 4482 N N . GLY A 1 608 ? 41.842 -4.760 -96.658 1.00 80.31 608 GLY A N 1
ATOM 4483 C CA . GLY A 1 608 ? 40.851 -5.221 -95.690 1.00 80.31 608 GLY A CA 1
ATOM 4484 C C . GLY A 1 608 ? 40.887 -4.453 -94.364 1.00 80.31 608 GLY A C 1
ATOM 4485 O O . GLY A 1 608 ? 39.829 -4.140 -93.820 1.00 80.31 608 GLY A O 1
ATOM 4486 N N . VAL A 1 609 ? 42.073 -4.068 -93.870 1.00 80.69 609 VAL A N 1
ATOM 4487 C CA . VAL A 1 609 ? 42.203 -3.191 -92.689 1.00 80.69 609 VAL A CA 1
ATOM 4488 C C . VAL A 1 609 ? 41.585 -1.818 -92.965 1.00 80.69 609 VAL A C 1
ATOM 4490 O O . VAL A 1 609 ? 40.803 -1.339 -92.148 1.00 80.69 609 VAL A O 1
ATOM 4493 N N . VAL A 1 610 ? 41.859 -1.211 -94.127 1.00 82.00 610 VAL A N 1
ATOM 4494 C CA . VAL A 1 610 ? 41.247 0.074 -94.523 1.00 82.00 610 VAL A CA 1
ATOM 4495 C C . VAL A 1 610 ? 39.721 -0.027 -94.520 1.00 82.00 610 VAL A C 1
ATOM 4497 O O . VAL A 1 610 ? 39.042 0.841 -93.967 1.00 82.00 610 VAL A O 1
ATOM 4500 N N . LEU A 1 611 ? 39.177 -1.099 -95.101 1.00 82.50 611 LEU A N 1
ATOM 4501 C CA . LEU A 1 611 ? 37.735 -1.325 -95.157 1.00 82.50 611 LEU A CA 1
ATOM 4502 C C . LEU A 1 611 ? 37.136 -1.527 -93.759 1.00 82.50 611 LEU A C 1
ATOM 4504 O O . LEU A 1 611 ? 36.100 -0.937 -93.469 1.00 82.50 611 LEU A O 1
ATOM 4508 N N . ARG A 1 612 ? 37.808 -2.255 -92.859 1.00 79.12 612 ARG A N 1
ATOM 4509 C CA . ARG A 1 612 ? 37.348 -2.426 -91.469 1.00 79.12 612 ARG A CA 1
ATOM 4510 C C . ARG A 1 612 ? 37.406 -1.155 -90.636 1.00 79.12 612 ARG A C 1
ATOM 4512 O O . ARG A 1 612 ? 36.576 -0.986 -89.754 1.00 79.12 612 ARG A O 1
ATOM 4519 N N . VAL A 1 613 ? 38.376 -0.279 -90.882 1.00 75.81 613 VAL A N 1
ATOM 4520 C CA . VAL A 1 613 ? 38.504 0.978 -90.130 1.00 75.81 613 VAL A CA 1
ATOM 4521 C C . VAL A 1 613 ? 37.480 2.009 -90.606 1.00 75.81 613 VAL A C 1
ATOM 4523 O O . VAL A 1 613 ? 36.901 2.718 -89.789 1.00 75.81 613 VAL A O 1
ATOM 4526 N N . HIS A 1 614 ? 37.235 2.094 -91.916 1.00 79.44 614 HIS A N 1
ATOM 4527 C CA . HIS A 1 614 ? 36.456 3.191 -92.501 1.00 79.44 614 HIS A CA 1
ATOM 4528 C C . HIS A 1 614 ? 35.058 2.793 -93.005 1.00 79.44 614 HIS A C 1
ATOM 4530 O O . HIS A 1 614 ? 34.212 3.667 -93.187 1.00 79.44 614 HIS A O 1
ATOM 4536 N N . PHE A 1 615 ? 34.788 1.502 -93.203 1.00 80.00 615 PHE A N 1
ATOM 4537 C CA . PHE A 1 615 ? 33.517 0.962 -93.707 1.00 80.00 615 PHE A CA 1
ATOM 4538 C C . PHE A 1 615 ? 33.050 -0.247 -92.867 1.00 80.00 615 PHE A C 1
ATOM 4540 O O . PHE A 1 615 ? 32.559 -1.242 -93.414 1.00 80.00 615 PHE A O 1
ATOM 4547 N N . ASP A 1 616 ? 33.216 -0.188 -91.538 1.00 74.81 616 ASP A N 1
ATOM 4548 C CA . ASP A 1 616 ? 32.982 -1.318 -90.615 1.00 74.81 616 ASP A CA 1
ATOM 4549 C C . ASP A 1 616 ? 31.573 -1.922 -90.751 1.00 74.81 616 ASP A C 1
ATOM 4551 O O . ASP A 1 616 ? 31.438 -3.136 -90.882 1.00 74.81 616 ASP A O 1
ATOM 4555 N N . GLU A 1 617 ? 30.522 -1.099 -90.853 1.00 74.75 617 GLU A N 1
ATOM 4556 C CA . GLU A 1 617 ? 29.124 -1.567 -90.951 1.00 74.75 617 GLU A CA 1
ATOM 4557 C C . GLU A 1 617 ? 28.864 -2.522 -92.127 1.00 74.75 617 GLU A C 1
ATOM 4559 O O . GLU A 1 617 ? 27.918 -3.307 -92.100 1.00 74.75 617 GLU A O 1
ATOM 4564 N N . THR A 1 618 ? 29.708 -2.469 -93.161 1.00 78.44 618 THR A N 1
ATOM 4565 C CA . THR A 1 618 ? 29.568 -3.279 -94.379 1.00 78.44 618 THR A CA 1
ATOM 4566 C C . THR A 1 618 ? 30.745 -4.227 -94.613 1.00 78.44 618 THR A C 1
ATOM 4568 O O . THR A 1 618 ? 30.819 -4.847 -95.668 1.00 78.44 618 THR A O 1
ATOM 4571 N N . SER A 1 619 ? 31.651 -4.362 -93.636 1.00 79.12 619 SER A N 1
ATOM 4572 C CA . SER A 1 619 ? 32.855 -5.207 -93.715 1.00 79.12 619 SER A CA 1
ATOM 4573 C C . SER A 1 619 ? 33.190 -5.958 -92.412 1.00 79.12 619 SER A C 1
ATOM 4575 O O . SER A 1 619 ? 34.199 -6.654 -92.325 1.00 79.12 619 SER A O 1
ATOM 4577 N N . ASN A 1 620 ? 32.336 -5.860 -91.392 1.00 77.06 620 ASN A N 1
ATOM 4578 C CA . ASN A 1 620 ? 32.535 -6.421 -90.051 1.00 77.06 620 ASN A CA 1
ATOM 4579 C C . ASN A 1 620 ? 32.373 -7.947 -89.927 1.00 77.06 620 ASN A C 1
ATOM 4581 O O . ASN A 1 620 ? 32.627 -8.483 -88.847 1.00 77.06 620 ASN A O 1
ATOM 4585 N N . THR A 1 621 ? 31.957 -8.655 -90.981 1.00 82.75 621 THR A N 1
ATOM 4586 C CA . THR A 1 621 ? 31.820 -10.121 -90.971 1.00 82.75 621 THR A CA 1
ATOM 4587 C C . THR A 1 621 ? 32.651 -10.769 -92.078 1.00 82.75 621 THR A C 1
ATOM 4589 O O . THR A 1 621 ? 32.824 -10.158 -93.138 1.00 82.75 621 THR A O 1
ATOM 4592 N N . PRO A 1 622 ? 33.137 -12.014 -91.881 1.00 82.62 622 PRO A N 1
ATOM 4593 C CA . PRO A 1 622 ? 33.934 -12.702 -92.892 1.00 82.62 622 PRO A CA 1
ATOM 4594 C C . PRO A 1 622 ? 33.276 -12.781 -94.282 1.00 82.62 622 PRO A C 1
ATOM 4596 O O . PRO A 1 622 ? 33.979 -12.497 -95.247 1.00 82.62 622 PRO A O 1
ATOM 4599 N N . PRO A 1 623 ? 31.962 -13.067 -94.434 1.00 82.50 623 PRO A N 1
ATOM 4600 C CA . PRO A 1 623 ? 31.323 -13.100 -95.755 1.00 82.50 623 PRO A CA 1
ATOM 4601 C C . PRO A 1 623 ? 31.269 -11.734 -96.443 1.00 82.50 623 PRO A C 1
ATOM 4603 O O . PRO A 1 623 ? 31.575 -11.628 -97.626 1.00 82.50 623 PRO A O 1
ATOM 4606 N N . LEU A 1 624 ? 30.941 -10.667 -95.705 1.00 84.12 624 LEU A N 1
ATOM 4607 C CA . LEU A 1 624 ? 30.892 -9.314 -96.269 1.00 84.12 624 LEU A CA 1
ATOM 4608 C C . LEU A 1 624 ? 32.281 -8.828 -96.697 1.00 84.12 624 LEU A C 1
ATOM 4610 O O . LEU A 1 624 ? 32.421 -8.184 -97.735 1.00 84.12 624 LEU A O 1
ATOM 4614 N N . MET A 1 625 ? 33.315 -9.170 -95.924 1.00 85.25 625 MET A N 1
ATOM 4615 C CA . MET A 1 625 ? 34.696 -8.859 -96.285 1.00 85.25 625 MET A CA 1
ATOM 4616 C C . MET A 1 625 ? 35.188 -9.707 -97.465 1.00 85.25 625 MET A C 1
ATOM 4618 O O . MET A 1 625 ? 35.860 -9.177 -98.346 1.00 85.25 625 MET A O 1
ATOM 4622 N N . ALA A 1 626 ? 34.834 -10.996 -97.522 1.00 83.81 626 ALA A N 1
ATOM 4623 C CA . ALA A 1 626 ? 35.153 -11.866 -98.655 1.00 83.81 626 ALA A CA 1
ATOM 4624 C C . ALA A 1 626 ? 34.563 -11.306 -99.956 1.00 83.81 626 ALA A C 1
ATOM 4626 O O . ALA A 1 626 ? 35.283 -11.161 -100.941 1.00 83.81 626 ALA A O 1
ATOM 4627 N N . HIS A 1 627 ? 33.290 -10.901 -99.919 1.00 83.31 627 HIS A N 1
ATOM 4628 C CA . HIS A 1 627 ? 32.604 -10.261 -101.038 1.00 83.31 627 HIS A CA 1
ATOM 4629 C C . HIS A 1 627 ? 33.276 -8.941 -101.451 1.00 83.31 627 HIS A C 1
ATOM 4631 O O . HIS A 1 627 ? 33.492 -8.693 -102.635 1.00 83.31 627 HIS A O 1
ATOM 4637 N N . ALA A 1 628 ? 33.678 -8.105 -100.486 1.00 84.75 628 ALA A N 1
ATOM 4638 C CA . ALA A 1 628 ? 34.336 -6.833 -100.779 1.00 84.75 628 ALA A CA 1
ATOM 4639 C C . ALA A 1 628 ? 35.735 -6.999 -101.397 1.00 84.75 628 ALA A C 1
ATOM 4641 O O . ALA A 1 628 ? 36.093 -6.269 -102.322 1.00 84.75 628 ALA A O 1
ATOM 4642 N N . LEU A 1 629 ? 36.522 -7.970 -100.927 1.00 86.06 629 LEU A N 1
ATOM 4643 C CA . LEU A 1 629 ? 37.829 -8.275 -101.512 1.00 86.06 629 LEU A CA 1
ATOM 4644 C C . LEU A 1 629 ? 37.692 -8.974 -102.876 1.00 86.06 629 LEU A C 1
ATOM 4646 O O . LEU A 1 629 ? 38.469 -8.688 -103.785 1.00 86.06 629 LEU A O 1
ATOM 4650 N N . HIS A 1 630 ? 36.673 -9.813 -103.070 1.00 86.31 630 HIS A N 1
ATOM 4651 C CA . HIS A 1 630 ? 36.365 -10.390 -104.379 1.00 86.31 630 HIS A CA 1
ATOM 4652 C C . HIS A 1 630 ? 35.978 -9.304 -105.398 1.00 86.31 630 HIS A C 1
ATOM 4654 O O . HIS A 1 630 ? 36.519 -9.281 -106.503 1.00 86.31 630 HIS A O 1
ATOM 4660 N N . ALA A 1 631 ? 35.142 -8.334 -105.005 1.00 84.44 631 ALA A N 1
ATOM 4661 C CA . ALA A 1 631 ? 34.785 -7.174 -105.829 1.00 84.44 631 ALA A CA 1
ATOM 4662 C C . ALA A 1 631 ? 35.992 -6.281 -106.188 1.00 84.44 631 ALA A C 1
ATOM 4664 O O . ALA A 1 631 ? 35.970 -5.579 -107.197 1.00 84.44 631 ALA A O 1
ATOM 4665 N N . ALA A 1 632 ? 37.068 -6.335 -105.396 1.00 84.19 632 ALA A N 1
ATOM 4666 C CA . ALA A 1 632 ? 38.348 -5.690 -105.687 1.00 84.19 632 ALA A CA 1
ATOM 4667 C C . ALA A 1 632 ? 39.307 -6.549 -106.530 1.00 84.19 632 ALA A C 1
ATOM 4669 O O . ALA A 1 632 ? 40.487 -6.207 -106.637 1.00 84.19 632 ALA A O 1
ATOM 4670 N N . GLU A 1 633 ? 38.828 -7.637 -107.138 1.00 86.69 633 GLU A N 1
ATOM 4671 C CA . GLU A 1 633 ? 39.577 -8.511 -108.050 1.00 86.69 633 GLU A CA 1
ATOM 4672 C C . GLU A 1 633 ? 40.804 -9.187 -107.402 1.00 86.69 633 GLU A C 1
ATOM 4674 O O . GLU A 1 633 ? 41.872 -9.269 -108.011 1.00 86.69 633 GLU A O 1
ATOM 4679 N N . TYR A 1 634 ? 40.698 -9.632 -106.145 1.00 86.00 634 TYR A N 1
ATOM 4680 C CA . TYR A 1 634 ? 41.701 -10.530 -105.548 1.00 86.00 634 TYR A CA 1
ATOM 4681 C C . TYR A 1 634 ? 41.370 -11.998 -105.824 1.00 86.00 634 TYR A C 1
ATOM 4683 O O . TYR A 1 634 ? 40.209 -12.376 -105.999 1.00 86.00 634 TYR A O 1
ATOM 4691 N N . THR A 1 635 ? 42.396 -12.845 -105.866 1.00 86.38 635 THR A N 1
ATOM 4692 C CA . THR A 1 635 ? 42.237 -14.291 -106.072 1.00 86.38 635 THR A CA 1
ATOM 4693 C C . THR A 1 635 ? 41.709 -14.997 -104.817 1.00 86.38 635 THR A C 1
ATOM 4695 O O . THR A 1 635 ? 41.821 -14.482 -103.704 1.00 86.38 635 THR A O 1
ATOM 4698 N N . LYS A 1 636 ? 41.152 -16.207 -104.984 1.00 82.50 636 LYS A N 1
ATOM 4699 C CA . LYS A 1 636 ? 40.599 -17.024 -103.883 1.00 82.50 636 LYS A CA 1
ATOM 4700 C C . LYS A 1 636 ? 41.615 -17.219 -102.743 1.00 82.50 636 LYS A C 1
ATOM 4702 O O . LYS A 1 636 ? 41.280 -17.011 -101.578 1.00 82.50 636 LYS A O 1
ATOM 4707 N N . ASP A 1 637 ? 42.868 -17.524 -103.086 1.00 82.06 637 ASP A N 1
ATOM 4708 C CA . ASP A 1 637 ? 43.948 -17.764 -102.117 1.00 82.06 637 ASP A CA 1
ATOM 4709 C C . ASP A 1 637 ? 44.370 -16.484 -101.371 1.00 82.06 637 ASP A C 1
ATOM 4711 O O . ASP A 1 637 ? 44.656 -16.510 -100.169 1.00 82.06 637 ASP A O 1
ATOM 4715 N N . GLU A 1 638 ? 44.372 -15.344 -102.068 1.00 83.75 638 GLU A N 1
ATOM 4716 C CA . GLU A 1 638 ? 44.677 -14.029 -101.495 1.00 83.75 638 GLU A CA 1
ATOM 4717 C C . GLU A 1 638 ? 43.604 -13.584 -100.498 1.00 83.75 638 GLU A C 1
ATOM 4719 O O . GLU A 1 638 ? 43.932 -13.112 -99.407 1.00 83.75 638 GLU A O 1
ATOM 4724 N N . VAL A 1 639 ? 42.326 -13.780 -100.834 1.00 84.69 639 VAL A N 1
ATOM 4725 C CA . VAL A 1 639 ? 41.209 -13.445 -99.941 1.00 84.69 639 VAL A CA 1
ATOM 4726 C C . VAL A 1 639 ? 41.185 -14.356 -98.720 1.00 84.69 639 VAL A C 1
ATOM 4728 O O . VAL A 1 639 ? 41.028 -13.863 -97.604 1.00 84.69 639 VAL A O 1
ATOM 4731 N N . GLN A 1 640 ? 41.420 -15.658 -98.889 1.00 83.31 640 GLN A N 1
ATOM 4732 C CA . GLN A 1 640 ? 41.513 -16.582 -97.758 1.00 83.31 640 GLN A CA 1
ATOM 4733 C C . GLN A 1 640 ? 42.644 -16.196 -96.795 1.00 83.31 640 GLN A C 1
ATOM 4735 O O . GLN A 1 640 ? 42.442 -16.161 -95.579 1.00 83.31 640 GLN A O 1
ATOM 4740 N N . SER A 1 641 ? 43.813 -15.842 -97.335 1.00 80.75 641 SER A N 1
ATOM 4741 C CA . SER A 1 641 ? 44.962 -15.404 -96.536 1.00 80.75 641 SER A CA 1
ATOM 4742 C C . SER A 1 641 ? 44.684 -14.089 -95.798 1.00 80.75 641 SER A C 1
ATOM 4744 O O . SER A 1 641 ? 45.046 -13.942 -94.630 1.00 80.75 641 SER A O 1
ATOM 4746 N N . ALA A 1 642 ? 43.993 -13.146 -96.446 1.00 82.06 642 ALA A N 1
ATOM 4747 C CA . ALA A 1 642 ? 43.612 -11.875 -95.837 1.00 82.06 642 ALA A CA 1
ATOM 4748 C C . ALA A 1 642 ? 42.568 -12.050 -94.722 1.00 82.06 642 ALA A C 1
ATOM 4750 O O . ALA A 1 642 ? 42.704 -11.459 -93.650 1.00 82.06 642 ALA A O 1
ATOM 4751 N N . LEU A 1 643 ? 41.550 -12.891 -94.926 1.00 82.19 643 LEU A N 1
ATOM 4752 C CA . LEU A 1 643 ? 40.497 -13.123 -93.932 1.00 82.19 643 LEU A CA 1
ATOM 4753 C C . LEU A 1 643 ? 41.025 -13.773 -92.652 1.00 82.19 643 LEU A C 1
ATOM 4755 O O . LEU A 1 643 ? 40.586 -13.391 -91.568 1.00 82.19 643 LEU A O 1
ATOM 4759 N N . ALA A 1 644 ? 41.999 -14.682 -92.758 1.00 79.38 644 ALA A N 1
ATOM 4760 C CA . ALA A 1 644 ? 42.651 -15.280 -91.592 1.00 79.38 644 ALA A CA 1
ATOM 4761 C C . ALA A 1 644 ? 43.330 -14.226 -90.695 1.00 79.38 644 ALA A C 1
ATOM 4763 O O . ALA A 1 644 ? 43.339 -14.358 -89.471 1.00 79.38 644 ALA A O 1
ATOM 4764 N N . LEU A 1 645 ? 43.858 -13.148 -91.288 1.00 77.94 645 LEU A N 1
ATOM 4765 C CA . LEU A 1 645 ? 44.485 -12.048 -90.552 1.00 77.94 645 LEU A CA 1
ATOM 4766 C C . LEU A 1 645 ? 43.456 -11.047 -90.006 1.00 77.94 645 LEU A C 1
ATOM 4768 O O . LEU A 1 645 ? 43.634 -10.525 -88.904 1.00 77.94 645 LEU A O 1
ATOM 4772 N N . LEU A 1 646 ? 42.3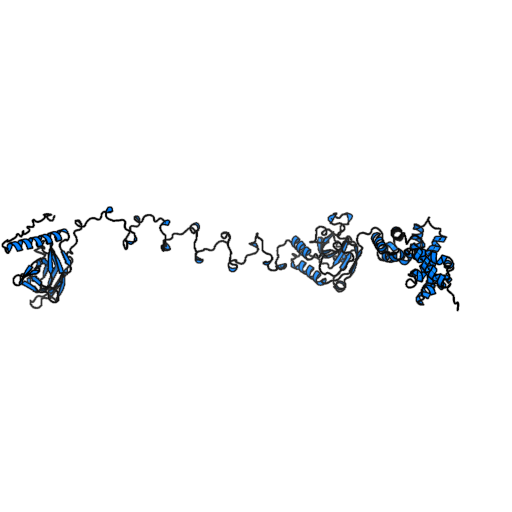89 -10.777 -90.759 1.00 78.06 646 LEU A N 1
ATOM 4773 C CA . LEU A 1 646 ? 41.355 -9.795 -90.408 1.00 78.06 646 LEU A CA 1
ATOM 4774 C C . LEU A 1 646 ? 40.353 -10.318 -89.368 1.00 78.06 646 LEU A C 1
ATOM 4776 O O . LEU A 1 646 ? 39.791 -9.525 -88.608 1.00 78.06 646 LEU A O 1
ATOM 4780 N N . PHE A 1 647 ? 40.154 -11.638 -89.307 1.00 80.94 647 PHE A N 1
ATOM 4781 C CA . PHE A 1 647 ? 39.240 -12.317 -88.384 1.00 80.94 647 PHE A CA 1
ATOM 4782 C C . PHE A 1 647 ? 39.950 -13.423 -87.583 1.00 80.94 647 PHE A C 1
ATOM 4784 O O . PHE A 1 647 ? 39.565 -14.590 -87.664 1.00 80.94 647 PHE A O 1
ATOM 4791 N N . PRO A 1 648 ? 40.952 -13.073 -86.754 1.00 71.75 648 PRO A N 1
ATOM 4792 C CA . PRO A 1 648 ? 41.791 -14.047 -86.045 1.00 71.75 648 PRO A CA 1
ATOM 4793 C C . PRO A 1 648 ? 41.029 -14.905 -85.022 1.00 71.75 648 PRO A C 1
ATOM 4795 O O . PRO A 1 648 ? 41.513 -15.952 -84.609 1.00 71.75 648 PRO A O 1
ATOM 4798 N N . THR A 1 649 ? 39.836 -14.474 -84.600 1.00 70.94 649 THR A N 1
ATOM 4799 C CA . THR A 1 649 ? 38.972 -15.201 -83.657 1.00 70.94 649 THR A CA 1
ATOM 4800 C C . THR A 1 649 ? 38.026 -16.196 -84.336 1.00 70.94 649 THR A C 1
ATOM 4802 O O . THR A 1 649 ? 37.321 -16.930 -83.645 1.00 70.94 649 THR A O 1
ATOM 4805 N N . THR A 1 650 ? 37.978 -16.229 -85.674 1.00 76.44 650 THR A N 1
ATOM 4806 C CA . THR A 1 650 ? 37.110 -17.143 -86.432 1.00 76.44 650 THR A CA 1
ATOM 4807 C C . THR A 1 650 ? 37.881 -18.414 -86.808 1.00 76.44 650 THR A C 1
ATOM 4809 O O . THR A 1 650 ? 39.002 -18.303 -87.307 1.00 76.44 650 THR A O 1
ATOM 4812 N N . PRO A 1 651 ? 37.322 -19.625 -86.604 1.00 79.44 651 PRO A N 1
ATOM 4813 C CA . PRO A 1 651 ? 37.984 -20.868 -86.992 1.00 79.44 651 PRO A CA 1
ATOM 4814 C C . PRO A 1 651 ? 38.318 -20.905 -88.487 1.00 79.44 651 PRO A C 1
ATOM 4816 O O . PRO A 1 651 ? 37.493 -20.545 -89.327 1.00 79.44 651 PRO A O 1
ATOM 4819 N N . ASN A 1 652 ? 39.515 -21.391 -88.823 1.00 75.31 652 ASN A N 1
ATOM 4820 C CA . ASN A 1 652 ? 40.016 -21.382 -90.200 1.00 75.31 652 ASN A CA 1
ATOM 4821 C C . ASN A 1 652 ? 39.138 -22.215 -91.158 1.00 75.31 652 ASN A C 1
ATOM 4823 O O . ASN A 1 652 ? 38.943 -21.821 -92.300 1.00 75.31 652 ASN A O 1
ATOM 4827 N N . GLU A 1 653 ? 38.541 -23.316 -90.683 1.00 74.88 653 GLU A N 1
ATOM 4828 C CA . GLU A 1 653 ? 37.587 -24.132 -91.460 1.00 74.88 653 GLU A CA 1
ATOM 4829 C C . GLU A 1 653 ? 36.371 -23.307 -91.914 1.00 74.88 653 GLU A C 1
ATOM 4831 O O . GLU A 1 653 ? 35.995 -23.335 -93.081 1.00 74.88 653 GLU A O 1
ATOM 4836 N N . THR A 1 654 ? 35.827 -22.468 -91.027 1.00 76.88 654 THR A N 1
ATOM 4837 C CA . THR A 1 654 ? 34.698 -21.583 -91.344 1.00 76.88 654 THR A CA 1
ATOM 4838 C C . THR A 1 654 ? 35.082 -20.502 -92.357 1.00 76.88 654 THR A C 1
ATOM 4840 O O . THR A 1 654 ? 34.270 -20.125 -93.195 1.00 76.88 654 THR A O 1
ATOM 4843 N N . LEU A 1 655 ? 36.321 -20.002 -92.313 1.00 80.38 655 LEU A N 1
ATOM 4844 C CA . LEU A 1 655 ? 36.815 -19.016 -93.281 1.00 80.38 655 LEU A CA 1
ATOM 4845 C C . LEU A 1 655 ? 37.003 -19.629 -94.678 1.00 80.38 655 LEU A C 1
ATOM 4847 O O . LEU A 1 655 ? 36.669 -18.986 -95.673 1.00 80.38 655 LEU A O 1
ATOM 4851 N N . VAL A 1 656 ? 37.482 -20.875 -94.755 1.00 80.31 656 VAL A N 1
ATOM 4852 C CA . VAL A 1 656 ? 37.615 -21.633 -96.013 1.00 80.31 656 VAL A CA 1
ATOM 4853 C C . VAL A 1 656 ? 36.251 -21.863 -96.667 1.00 80.31 656 VAL A C 1
ATOM 4855 O O . VAL A 1 656 ? 36.115 -21.669 -97.878 1.00 80.31 656 VAL A O 1
ATOM 4858 N N . ASP A 1 657 ? 35.237 -22.218 -95.876 1.00 79.94 657 ASP A N 1
ATOM 4859 C CA . ASP A 1 657 ? 33.870 -22.425 -96.363 1.00 79.94 657 ASP A CA 1
ATOM 4860 C C . ASP A 1 657 ? 33.252 -21.125 -96.896 1.00 79.94 657 ASP A C 1
ATOM 4862 O O . ASP A 1 657 ? 32.631 -21.122 -97.960 1.00 79.94 657 ASP A O 1
ATOM 4866 N N . VAL A 1 658 ? 33.477 -19.999 -96.208 1.00 81.94 658 VAL A N 1
ATOM 4867 C CA . VAL A 1 658 ? 33.003 -18.673 -96.641 1.00 81.94 658 VAL A CA 1
ATOM 4868 C C . VAL A 1 658 ? 33.627 -18.275 -97.978 1.00 81.94 658 VAL A C 1
ATOM 4870 O O . VAL A 1 658 ? 32.907 -17.908 -98.906 1.00 81.94 658 VAL A O 1
ATOM 4873 N N . VAL A 1 659 ? 34.949 -18.399 -98.117 1.00 81.75 659 VAL A N 1
ATOM 4874 C CA . VAL A 1 659 ? 35.645 -18.075 -99.373 1.00 81.75 659 VAL A CA 1
ATOM 4875 C C . VAL A 1 659 ? 35.219 -19.012 -100.500 1.00 81.75 659 VAL A C 1
ATOM 4877 O O . VAL A 1 659 ? 35.022 -18.574 -101.631 1.00 81.75 659 VAL A O 1
ATOM 4880 N N . SER A 1 660 ? 35.027 -20.297 -100.205 1.00 81.31 660 SER A N 1
ATOM 4881 C CA . SER A 1 660 ? 34.534 -21.256 -101.194 1.00 81.31 660 SER A CA 1
ATOM 4882 C C . SER A 1 660 ? 33.116 -20.913 -101.640 1.00 81.31 660 SER A C 1
ATOM 4884 O O . SER A 1 660 ? 32.860 -20.869 -102.835 1.00 81.31 660 SER A O 1
ATOM 4886 N N . SER A 1 661 ? 32.224 -20.531 -100.726 1.00 81.06 661 SER A N 1
ATOM 4887 C CA . SER A 1 661 ? 30.864 -20.112 -101.085 1.00 81.06 661 SER A CA 1
ATOM 4888 C C . SER A 1 661 ? 30.811 -18.861 -101.975 1.00 81.06 661 SER A C 1
ATOM 4890 O O . SER A 1 661 ? 29.964 -18.791 -102.865 1.00 81.06 661 SER A O 1
ATOM 4892 N N . GLU A 1 662 ? 31.732 -17.911 -101.789 1.00 80.94 662 GLU A N 1
ATOM 4893 C CA . GLU A 1 662 ? 31.774 -16.645 -102.536 1.00 80.94 662 GLU A CA 1
ATOM 4894 C C . GLU A 1 662 ? 32.402 -16.792 -103.933 1.00 80.94 662 GLU A C 1
ATOM 4896 O O . GLU A 1 662 ? 31.977 -16.140 -104.884 1.00 80.94 662 GLU A O 1
ATOM 4901 N N . TYR A 1 663 ? 33.400 -17.669 -104.081 1.00 79.31 663 TYR A N 1
ATOM 4902 C CA . TYR A 1 663 ? 34.083 -17.896 -105.362 1.00 79.31 663 TYR A CA 1
ATOM 4903 C C . TYR A 1 663 ? 33.466 -19.042 -106.182 1.00 79.31 663 TYR A C 1
ATOM 4905 O O . TYR A 1 663 ? 33.528 -19.016 -107.411 1.00 79.31 663 TYR A O 1
ATOM 4913 N N . ASP A 1 664 ? 32.828 -20.029 -105.540 1.00 71.50 664 ASP A N 1
ATOM 4914 C CA . ASP A 1 664 ? 32.229 -21.182 -106.229 1.00 71.50 664 ASP A CA 1
ATOM 4915 C C . ASP A 1 664 ? 30.788 -20.894 -106.713 1.00 71.50 664 ASP A C 1
ATOM 4917 O O . ASP A 1 664 ? 30.257 -21.611 -107.565 1.00 71.50 664 ASP A O 1
ATOM 4921 N N . THR A 1 665 ? 30.161 -19.795 -106.268 1.00 56.00 665 THR A N 1
ATOM 4922 C CA . THR A 1 665 ? 28.839 -19.339 -106.750 1.00 56.00 665 THR A CA 1
ATOM 4923 C C . THR A 1 665 ? 28.844 -18.815 -108.192 1.00 56.00 665 THR A C 1
ATOM 4925 O O . THR A 1 665 ? 27.772 -18.656 -108.774 1.00 56.00 665 THR A O 1
ATOM 4928 N N . GLN A 1 666 ? 30.011 -18.644 -108.829 1.00 47.91 666 GLN A N 1
ATOM 4929 C CA . GLN A 1 666 ? 30.110 -18.401 -110.279 1.00 47.91 666 GLN A CA 1
ATOM 4930 C C . GLN A 1 666 ? 30.406 -19.659 -111.125 1.00 47.91 666 GLN A C 1
ATOM 4932 O O . GLN A 1 666 ? 30.616 -19.549 -112.331 1.00 47.91 666 GLN A O 1
ATOM 4937 N N . GLY A 1 667 ? 30.362 -20.866 -110.543 1.00 41.88 667 GLY A N 1
ATOM 4938 C CA . GLY A 1 667 ? 30.533 -22.135 -111.273 1.00 41.88 667 GLY A CA 1
ATOM 4939 C C . GLY A 1 667 ? 29.242 -22.864 -111.687 1.00 41.88 667 GLY A C 1
ATOM 4940 O O . GLY A 1 667 ? 29.316 -23.879 -112.377 1.00 41.88 667 GLY A O 1
ATOM 4941 N N . GLY A 1 668 ? 28.059 -22.388 -111.282 1.00 34.81 668 GLY A N 1
ATOM 4942 C CA . GLY A 1 668 ? 26.777 -23.095 -111.435 1.00 34.81 668 GLY A CA 1
ATOM 4943 C C . GLY A 1 668 ? 25.871 -22.573 -112.556 1.00 34.81 668 GLY A C 1
ATOM 4944 O O . GLY A 1 668 ? 24.875 -21.921 -112.277 1.00 34.81 668 GLY A O 1
ATOM 4945 N N . GLU A 1 669 ? 26.239 -22.875 -113.804 1.00 32.94 669 GLU A N 1
ATOM 4946 C CA . GLU A 1 669 ? 25.396 -23.016 -115.011 1.00 32.94 669 GLU A CA 1
ATOM 4947 C C . GLU A 1 669 ? 24.130 -22.127 -115.179 1.00 32.94 669 GLU A C 1
ATOM 4949 O O . GLU A 1 669 ? 23.035 -22.479 -114.746 1.00 32.94 669 GLU A O 1
ATOM 4954 N N . ILE A 1 670 ? 24.206 -21.133 -116.084 1.00 35.00 670 ILE A N 1
ATOM 4955 C CA . ILE A 1 670 ? 23.159 -21.024 -117.120 1.00 35.00 670 ILE A CA 1
ATOM 4956 C C . ILE A 1 670 ? 23.406 -22.177 -118.101 1.00 35.00 670 ILE A C 1
ATOM 4958 O O . ILE A 1 670 ? 24.117 -22.050 -119.098 1.00 35.00 670 ILE A O 1
ATOM 4962 N N . ARG A 1 671 ? 22.828 -23.333 -117.777 1.00 34.84 671 ARG A N 1
ATOM 4963 C CA . ARG A 1 671 ? 22.338 -24.304 -118.752 1.00 34.84 671 ARG A CA 1
ATOM 4964 C C . ARG A 1 671 ? 20.828 -24.373 -118.587 1.00 34.84 671 ARG A C 1
ATOM 4966 O O . ARG A 1 671 ? 20.325 -25.172 -117.805 1.00 34.84 671 ARG A O 1
ATOM 4973 N N . GLN A 1 672 ? 20.135 -23.529 -119.341 1.00 33.66 672 GLN A N 1
ATOM 4974 C CA . GLN A 1 672 ? 19.042 -23.902 -120.242 1.00 33.66 672 GLN A CA 1
ATOM 4975 C C . GLN A 1 672 ? 18.645 -22.699 -121.089 1.00 33.66 672 GLN A C 1
ATOM 4977 O O . GLN A 1 672 ? 18.577 -21.584 -120.527 1.00 33.66 672 GLN A O 1
#

Radius of gyration: 76.6 Å; chains: 1; bounding box: 129×75×204 Å

pLDDT: mean 72.51, std 13.74, range [32.94, 94.94]